Protein AF-0000000074207122 (afdb_homodimer)

Structure (mmCIF, N/CA/C/O backbone):
data_AF-0000000074207122-model_v1
#
loop_
_entity.id
_entity.type
_entity.pdbx_description
1 polymer 'AcrR family transcriptional regulator'
#
loop_
_atom_site.group_PDB
_atom_site.id
_atom_site.type_symbol
_atom_site.label_atom_id
_atom_site.label_alt_id
_atom_site.label_comp_id
_atom_site.label_asym_id
_atom_site.label_entity_id
_atom_site.label_seq_id
_atom_site.pdbx_PDB_ins_code
_atom_site.Cartn_x
_atom_site.Cartn_y
_atom_site.Cartn_z
_atom_site.occupancy
_atom_site.B_iso_or_equiv
_atom_site.auth_seq_id
_atom_site.auth_comp_id
_atom_site.auth_asym_id
_atom_site.auth_atom_id
_atom_site.pdbx_PDB_model_num
ATOM 1 N N . MET A 1 1 ? -42.281 12.906 19.531 1 52 1 MET A N 1
ATOM 2 C CA . MET A 1 1 ? -42 13.695 18.328 1 52 1 MET A CA 1
ATOM 3 C C . MET A 1 1 ? -40.688 14.477 18.484 1 52 1 MET A C 1
ATOM 5 O O . MET A 1 1 ? -40.469 15.141 19.5 1 52 1 MET A O 1
ATOM 9 N N . PRO A 1 2 ? -39.656 14.094 17.672 1 62 2 PRO A N 1
ATOM 10 C CA . PRO A 1 2 ? -38.438 14.859 17.922 1 62 2 PRO A CA 1
ATOM 11 C C . PRO A 1 2 ? -38.656 16.375 17.844 1 62 2 PRO A C 1
ATOM 13 O O . PRO A 1 2 ? -39.5 16.828 17.062 1 62 2 PRO A O 1
ATOM 16 N N . ALA A 1 3 ? -38.562 17.031 18.875 1 70.5 3 ALA A N 1
ATOM 17 C CA . ALA A 1 3 ? -38.781 18.469 18.984 1 70.5 3 ALA A CA 1
ATOM 18 C C . ALA A 1 3 ? -38.188 19.203 17.781 1 70.5 3 ALA A C 1
ATOM 20 O O . ALA A 1 3 ? -37.125 18.797 17.266 1 70.5 3 ALA A O 1
ATOM 21 N N . THR A 1 4 ? -38.969 19.812 17.078 1 78.62 4 THR A N 1
ATOM 22 C CA . THR A 1 4 ? -38.531 20.656 15.969 1 78.62 4 THR A CA 1
ATOM 23 C C . THR A 1 4 ? -37.344 21.5 16.375 1 78.62 4 THR A C 1
ATOM 25 O O . THR A 1 4 ? -37.344 22.172 17.406 1 78.62 4 THR A O 1
ATOM 28 N N . PRO A 1 5 ? -36.219 21.188 15.719 1 81.94 5 PRO A N 1
ATOM 29 C CA . PRO A 1 5 ? -35.031 21.938 16.125 1 81.94 5 PRO A CA 1
ATOM 30 C C . PRO A 1 5 ? -35.25 23.438 16.188 1 81.94 5 PRO A C 1
ATOM 32 O O . PRO A 1 5 ? -36 23.984 15.367 1 81.94 5 PRO A O 1
ATOM 35 N N . THR A 1 6 ? -34.812 24.094 17.188 1 89.56 6 THR A N 1
ATOM 36 C CA . THR A 1 6 ? -34.844 25.547 17.328 1 89.56 6 THR A CA 1
ATOM 37 C C . THR A 1 6 ? -34 26.219 16.266 1 89.56 6 THR A C 1
ATOM 39 O O . THR A 1 6 ? -33.281 25.547 15.531 1 89.56 6 THR A O 1
ATOM 42 N N . ARG A 1 7 ? -34.344 27.531 16.016 1 88 7 ARG A N 1
ATOM 43 C CA . ARG A 1 7 ? -33.562 28.297 15.047 1 88 7 ARG A CA 1
ATOM 44 C C . ARG A 1 7 ? -32.062 28.188 15.336 1 88 7 ARG A C 1
ATOM 46 O O . ARG A 1 7 ? -31.266 28.047 14.414 1 88 7 ARG A O 1
ATOM 53 N N . ARG A 1 8 ? -31.609 28.312 16.641 1 87.12 8 ARG A N 1
ATOM 54 C CA . ARG A 1 8 ? -30.219 28.219 17.047 1 87.12 8 ARG A CA 1
ATOM 55 C C . ARG A 1 8 ? -29.625 26.875 16.672 1 87.12 8 ARG A C 1
ATOM 57 O O . ARG A 1 8 ? -28.484 26.797 16.203 1 87.12 8 ARG A O 1
ATOM 64 N N . GLN A 1 9 ? -30.406 25.828 16.859 1 87.5 9 GLN A N 1
ATOM 65 C CA . GLN A 1 9 ? -29.969 24.484 16.531 1 87.5 9 GLN A CA 1
ATOM 66 C C . GLN A 1 9 ? -29.781 24.312 15.031 1 87.5 9 GLN A C 1
ATOM 68 O O . GLN A 1 9 ? -28.828 23.672 14.586 1 87.5 9 GLN A O 1
ATOM 73 N N . ARG A 1 10 ? -30.641 24.906 14.312 1 88.44 10 ARG A N 1
ATOM 74 C CA . ARG A 1 10 ? -30.578 24.828 12.859 1 88.44 10 ARG A CA 1
ATOM 75 C C . ARG A 1 10 ? -29.359 25.562 12.328 1 88.44 10 ARG A C 1
ATOM 77 O O . ARG A 1 10 ? -28.656 25.062 11.445 1 88.44 10 ARG A O 1
ATOM 84 N N . LEU A 1 11 ? -29.125 26.734 12.852 1 87.94 11 LEU A N 1
ATOM 85 C CA . LEU A 1 11 ? -27.984 27.531 12.422 1 87.94 11 LEU A CA 1
ATOM 86 C C . LEU A 1 11 ? -26.672 26.828 12.781 1 87.94 11 LEU A C 1
ATOM 88 O O . LEU A 1 11 ? -25.719 26.859 12 1 87.94 11 LEU A O 1
ATOM 92 N N . ARG A 1 12 ? -26.641 26.219 13.906 1 88.88 12 ARG A N 1
ATOM 93 C CA . ARG A 1 12 ? -25.469 25.469 14.32 1 88.88 12 ARG A CA 1
ATOM 94 C C . ARG A 1 12 ? -25.203 24.281 13.383 1 88.88 12 ARG A C 1
ATOM 96 O O . ARG A 1 12 ? -24.062 24.047 12.984 1 88.88 12 ARG A O 1
ATOM 103 N N . ALA A 1 13 ? -26.266 23.609 13.141 1 91 13 ALA A N 1
ATOM 104 C CA . ALA A 1 13 ? -26.156 22.453 12.242 1 91 13 ALA A CA 1
ATOM 105 C C . ALA A 1 13 ? -25.672 22.891 10.859 1 91 13 ALA A C 1
ATOM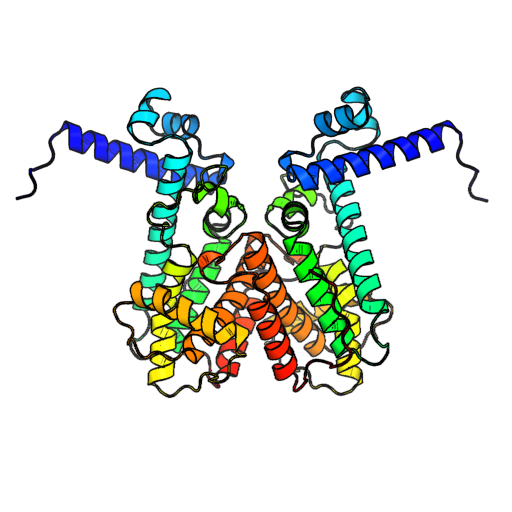 107 O O . ALA A 1 13 ? -24.875 22.188 10.227 1 91 13 ALA A O 1
ATOM 108 N N . GLU A 1 14 ? -26.172 23.938 10.406 1 91.88 14 GLU A N 1
ATOM 109 C CA . GLU A 1 14 ? -25.781 24.453 9.102 1 91.88 14 GLU A CA 1
ATOM 110 C C . GLU A 1 14 ? -24.297 24.828 9.086 1 91.88 14 GLU A C 1
ATOM 112 O O . GLU A 1 14 ? -23.594 24.516 8.125 1 91.88 14 GLU A O 1
ATOM 117 N N . LEU A 1 15 ? -23.875 25.484 10.117 1 91.19 15 LEU A N 1
ATOM 118 C CA . LEU A 1 15 ? -22.469 25.875 10.195 1 91.19 15 LEU A CA 1
ATOM 119 C C . LEU A 1 15 ? -21.562 24.656 10.266 1 91.19 15 LEU A C 1
ATOM 121 O O . LEU A 1 15 ? -20.484 24.641 9.672 1 91.19 15 LEU A O 1
ATOM 125 N N . LEU A 1 16 ? -22.016 23.734 11.039 1 93.5 16 LEU A N 1
ATOM 126 C CA . LEU A 1 16 ? -21.25 22.484 11.148 1 93.5 16 LEU A CA 1
ATOM 127 C C . LEU A 1 16 ? -21.094 21.812 9.789 1 93.5 16 LEU A C 1
ATOM 129 O O . LEU A 1 16 ? -20 21.359 9.438 1 93.5 16 LEU A O 1
ATOM 133 N N . ASP A 1 17 ? -22.156 21.797 9.086 1 94.56 17 ASP A N 1
ATOM 134 C CA . ASP A 1 17 ? -22.125 21.203 7.754 1 94.56 17 ASP A CA 1
ATOM 135 C C . ASP A 1 17 ? -21.188 21.984 6.828 1 94.56 17 ASP A C 1
ATOM 137 O O . ASP A 1 17 ? -20.422 21.375 6.074 1 94.56 17 ASP A O 1
ATOM 141 N N . GLU A 1 18 ? -21.25 23.25 6.926 1 95.38 18 GLU A N 1
ATOM 142 C CA . GLU A 1 18 ? -20.359 24.094 6.121 1 95.38 18 GLU A CA 1
ATOM 143 C C . GLU A 1 18 ? -18.906 23.859 6.484 1 95.38 18 GLU A C 1
ATOM 145 O O . GLU A 1 18 ? -18.047 23.797 5.602 1 95.38 18 GLU A O 1
ATOM 150 N N . ALA A 1 19 ? -18.656 23.781 7.723 1 95.62 19 ALA A N 1
ATOM 151 C CA . ALA A 1 19 ? -17.281 23.578 8.203 1 95.62 19 ALA A CA 1
ATOM 152 C C . ALA A 1 19 ? -16.734 22.234 7.727 1 95.62 19 ALA A C 1
ATOM 154 O O . ALA A 1 19 ? -15.594 22.156 7.281 1 95.62 19 ALA A O 1
ATOM 155 N N . ARG A 1 20 ? -17.562 21.281 7.855 1 95.69 20 ARG A N 1
ATOM 156 C CA . ARG A 1 20 ? -17.156 19.953 7.414 1 95.69 20 ARG A CA 1
ATOM 157 C C . ARG A 1 20 ? -16.875 19.938 5.914 1 95.69 20 ARG A C 1
ATOM 159 O O . ARG A 1 20 ? -15.898 19.344 5.465 1 95.69 20 ARG A O 1
ATOM 166 N N . SER A 1 21 ? -17.734 20.578 5.16 1 96.5 21 SER A N 1
ATOM 167 C CA . SER A 1 21 ? -17.547 20.656 3.717 1 96.5 21 SER A CA 1
ATOM 168 C C . SER A 1 21 ? -16.266 21.406 3.371 1 96.5 21 SER A C 1
ATOM 170 O O . SER A 1 21 ? -15.516 20.984 2.484 1 96.5 21 SER A O 1
ATOM 172 N N . ALA A 1 22 ? -16.016 22.453 4.043 1 96.75 22 ALA A N 1
ATOM 173 C CA . ALA A 1 22 ? -14.797 23.219 3.842 1 96.75 22 ALA A CA 1
ATOM 174 C C . ALA A 1 22 ? -13.562 22.375 4.168 1 96.75 22 ALA A C 1
ATOM 176 O O . ALA A 1 22 ? -12.578 22.391 3.428 1 96.75 22 ALA A O 1
ATOM 177 N N . ALA A 1 23 ? -13.648 21.688 5.258 1 96.44 23 ALA A N 1
ATOM 178 C CA . ALA A 1 23 ? -12.539 20.844 5.672 1 96.44 23 ALA A CA 1
ATOM 179 C C . ALA A 1 23 ? -12.242 19.781 4.617 1 96.44 23 ALA A C 1
ATOM 181 O O . ALA A 1 23 ? -11.078 19.484 4.328 1 96.44 23 ALA A O 1
ATOM 182 N N . ARG A 1 24 ? -13.273 19.219 4.09 1 96.12 24 ARG A N 1
ATOM 183 C CA . ARG A 1 24 ? -13.117 18.203 3.055 1 96.12 24 ARG A CA 1
ATOM 184 C C . ARG A 1 24 ? -12.477 18.797 1.801 1 96.12 24 ARG A C 1
ATOM 186 O O . ARG A 1 24 ? -11.664 18.141 1.146 1 96.12 24 ARG A O 1
ATOM 193 N N . ARG A 1 25 ? -12.844 19.984 1.451 1 96.31 25 ARG A N 1
ATOM 194 C CA . ARG A 1 25 ? -12.234 20.656 0.311 1 96.31 25 ARG A CA 1
ATOM 195 C C . ARG A 1 25 ? -10.75 20.922 0.555 1 96.31 25 ARG A C 1
ATOM 197 O O . ARG A 1 25 ? -9.93 20.719 -0.34 1 96.31 25 ARG A O 1
ATOM 204 N N . LEU A 1 26 ? -10.469 21.391 1.721 1 96.06 26 LEU A N 1
ATOM 205 C CA . LEU A 1 26 ? -9.078 21.641 2.082 1 96.06 26 LEU A CA 1
ATOM 206 C C . LEU A 1 26 ? -8.266 20.344 2.037 1 96.06 26 LEU A C 1
ATOM 208 O O . LEU A 1 26 ? -7.113 20.359 1.592 1 96.06 26 LEU A O 1
ATOM 212 N N . LEU A 1 27 ? -8.875 19.297 2.5 1 94.5 27 LEU A N 1
ATOM 213 C CA . LEU A 1 27 ? -8.211 17.984 2.422 1 94.5 27 LEU A CA 1
ATOM 214 C C . LEU A 1 27 ? -7.91 17.625 0.973 1 94.5 27 LEU A C 1
ATOM 216 O O . LEU A 1 27 ? -6.793 17.203 0.655 1 94.5 27 LEU A O 1
ATOM 220 N N . ALA A 1 28 ? -8.875 17.766 0.139 1 93.81 28 ALA A N 1
ATOM 221 C CA . ALA A 1 28 ? -8.742 17.391 -1.269 1 93.81 28 ALA A CA 1
ATOM 222 C C . ALA A 1 28 ? -7.66 18.234 -1.952 1 93.81 28 ALA A C 1
ATOM 224 O O . ALA A 1 28 ? -6.91 17.719 -2.789 1 93.81 28 ALA A O 1
ATOM 225 N N . GLU A 1 29 ? -7.566 19.469 -1.58 1 92.69 29 GLU A N 1
ATOM 226 C CA . GLU A 1 29 ? -6.68 20.391 -2.266 1 92.69 29 GLU A CA 1
ATOM 227 C C . GLU A 1 29 ? -5.273 20.359 -1.676 1 92.69 29 GLU A C 1
ATOM 229 O O . GLU A 1 29 ? -4.285 20.453 -2.404 1 92.69 29 GLU A O 1
ATOM 234 N N . HIS A 1 30 ? -5.238 20.188 -0.318 1 90.94 30 HIS A N 1
ATOM 235 C CA . HIS A 1 30 ? -3.951 20.438 0.324 1 90.94 30 HIS A CA 1
ATOM 236 C C . HIS A 1 30 ? -3.516 19.234 1.16 1 90.94 30 HIS A C 1
ATOM 238 O O . HIS A 1 30 ? -2.438 19.25 1.759 1 90.94 30 HIS A O 1
ATOM 244 N N . GLY A 1 31 ? -4.285 18.188 1.151 1 89.94 31 GLY A N 1
ATOM 245 C CA . GLY A 1 31 ? -3.969 17.078 2.045 1 89.94 31 GLY A CA 1
ATOM 246 C C . GLY A 1 31 ? -4.297 17.375 3.496 1 89.94 31 GLY A C 1
ATOM 247 O O . GLY A 1 31 ? -4.836 18.438 3.812 1 89.94 31 GLY A O 1
ATOM 248 N N . VAL A 1 32 ? -3.957 16.5 4.391 1 88.94 32 VAL A N 1
ATOM 249 C CA . VAL A 1 32 ? -4.371 16.562 5.789 1 88.94 32 VAL A CA 1
ATOM 250 C C . VAL A 1 32 ? -3.721 17.75 6.473 1 88.94 32 VAL A C 1
ATOM 252 O O . VAL A 1 32 ? -4.309 18.359 7.375 1 88.94 32 VAL A O 1
ATOM 255 N N . ASP A 1 33 ? -2.604 18.109 6.082 1 85.94 33 ASP A N 1
ATOM 256 C CA . ASP A 1 33 ? -1.898 19.234 6.695 1 85.94 33 ASP A CA 1
ATOM 257 C C . ASP A 1 33 ? -2.637 20.547 6.449 1 85.94 33 ASP A C 1
ATOM 259 O O . ASP A 1 33 ? -2.502 21.5 7.223 1 85.94 33 ASP A O 1
ATOM 263 N N . GLY A 1 34 ? -3.381 20.547 5.434 1 92.12 34 GLY A N 1
ATOM 264 C CA . GLY A 1 34 ? -4.145 21.734 5.109 1 92.12 34 GLY A CA 1
ATOM 265 C C . GLY A 1 34 ? -5.41 21.875 5.934 1 92.12 34 GLY A C 1
ATOM 266 O O . GLY A 1 34 ? -6.047 22.938 5.93 1 92.12 34 GLY A O 1
ATOM 267 N N . VAL A 1 35 ? -5.738 20.859 6.602 1 94.19 35 VAL A N 1
ATOM 268 C CA . VAL A 1 35 ? -6.969 20.859 7.387 1 94.19 35 VAL A CA 1
ATOM 269 C C . VAL A 1 35 ? -6.664 21.281 8.82 1 94.19 35 VAL A C 1
ATOM 271 O O . VAL A 1 35 ? -6.316 20.453 9.664 1 94.19 35 VAL A O 1
ATOM 274 N N . THR A 1 36 ? -6.785 22.562 9.133 1 94.12 36 THR A N 1
ATOM 275 C CA . THR A 1 36 ? -6.586 23.125 10.469 1 94.12 36 THR A CA 1
ATOM 276 C C . THR A 1 36 ? -7.824 23.891 10.93 1 94.12 36 THR A C 1
ATOM 278 O O . THR A 1 36 ? -8.672 24.25 10.109 1 94.12 36 THR A O 1
ATOM 281 N N . MET A 1 37 ? -7.832 24.047 12.25 1 95.19 37 MET A N 1
ATOM 282 C CA . MET A 1 37 ? -8.961 24.797 12.797 1 95.19 37 MET A CA 1
ATOM 283 C C . MET A 1 37 ? -9.016 26.203 12.211 1 95.19 37 MET A C 1
ATOM 285 O O . MET A 1 37 ? -10.086 26.672 11.828 1 95.19 37 MET A O 1
ATOM 289 N N . VAL A 1 38 ? -7.871 26.812 12.062 1 95.44 38 VAL A N 1
ATOM 290 C CA . VAL A 1 38 ? -7.77 28.188 11.586 1 95.44 38 VAL A CA 1
ATOM 291 C C . VAL A 1 38 ? -8.156 28.25 10.109 1 95.44 38 VAL A C 1
ATOM 293 O O . VAL A 1 38 ? -8.914 29.141 9.703 1 95.44 38 VAL A O 1
ATOM 296 N N . ALA A 1 39 ? -7.719 27.359 9.289 1 95.81 39 ALA A N 1
ATOM 297 C CA . ALA A 1 39 ? -8.008 27.359 7.855 1 95.81 39 ALA A CA 1
ATOM 298 C C . ALA A 1 39 ? -9.5 27.141 7.598 1 95.81 39 ALA A C 1
ATOM 300 O O . ALA A 1 39 ? -10.078 27.797 6.73 1 95.81 39 ALA A O 1
ATOM 301 N N . VAL A 1 40 ? -10.117 26.203 8.328 1 96.81 40 VAL A N 1
ATOM 302 C CA . VAL A 1 40 ? -11.539 25.922 8.156 1 96.81 40 VAL A CA 1
ATOM 303 C C . VAL A 1 40 ? -12.359 27.141 8.602 1 96.81 40 VAL A C 1
ATOM 305 O O . VAL A 1 40 ? -13.32 27.516 7.93 1 96.81 40 VAL A O 1
ATOM 308 N N . ALA A 1 41 ? -11.961 27.719 9.719 1 96.06 41 ALA A N 1
ATOM 309 C CA . ALA A 1 41 ? -12.641 28.922 10.203 1 96.06 41 ALA A CA 1
ATOM 310 C C . ALA A 1 41 ? -12.625 30.031 9.148 1 96.06 41 ALA A C 1
ATOM 312 O O . ALA A 1 41 ? -13.648 30.656 8.891 1 96.06 41 ALA A O 1
ATOM 313 N N . LYS A 1 42 ? -11.5 30.203 8.594 1 95.62 42 LYS A N 1
ATOM 314 C CA . LYS A 1 42 ? -11.344 31.219 7.547 1 95.62 42 LYS A CA 1
ATOM 315 C C . LYS A 1 42 ? -12.273 30.938 6.371 1 95.62 42 LYS A C 1
ATOM 317 O O . LYS A 1 42 ? -12.898 31.859 5.84 1 95.62 42 LYS A O 1
ATOM 322 N N . GLU A 1 43 ? -12.406 29.734 5.965 1 94.69 43 GLU A N 1
ATOM 323 C CA . GLU A 1 43 ? -13.219 29.344 4.82 1 94.69 43 GLU A CA 1
ATOM 324 C C . GLU A 1 43 ? -14.703 29.578 5.094 1 94.69 43 GLU A C 1
ATOM 326 O O . GLU A 1 43 ? -15.453 29.938 4.184 1 94.69 43 GLU A O 1
ATOM 331 N N . VAL A 1 44 ? -15.117 29.328 6.344 1 94.25 44 VAL A N 1
ATOM 332 C CA . VAL A 1 44 ? -16.547 29.438 6.645 1 94.25 44 VAL A CA 1
ATOM 333 C C . VAL A 1 44 ? -16.859 30.828 7.184 1 94.25 44 VAL A C 1
ATOM 335 O O . VAL A 1 44 ? -18.016 31.156 7.438 1 94.25 44 VAL A O 1
ATOM 338 N N . GLY A 1 45 ? -15.836 31.672 7.402 1 93.06 45 GLY A N 1
ATOM 339 C CA . GLY A 1 45 ? -16.016 33.062 7.723 1 93.06 45 GLY A CA 1
ATOM 340 C C . GLY A 1 45 ? -16.312 33.312 9.188 1 93.06 45 GLY A C 1
ATOM 341 O O . GLY A 1 45 ? -17.156 34.156 9.523 1 93.06 45 GLY A O 1
ATOM 342 N N . ILE A 1 46 ? -15.789 32.562 10.055 1 90.75 46 ILE A N 1
ATOM 343 C CA . ILE A 1 46 ? -15.945 32.844 11.484 1 90.75 46 ILE A CA 1
ATOM 344 C C . ILE A 1 46 ? -14.57 33 12.125 1 90.75 46 ILE A C 1
ATOM 346 O O . ILE A 1 46 ? -13.539 32.719 11.492 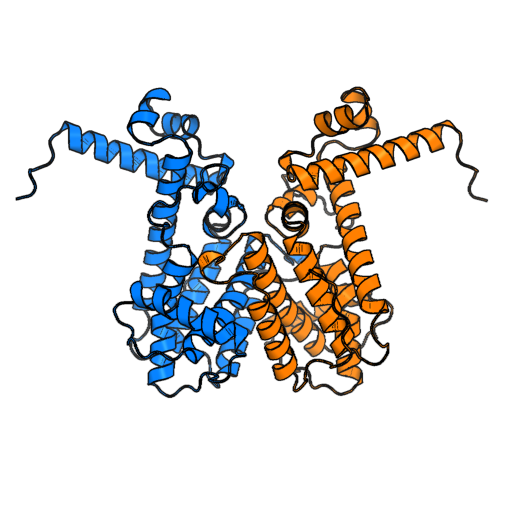1 90.75 46 ILE A O 1
ATOM 350 N N . ALA A 1 47 ? -14.625 33.531 13.375 1 88 47 ALA A N 1
ATOM 351 C CA . ALA A 1 47 ? -13.375 33.688 14.117 1 88 47 ALA A CA 1
ATOM 352 C C . ALA A 1 47 ? -12.82 32.344 14.555 1 88 47 ALA A C 1
ATOM 354 O O . ALA A 1 47 ? -13.586 31.438 14.906 1 88 47 ALA A O 1
ATOM 355 N N . GLY A 1 48 ? -11.469 32.094 14.586 1 83.38 48 GLY A N 1
ATOM 356 C CA . GLY A 1 48 ? -10.766 30.875 14.922 1 83.38 48 GLY A CA 1
ATOM 357 C C . GLY A 1 48 ? -11.273 30.219 16.188 1 83.38 48 GLY A C 1
ATOM 358 O O . GLY A 1 48 ? -11.68 29.047 16.156 1 83.38 48 GLY A O 1
ATOM 359 N N . PRO A 1 49 ? -11.445 30.984 17.266 1 87.06 49 PRO A N 1
ATOM 360 C CA . PRO A 1 49 ? -11.883 30.375 18.531 1 87.06 49 PRO A CA 1
ATOM 361 C C . PRO A 1 49 ? -13.305 29.828 18.453 1 87.06 49 PRO A C 1
ATOM 363 O O . PRO A 1 49 ? -13.641 28.891 19.172 1 87.06 49 PRO A O 1
ATOM 366 N N . GLY A 1 50 ? -14.102 30.375 17.641 1 89.38 50 GLY A N 1
ATOM 367 C CA . GLY A 1 50 ? -15.461 29.891 17.453 1 89.38 50 GLY A CA 1
ATOM 368 C C . GLY A 1 50 ? -15.516 28.469 16.953 1 89.38 50 GLY A C 1
ATOM 369 O O . GLY A 1 50 ? -16.484 27.75 17.203 1 89.38 50 GLY A O 1
ATOM 370 N N . MET A 1 51 ? -14.523 27.938 16.234 1 90.94 51 MET A N 1
ATOM 371 C CA . MET A 1 51 ? -14.484 26.594 15.648 1 90.94 51 MET A CA 1
ATOM 372 C C . MET A 1 51 ? -14.359 25.547 16.734 1 90.94 51 MET A C 1
ATOM 374 O O . MET A 1 51 ? -14.867 24.422 16.578 1 90.94 51 MET A O 1
ATOM 378 N N . TYR A 1 52 ? -13.812 25.938 17.844 1 91.38 52 TYR A N 1
ATOM 379 C CA . TYR A 1 52 ? -13.578 25.016 18.953 1 91.38 52 TYR A CA 1
ATOM 380 C C . TYR A 1 52 ? -14.883 24.656 19.656 1 91.38 52 TYR A C 1
ATOM 382 O O . TYR A 1 52 ? -14.938 23.703 20.422 1 91.38 52 TYR A O 1
ATOM 390 N N . ARG A 1 53 ? -15.875 25.438 19.391 1 89.25 53 ARG A N 1
ATOM 391 C CA . ARG A 1 53 ? -17.203 25.141 19.922 1 89.25 53 ARG A CA 1
ATOM 392 C C . ARG A 1 53 ? -17.828 23.969 19.188 1 89.25 53 ARG A C 1
ATOM 394 O O . ARG A 1 53 ? -18.75 23.328 19.703 1 89.25 53 ARG A O 1
ATOM 401 N N . TYR A 1 54 ? -17.344 23.766 18.031 1 91.25 54 TYR A N 1
ATOM 402 C CA . TYR A 1 54 ? -17.969 22.766 17.172 1 91.25 54 TYR A CA 1
ATOM 403 C C . TYR A 1 54 ? -17.156 21.484 17.141 1 91.25 54 TYR A C 1
ATOM 405 O O . TYR A 1 54 ? -17.703 20.391 16.953 1 91.25 54 TYR A O 1
ATOM 413 N N . PHE A 1 55 ? -15.883 21.609 17.281 1 92.56 55 PHE A N 1
ATOM 414 C CA . PHE A 1 55 ? -14.984 20.453 17.25 1 92.56 55 PHE A CA 1
ATOM 415 C C . PHE A 1 55 ? -14.062 20.453 18.453 1 92.56 55 PHE A C 1
ATOM 417 O O . PHE A 1 55 ? -13.617 21.5 18.922 1 92.56 55 PHE A O 1
ATOM 424 N N . ASP A 1 56 ? -13.797 19.266 18.906 1 90.56 56 ASP A N 1
ATOM 425 C CA . ASP A 1 56 ? -12.844 19.078 20 1 90.56 56 ASP A CA 1
ATOM 426 C C . ASP A 1 56 ? -11.406 19.219 19.5 1 90.56 56 ASP A C 1
ATOM 428 O O . ASP A 1 56 ? -10.641 18.25 19.531 1 90.56 56 ASP A O 1
ATOM 432 N N . GLY A 1 57 ? -11.102 20.391 18.922 1 91.62 57 GLY A N 1
ATOM 433 C CA . GLY A 1 57 ? -9.781 20.641 18.375 1 91.62 57 GLY A CA 1
ATOM 434 C C . GLY A 1 57 ? -9.586 20.031 17 1 91.62 57 GLY A C 1
ATOM 435 O O . GLY A 1 57 ? -10.539 19.578 16.375 1 91.62 57 GLY A O 1
ATOM 436 N N . ARG A 1 58 ? -8.352 20.047 16.531 1 91.75 58 ARG A N 1
ATOM 437 C CA . ARG A 1 58 ? -8.023 19.516 15.211 1 91.75 58 ARG A CA 1
ATOM 438 C C . ARG A 1 58 ? -8.273 18.016 15.148 1 91.75 58 ARG A C 1
ATOM 440 O O . ARG A 1 58 ? -8.805 17.516 14.164 1 91.75 58 ARG A O 1
ATOM 447 N N . PRO A 1 59 ? -8 17.297 16.234 1 86.56 59 PRO A N 1
ATOM 448 C CA . PRO A 1 59 ? -8.312 15.867 16.188 1 86.56 59 PRO A CA 1
ATOM 449 C C . PRO A 1 59 ? -9.797 15.602 15.961 1 86.56 59 PRO A C 1
ATOM 451 O O . PRO A 1 59 ? -10.148 14.734 15.148 1 86.56 59 PRO A O 1
ATOM 454 N N . GLY A 1 60 ? -10.555 16.266 16.672 1 88.62 60 GLY A N 1
ATOM 455 C CA . GLY A 1 60 ? -11.992 16.109 16.469 1 88.62 60 GLY A CA 1
ATOM 456 C C . GLY A 1 60 ? -12.438 16.469 15.062 1 88.62 60 GLY A C 1
ATOM 457 O O . GLY A 1 60 ? -13.305 15.797 14.492 1 88.62 60 GLY A O 1
ATOM 458 N N . LEU A 1 61 ? -11.898 17.562 14.547 1 92.88 61 LEU A N 1
ATOM 459 C CA . LEU A 1 61 ? -12.188 17.984 13.172 1 92.88 61 LEU A CA 1
ATOM 460 C C . LEU A 1 61 ? -11.773 16.891 12.188 1 92.88 61 LEU A C 1
ATOM 462 O O . LEU A 1 61 ? -12.531 16.547 11.281 1 92.88 61 LEU A O 1
ATOM 466 N N . LEU A 1 62 ? -10.633 16.281 12.344 1 91 62 LEU A N 1
ATOM 467 C CA . LEU A 1 62 ? -10.109 15.266 11.43 1 91 62 LEU A CA 1
ATOM 468 C C . LEU A 1 62 ? -10.961 14 11.492 1 91 62 LEU A C 1
ATOM 470 O O . LEU A 1 62 ? -11.164 13.336 10.469 1 91 62 LEU A O 1
ATOM 474 N N . VAL A 1 63 ? -11.422 13.703 12.648 1 86.38 63 VAL A N 1
ATOM 475 C CA . VAL A 1 63 ? -12.305 12.547 12.789 1 86.38 63 VAL A CA 1
ATOM 476 C C . VAL A 1 63 ? -13.57 12.773 11.969 1 86.38 63 VAL A C 1
ATOM 478 O O . VAL A 1 63 ? -14.023 11.875 11.258 1 86.38 63 VAL A O 1
ATOM 481 N N . ALA A 1 64 ? -14.102 13.953 12.102 1 89.75 64 ALA A N 1
ATOM 482 C CA . ALA A 1 64 ? -15.305 14.281 11.352 1 89.75 64 ALA A CA 1
ATOM 483 C C . ALA A 1 64 ? -15.062 14.195 9.852 1 89.75 64 ALA A C 1
ATOM 485 O O . ALA A 1 64 ? -15.891 13.648 9.109 1 89.75 64 ALA A O 1
ATOM 486 N N . VAL A 1 65 ? -13.977 14.734 9.406 1 92.25 65 VAL A N 1
ATOM 487 C CA . VAL A 1 65 ? -13.625 14.703 7.988 1 92.25 65 VAL A CA 1
ATOM 488 C C . VAL A 1 65 ? -13.43 13.258 7.535 1 92.25 65 VAL A C 1
ATOM 490 O O . VAL A 1 65 ? -13.852 12.883 6.438 1 92.25 65 VAL A O 1
ATOM 493 N N . TYR A 1 66 ? -12.797 12.461 8.336 1 88.81 66 TYR A N 1
ATOM 494 C CA . TYR A 1 66 ? -12.586 11.047 8.031 1 88.81 66 TYR A CA 1
ATOM 495 C C . TYR A 1 66 ? -13.922 10.336 7.828 1 88.81 66 TYR A C 1
ATOM 497 O O . TYR A 1 66 ? -14.109 9.641 6.828 1 88.81 66 TYR A O 1
ATOM 505 N N . ASP A 1 67 ? -14.773 10.539 8.758 1 86.88 67 ASP A N 1
ATOM 506 C CA . ASP A 1 67 ? -16.078 9.883 8.703 1 86.88 67 ASP A CA 1
ATOM 507 C C . ASP A 1 67 ? -16.844 10.305 7.453 1 86.88 67 ASP A C 1
ATOM 509 O O . ASP A 1 67 ? -17.406 9.461 6.754 1 86.88 67 ASP A O 1
ATOM 513 N N . ASP A 1 68 ? -16.812 11.57 7.219 1 91.25 68 ASP A N 1
ATOM 514 C CA . ASP A 1 68 ? -17.531 12.078 6.055 1 91.25 68 ASP A CA 1
ATOM 515 C C . ASP A 1 68 ? -16.953 11.508 4.762 1 91.25 68 ASP A C 1
ATOM 517 O O . ASP A 1 68 ? -17.703 11.109 3.865 1 91.25 68 ASP A O 1
ATOM 521 N N . THR A 1 69 ? -15.633 11.508 4.672 1 91.62 69 THR A N 1
ATOM 522 C CA . THR A 1 69 ? -14.961 11.008 3.48 1 91.62 69 THR A CA 1
ATOM 523 C C . THR A 1 69 ? -15.242 9.523 3.287 1 91.62 69 THR A C 1
ATOM 525 O O . THR A 1 69 ? -15.523 9.078 2.174 1 91.62 69 THR A O 1
ATOM 528 N N . MET A 1 70 ? -15.203 8.797 4.336 1 88.81 70 MET A N 1
ATOM 529 C CA . MET A 1 70 ? -15.477 7.363 4.285 1 88.81 70 MET A CA 1
ATOM 530 C C . MET A 1 70 ? -16.922 7.094 3.883 1 88.81 70 MET A C 1
ATOM 532 O O . MET A 1 70 ? -17.188 6.211 3.068 1 88.81 70 MET A O 1
ATOM 536 N N . ASP A 1 71 ? -17.812 7.832 4.488 1 88.88 71 ASP A N 1
ATOM 537 C CA . ASP A 1 71 ? -19.219 7.676 4.164 1 88.88 71 ASP A CA 1
ATOM 538 C C . ASP A 1 71 ? -19.484 7.953 2.686 1 88.88 71 ASP A C 1
ATOM 540 O O . ASP A 1 71 ? -20.234 7.234 2.037 1 88.88 71 ASP A O 1
ATOM 544 N N . GLU A 1 72 ? -18.906 8.969 2.221 1 92.5 72 GLU A N 1
ATOM 545 C CA . GLU A 1 72 ? -19.062 9.32 0.811 1 92.5 72 GLU A CA 1
ATOM 546 C C . GLU A 1 72 ? -18.5 8.219 -0.091 1 92.5 72 GLU A C 1
ATOM 548 O O . GLU A 1 72 ? -19.125 7.852 -1.088 1 92.5 72 GLU A O 1
ATOM 553 N N . LEU A 1 73 ? -17.359 7.715 0.208 1 93 73 LEU A N 1
ATOM 554 C CA . LEU A 1 73 ? -16.766 6.633 -0.567 1 93 73 LEU A CA 1
ATOM 555 C C . LEU A 1 73 ? -17.641 5.391 -0.529 1 93 73 LEU A C 1
ATOM 557 O O . LEU A 1 73 ? -17.906 4.777 -1.566 1 93 73 LEU A O 1
ATOM 561 N N . ALA A 1 74 ? -18.062 5.027 0.662 1 89.94 74 ALA A N 1
ATOM 562 C CA . ALA A 1 74 ? -18.922 3.857 0.811 1 89.94 74 ALA A CA 1
ATOM 563 C C . ALA A 1 74 ? -20.188 4 -0.023 1 89.94 74 ALA A C 1
ATOM 565 O O . ALA A 1 74 ? -20.594 3.062 -0.714 1 89.94 74 ALA A O 1
ATOM 566 N N . ALA A 1 75 ? -20.797 5.176 0.061 1 92.62 75 ALA A N 1
ATOM 567 C CA . ALA A 1 75 ? -22.016 5.434 -0.704 1 92.62 75 ALA A CA 1
ATOM 568 C C . ALA A 1 75 ? -21.75 5.336 -2.203 1 92.62 75 ALA A C 1
ATOM 570 O O . ALA A 1 75 ? -22.578 4.809 -2.953 1 92.62 75 ALA A O 1
ATOM 571 N N . TYR A 1 76 ? -20.641 5.867 -2.611 1 95.25 76 TYR A N 1
ATOM 572 C CA . TYR A 1 76 ? -20.234 5.797 -4.008 1 95.25 76 TYR A CA 1
ATOM 573 C C . TYR A 1 76 ? -20.094 4.352 -4.465 1 95.25 76 TYR A C 1
ATOM 575 O O . TYR A 1 76 ? -20.625 3.963 -5.5 1 95.25 76 TYR A O 1
ATOM 583 N N . LEU A 1 77 ? -19.438 3.533 -3.709 1 95.25 77 LEU A N 1
ATOM 584 C CA . LEU A 1 77 ? -19.234 2.131 -4.051 1 95.25 77 LEU A CA 1
ATOM 585 C C . LEU A 1 77 ? -20.547 1.367 -4.039 1 95.25 77 LEU A C 1
ATOM 587 O O . LEU A 1 77 ? -20.797 0.539 -4.922 1 95.25 77 LEU A O 1
ATOM 591 N N . ASP A 1 78 ? -21.375 1.665 -3.057 1 92.44 78 ASP A N 1
ATOM 592 C CA . ASP A 1 78 ? -22.688 1.021 -2.977 1 92.44 78 ASP A CA 1
ATOM 593 C C . ASP A 1 78 ? -23.516 1.319 -4.219 1 92.44 78 ASP A C 1
ATOM 595 O O . ASP A 1 78 ? -24.203 0.435 -4.738 1 92.44 78 ASP A O 1
ATOM 599 N N . ALA A 1 79 ? -23.469 2.553 -4.609 1 95.75 79 ALA A N 1
ATOM 600 C CA . ALA A 1 79 ? -24.234 2.955 -5.793 1 95.75 79 ALA A CA 1
ATOM 601 C C . ALA A 1 79 ? -23.75 2.205 -7.031 1 95.75 79 ALA A C 1
ATOM 603 O O . ALA A 1 79 ? -24.562 1.802 -7.871 1 95.75 79 ALA A O 1
ATOM 604 N N . VAL A 1 80 ? -22.453 2.033 -7.191 1 96.94 80 VAL A N 1
ATOM 605 C CA . VAL A 1 80 ? -21.859 1.318 -8.32 1 96.94 80 VAL A CA 1
ATOM 606 C C . VAL A 1 80 ? -22.297 -0.146 -8.281 1 96.94 80 VAL A C 1
ATOM 608 O O . VAL A 1 80 ? -22.656 -0.715 -9.312 1 96.94 80 VAL A O 1
ATOM 611 N N . VAL A 1 81 ? -22.266 -0.75 -7.125 1 95 81 VAL A N 1
ATOM 612 C CA . VAL A 1 81 ? -22.656 -2.146 -6.945 1 95 81 VAL A CA 1
ATOM 613 C C . VAL A 1 81 ? -24.141 -2.318 -7.273 1 95 81 VAL A C 1
ATOM 615 O O . VAL A 1 81 ? -24.516 -3.287 -7.93 1 95 81 VAL A O 1
ATOM 618 N N . ALA A 1 82 ? -24.969 -1.346 -6.848 1 94.31 82 ALA A N 1
ATOM 619 C CA . ALA A 1 82 ? -26.422 -1.416 -7.027 1 94.31 82 ALA A CA 1
ATOM 620 C C . ALA A 1 82 ? -26.797 -1.367 -8.508 1 94.31 82 ALA A C 1
ATOM 622 O O . ALA A 1 82 ? -27.891 -1.761 -8.883 1 94.31 82 ALA A O 1
ATOM 623 N N . ARG A 1 83 ? -25.891 -0.865 -9.32 1 95.44 83 ARG A N 1
ATOM 624 C CA . ARG A 1 83 ? -26.141 -0.758 -10.758 1 95.44 83 ARG A CA 1
ATOM 625 C C . ARG A 1 83 ? -25.922 -2.094 -11.453 1 95.44 83 ARG A C 1
ATOM 627 O O . ARG A 1 83 ? -26.297 -2.271 -12.609 1 95.44 83 ARG A O 1
ATOM 634 N N . GLN A 1 84 ? -25.234 -3.016 -10.773 1 96.06 84 GLN A N 1
ATOM 635 C CA . GLN A 1 84 ? -24.938 -4.316 -11.359 1 96.06 84 GLN A CA 1
ATOM 636 C C . GLN A 1 84 ? -26.141 -5.258 -11.227 1 96.06 84 GLN A C 1
ATOM 638 O O . GLN A 1 84 ? -27 -5.062 -10.367 1 96.06 84 GLN A O 1
ATOM 643 N N . PRO A 1 85 ? -26.172 -6.285 -12.109 1 93.12 85 PRO A N 1
ATOM 644 C CA . PRO A 1 85 ? -27.219 -7.285 -11.922 1 93.12 85 PRO A CA 1
ATOM 645 C C . PRO A 1 85 ? -27.156 -7.965 -10.555 1 93.12 85 PRO A C 1
ATOM 647 O O . PRO A 1 85 ? -26.062 -8.297 -10.078 1 93.12 85 PRO A O 1
ATOM 650 N N . ASP A 1 86 ? -28.281 -8.211 -9.883 1 87.19 86 ASP A N 1
ATOM 651 C CA . ASP A 1 86 ? -28.375 -8.766 -8.539 1 87.19 86 ASP A CA 1
ATOM 652 C C . ASP A 1 86 ? -27.781 -10.172 -8.484 1 87.19 86 ASP A C 1
ATOM 654 O O . ASP A 1 86 ? -27.266 -10.594 -7.449 1 87.19 86 ASP A O 1
ATOM 658 N N . ASP A 1 87 ? -27.844 -10.914 -9.531 1 91.31 87 ASP A N 1
ATOM 659 C CA . ASP A 1 87 ? -27.438 -12.312 -9.539 1 91.31 87 ASP A CA 1
ATOM 660 C C . ASP A 1 87 ? -26.047 -12.477 -10.164 1 91.31 87 ASP A C 1
ATOM 662 O O . ASP A 1 87 ? -25.719 -13.539 -10.688 1 91.31 87 ASP A O 1
ATOM 666 N N . ASP A 1 88 ? -25.281 -11.43 -10.156 1 96 88 ASP A N 1
ATOM 667 C CA . ASP A 1 88 ? -23.953 -11.484 -10.734 1 96 88 ASP A CA 1
ATOM 668 C C . ASP A 1 88 ? -22.906 -10.953 -9.758 1 96 88 ASP A C 1
ATOM 670 O O . ASP A 1 88 ? -22.406 -9.836 -9.914 1 96 88 ASP A O 1
ATOM 674 N N . PRO A 1 89 ? -22.578 -11.797 -8.773 1 95.88 89 PRO A N 1
ATOM 675 C CA . PRO A 1 89 ? -21.625 -11.367 -7.758 1 95.88 89 PRO A CA 1
ATOM 676 C C . PRO A 1 89 ? -20.25 -11.039 -8.344 1 95.88 89 PRO A C 1
ATOM 678 O O . PRO A 1 89 ? -19.516 -10.227 -7.777 1 95.88 89 PRO A O 1
ATOM 681 N N . VAL A 1 90 ? -19.922 -11.672 -9.477 1 97.31 90 VAL A N 1
ATOM 682 C CA . VAL A 1 90 ? -18.641 -11.367 -10.133 1 97.31 90 VAL A CA 1
ATOM 683 C C . VAL A 1 90 ? -18.656 -9.93 -10.625 1 97.31 90 VAL A C 1
ATOM 685 O O . VAL A 1 90 ? -17.688 -9.188 -10.406 1 97.31 90 VAL A O 1
ATOM 688 N N . ALA A 1 91 ? -19.734 -9.492 -11.25 1 97.5 91 ALA A N 1
ATOM 689 C CA . ALA A 1 91 ? -19.875 -8.117 -11.734 1 97.5 91 ALA A CA 1
ATOM 690 C C . ALA A 1 91 ? -19.828 -7.121 -10.578 1 97.5 91 ALA A C 1
ATOM 692 O O . ALA A 1 91 ? -19.203 -6.062 -10.68 1 97.5 91 ALA A O 1
ATOM 693 N N . ARG A 1 92 ? -20.469 -7.449 -9.547 1 96.5 92 ARG A N 1
ATOM 694 C CA . ARG A 1 92 ? -20.5 -6.578 -8.375 1 96.5 92 ARG A CA 1
ATOM 695 C C . ARG A 1 92 ? -19.109 -6.383 -7.789 1 96.5 92 ARG A C 1
ATOM 697 O O . ARG A 1 92 ? -18.703 -5.254 -7.492 1 96.5 92 ARG A O 1
ATOM 704 N N . LEU A 1 93 ? -18.391 -7.496 -7.621 1 96.62 93 LEU A N 1
ATOM 705 C CA . LEU A 1 93 ? -17.016 -7.441 -7.113 1 96.62 93 LEU A CA 1
ATOM 706 C C . LEU A 1 93 ? -16.125 -6.617 -8.031 1 96.62 93 LEU A C 1
ATOM 708 O O . LEU A 1 93 ? -15.391 -5.742 -7.57 1 96.62 93 LEU A O 1
ATOM 712 N N . HIS A 1 94 ? -16.219 -6.875 -9.305 1 97.38 94 HIS A N 1
ATOM 713 C CA . HIS A 1 94 ? -15.414 -6.188 -10.305 1 97.38 94 HIS A CA 1
ATOM 714 C C . HIS A 1 94 ? -15.727 -4.695 -10.328 1 97.38 94 HIS A C 1
ATOM 716 O O . HIS A 1 94 ? -14.812 -3.869 -10.305 1 97.38 94 HIS A O 1
ATOM 722 N N . ALA A 1 95 ? -16.969 -4.324 -10.336 1 97.44 95 ALA A N 1
ATOM 723 C CA . ALA A 1 95 ? -17.406 -2.93 -10.422 1 97.44 95 ALA A CA 1
ATOM 724 C C . ALA A 1 95 ? -16.969 -2.143 -9.195 1 97.44 95 ALA A C 1
ATOM 726 O O . ALA A 1 95 ? -16.469 -1.021 -9.312 1 97.44 95 ALA A O 1
ATOM 727 N N . ALA A 1 96 ? -17.172 -2.732 -8.055 1 96.62 96 ALA A N 1
ATOM 728 C CA . ALA A 1 96 ? -16.781 -2.066 -6.812 1 96.62 96 ALA A CA 1
ATOM 729 C C . ALA A 1 96 ? -15.281 -1.812 -6.785 1 96.62 96 ALA A C 1
ATOM 731 O O . ALA A 1 96 ? -14.836 -0.723 -6.414 1 96.62 96 ALA A O 1
ATOM 732 N N . THR A 1 97 ? -14.523 -2.842 -7.16 1 97.06 97 THR A N 1
ATOM 733 C CA . THR A 1 97 ? -13.07 -2.727 -7.152 1 97.06 97 THR A CA 1
ATOM 734 C C . THR A 1 97 ? -12.602 -1.68 -8.164 1 97.06 97 THR A C 1
ATOM 736 O O . THR A 1 97 ? -11.727 -0.87 -7.859 1 97.06 97 THR A O 1
ATOM 739 N N . HIS A 1 98 ? -13.188 -1.677 -9.297 1 97.12 98 HIS A N 1
ATOM 740 C CA . HIS A 1 98 ? -12.852 -0.704 -10.328 1 97.12 98 HIS A CA 1
ATOM 741 C C . HIS A 1 98 ? -13.188 0.714 -9.883 1 97.12 98 HIS A C 1
ATOM 743 O O . HIS A 1 98 ? -12.414 1.645 -10.117 1 97.12 98 HIS A O 1
ATOM 749 N N . ALA A 1 99 ? -14.32 0.875 -9.312 1 96.94 99 ALA A N 1
ATOM 750 C CA . ALA A 1 99 ? -14.719 2.188 -8.812 1 96.94 99 ALA A CA 1
ATOM 751 C C . ALA A 1 99 ? -13.727 2.705 -7.773 1 96.94 99 ALA A C 1
ATOM 753 O O . ALA A 1 99 ? -13.383 3.889 -7.77 1 96.94 99 ALA A O 1
ATOM 754 N N . LEU A 1 100 ? -13.344 1.807 -6.891 1 95.06 100 LEU A N 1
ATOM 755 C CA . LEU A 1 100 ? -12.352 2.176 -5.895 1 95.06 100 LEU A CA 1
ATOM 756 C C . LEU A 1 100 ? -11.047 2.596 -6.562 1 95.06 100 LEU A C 1
ATOM 758 O O . LEU A 1 100 ? -10.422 3.584 -6.156 1 95.06 100 LEU A O 1
ATOM 762 N N . PHE A 1 101 ? -10.648 1.88 -7.582 1 94.69 101 PHE A N 1
ATOM 763 C CA . PHE A 1 101 ? -9.445 2.162 -8.359 1 94.69 101 PHE A CA 1
ATOM 764 C C . PHE A 1 101 ? -9.539 3.531 -9.023 1 94.69 101 PHE A C 1
ATOM 766 O O . PHE A 1 101 ? -8.617 4.344 -8.914 1 94.69 101 PHE A O 1
ATOM 773 N N . VAL A 1 102 ? -10.633 3.828 -9.617 1 94.06 102 VAL A N 1
ATOM 774 C CA . VAL A 1 102 ? -10.859 5.102 -10.289 1 94.06 102 VAL A CA 1
ATOM 775 C C . VAL A 1 102 ? -10.891 6.23 -9.266 1 94.06 102 VAL A C 1
ATOM 777 O O . VAL A 1 102 ? -10.297 7.289 -9.477 1 94.06 102 VAL A O 1
ATOM 780 N N . TRP A 1 103 ? -11.547 5.973 -8.219 1 94.06 103 TRP A N 1
ATOM 781 C CA . TRP A 1 103 ? -11.633 6.965 -7.152 1 94.06 103 TRP A CA 1
ATOM 782 C C . TRP A 1 103 ? -10.242 7.324 -6.633 1 94.06 103 TRP A C 1
ATOM 784 O O . TRP A 1 103 ? -9.922 8.5 -6.457 1 94.06 103 TRP A O 1
ATOM 794 N N . CYS A 1 104 ? -9.422 6.324 -6.352 1 90.94 104 CYS A N 1
ATOM 795 C CA . CYS A 1 104 ? -8.086 6.527 -5.812 1 90.94 104 CYS A CA 1
ATOM 796 C C . CYS A 1 104 ? -7.25 7.41 -6.734 1 90.94 104 CYS A C 1
ATOM 798 O O . CYS A 1 104 ? -6.484 8.25 -6.266 1 90.94 104 CYS A O 1
ATOM 800 N N . ARG A 1 105 ? -7.402 7.277 -8.031 1 88.25 105 ARG A N 1
ATOM 801 C CA . ARG A 1 105 ? -6.656 8.055 -9.016 1 88.25 105 ARG A CA 1
ATOM 802 C C . ARG A 1 105 ? -7.023 9.531 -8.945 1 88.25 105 ARG A C 1
ATOM 804 O O . ARG A 1 105 ? -6.164 10.398 -9.125 1 88.25 105 ARG A O 1
ATOM 811 N N . GLY A 1 106 ? -8.227 9.805 -8.656 1 88.19 106 GLY A N 1
ATOM 812 C CA . GLY A 1 106 ? -8.711 11.18 -8.648 1 88.19 106 GLY A CA 1
ATOM 813 C C . GLY A 1 106 ? -8.703 11.797 -7.262 1 88.19 106 GLY A C 1
ATOM 814 O O . GLY A 1 106 ? -8.922 13.008 -7.117 1 88.19 106 GLY A O 1
ATOM 815 N N . HIS A 1 107 ? -8.492 10.977 -6.227 1 91.5 107 HIS A N 1
ATOM 816 C CA . HIS A 1 107 ? -8.578 11.445 -4.844 1 91.5 107 HIS A CA 1
ATOM 817 C C . HIS A 1 107 ? -7.371 11 -4.035 1 91.5 107 HIS A C 1
ATOM 819 O O . HIS A 1 107 ? -7.516 10.375 -2.982 1 91.5 107 HIS A O 1
ATOM 825 N N . ARG A 1 108 ? -6.238 11.422 -4.426 1 86.81 108 ARG A N 1
ATOM 826 C CA . ARG A 1 108 ? -5 10.93 -3.834 1 86.81 108 ARG A CA 1
ATOM 827 C C . ARG A 1 108 ? -4.863 11.383 -2.385 1 86.81 108 ARG A C 1
ATOM 829 O O . ARG A 1 108 ? -4.457 10.609 -1.521 1 86.81 108 ARG A O 1
ATOM 836 N N . ASN A 1 109 ? -5.266 12.656 -2.088 1 89 109 ASN A N 1
ATOM 837 C CA . ASN A 1 109 ? -5.188 13.172 -0.723 1 89 109 ASN A CA 1
ATOM 838 C C . ASN A 1 109 ? -6.152 12.445 0.206 1 89 109 ASN A C 1
ATOM 840 O O . ASN A 1 109 ? -5.789 12.086 1.328 1 89 109 ASN A O 1
ATOM 844 N N . GLU A 1 110 ? -7.297 12.211 -0.316 1 91.25 110 GLU A N 1
ATOM 845 C CA . GLU A 1 110 ? -8.297 11.492 0.471 1 91.25 110 GLU A CA 1
ATOM 846 C C . GLU A 1 110 ? -7.867 10.047 0.707 1 91.25 110 GLU A C 1
ATOM 848 O O . GLU A 1 110 ? -8.094 9.492 1.788 1 91.25 110 GLU A O 1
ATOM 853 N N . PHE A 1 111 ? -7.285 9.492 -0.288 1 88.25 111 PHE A N 1
ATOM 854 C CA . PHE A 1 111 ? -6.801 8.125 -0.139 1 88.25 111 PHE A CA 1
ATOM 855 C C . PHE A 1 111 ? -5.742 8.039 0.958 1 88.25 111 PHE A C 1
ATOM 857 O O . PHE A 1 111 ? -5.809 7.168 1.825 1 88.25 111 PHE A O 1
ATOM 864 N N . ASP A 1 112 ? -4.828 8.914 0.874 1 84.56 112 ASP A N 1
ATOM 865 C CA . ASP A 1 112 ? -3.762 8.938 1.869 1 84.56 112 ASP A CA 1
ATOM 866 C C . ASP A 1 112 ? -4.328 9.133 3.273 1 84.56 112 ASP A C 1
ATOM 868 O O . ASP A 1 112 ? -3.85 8.523 4.23 1 84.56 112 ASP A O 1
ATOM 872 N N . PHE A 1 113 ? -5.324 9.961 3.305 1 86.88 113 PHE A N 1
ATOM 873 C CA . PHE A 1 113 ? -5.953 10.273 4.582 1 86.88 113 PHE A CA 1
ATOM 874 C C . PHE A 1 113 ? -6.719 9.07 5.121 1 86.88 113 PHE A C 1
ATOM 876 O O . PHE A 1 113 ? -6.703 8.805 6.324 1 86.88 113 PHE A O 1
ATOM 883 N N . LEU A 1 114 ? -7.32 8.297 4.234 1 84.81 114 LEU A N 1
ATOM 884 C CA . LEU A 1 114 ? -8.164 7.184 4.652 1 84.81 114 LEU A CA 1
ATOM 885 C C . LEU A 1 114 ? -7.344 5.914 4.824 1 84.81 114 LEU A C 1
ATOM 887 O O . LEU A 1 114 ? -7.551 5.156 5.777 1 84.81 114 LEU A O 1
ATOM 891 N N . LEU A 1 115 ? -6.344 5.746 3.887 1 77.06 115 LEU A N 1
ATOM 892 C CA . LEU A 1 115 ? -5.754 4.418 3.77 1 77.06 115 LEU A CA 1
ATOM 893 C C . LEU A 1 115 ? -4.234 4.488 3.836 1 77.06 115 LEU A C 1
ATOM 895 O O . LEU A 1 115 ? -3.562 3.455 3.885 1 77.06 115 LEU A O 1
ATOM 899 N N . GLY A 1 116 ? -3.75 5.641 3.895 1 72.19 116 GLY A N 1
ATOM 900 C CA . GLY A 1 116 ? -2.309 5.797 3.781 1 72.19 116 GLY A CA 1
ATOM 901 C C . GLY A 1 116 ? -1.653 6.242 5.074 1 72.19 116 GLY A C 1
ATOM 902 O O . GLY A 1 116 ? -2.084 5.852 6.164 1 72.19 116 GLY A O 1
ATOM 903 N N . ALA A 1 117 ? -0.645 6.949 5.004 1 65.94 117 ALA A N 1
ATOM 904 C CA . ALA A 1 117 ? 0.257 7.336 6.086 1 65.94 117 ALA A CA 1
ATOM 905 C C . ALA A 1 117 ? -0.432 8.289 7.059 1 65.94 117 ALA A C 1
ATOM 907 O O . ALA A 1 117 ? -0.146 8.273 8.258 1 65.94 117 ALA A O 1
ATOM 908 N N . ASP A 1 118 ? -1.406 8.984 6.496 1 64.81 118 ASP A N 1
ATOM 909 C CA . ASP A 1 118 ? -2.004 10.039 7.312 1 64.81 118 ASP A CA 1
ATOM 910 C C . ASP A 1 118 ? -3.223 9.516 8.07 1 64.81 118 ASP A C 1
ATOM 912 O O . ASP A 1 118 ? -3.854 10.266 8.828 1 64.81 118 ASP A O 1
ATOM 916 N N . ALA A 1 119 ? -3.533 8.289 7.77 1 60.06 119 ALA A N 1
ATOM 917 C CA . ALA A 1 119 ? -4.711 7.723 8.422 1 60.06 119 ALA A CA 1
ATOM 918 C C . ALA A 1 119 ? -4.555 7.738 9.945 1 60.06 119 ALA A C 1
ATOM 920 O O . ALA A 1 119 ? -5.543 7.848 10.672 1 60.06 119 ALA A O 1
ATOM 921 N N . GLN A 1 120 ? -3.336 7.684 10.305 1 63.25 120 GLN A N 1
ATOM 922 C CA . GLN A 1 120 ? -3.105 7.672 11.742 1 63.25 120 GLN A CA 1
ATOM 923 C C . GLN A 1 120 ? -3.41 9.031 12.367 1 63.25 120 GLN A C 1
ATOM 925 O O . GLN A 1 120 ? -3.75 9.117 13.547 1 63.25 120 GLN A O 1
ATOM 930 N N . GLN A 1 121 ? -3.293 10.031 11.539 1 60.91 121 GLN A N 1
ATOM 931 C CA . GLN A 1 121 ? -3.582 11.367 12.047 1 60.91 121 GLN A CA 1
ATOM 932 C C . GLN A 1 121 ? -5.07 11.539 12.344 1 60.91 121 GLN A C 1
ATOM 934 O O . GLN A 1 121 ? -5.449 12.297 13.242 1 60.91 121 GLN A O 1
ATOM 939 N N . ALA A 1 122 ? -5.812 10.977 11.461 1 58.88 122 ALA A N 1
ATOM 940 C CA . ALA A 1 122 ? -7.254 11.047 11.695 1 58.88 122 ALA A CA 1
ATOM 941 C C . ALA A 1 122 ? -7.66 10.172 12.875 1 58.88 122 ALA A C 1
ATOM 943 O O . ALA A 1 122 ? -8.602 10.492 13.602 1 58.88 122 ALA A O 1
ATOM 944 N N . ALA A 1 123 ? -7.109 8.875 12.797 1 54 123 ALA A N 1
ATOM 945 C CA . ALA A 1 123 ? -7.492 7.945 13.852 1 54 123 ALA A CA 1
ATOM 946 C C . ALA A 1 123 ? -7.102 8.484 15.227 1 54 123 ALA A C 1
ATOM 948 O O . ALA A 1 123 ? -7.59 8.008 16.25 1 54 123 ALA A O 1
ATOM 949 N N . GLY A 1 124 ? -6.754 9.883 15.32 1 48.25 124 GLY A N 1
ATOM 950 C CA . GLY A 1 124 ? -6.352 10.414 16.625 1 48.25 124 GLY A CA 1
ATOM 951 C C . GLY A 1 124 ? -5.238 9.617 17.266 1 48.25 124 GLY A C 1
ATOM 952 O O . GLY A 1 124 ? -5.02 9.727 18.484 1 48.25 124 GLY A O 1
ATOM 953 N N . THR A 1 125 ? -4.879 8.531 16.703 1 45.28 125 THR A N 1
ATOM 954 C CA . THR A 1 125 ? -3.879 7.824 17.5 1 45.28 125 THR A CA 1
ATOM 955 C C . THR A 1 125 ? -2.598 8.648 17.609 1 45.28 125 THR A C 1
ATOM 957 O O . THR A 1 125 ? -1.528 8.102 17.906 1 45.28 125 THR A O 1
ATOM 960 N N . GLY A 1 126 ? -2.23 9.711 17.156 1 39.41 126 GLY A N 1
ATOM 961 C CA . GLY A 1 126 ? -0.955 10.094 17.734 1 39.41 126 GLY A CA 1
ATOM 962 C C . GLY A 1 126 ? -0.775 9.617 19.156 1 39.41 126 GLY A C 1
ATOM 963 O O . GLY A 1 126 ? -1.53 8.766 19.641 1 39.41 126 GLY A O 1
ATOM 964 N N . GLN A 1 127 ? -0.514 10.578 20.438 1 35.06 127 GLN A N 1
ATOM 965 C CA . GLN A 1 127 ? -0.355 10.344 21.875 1 35.06 127 GLN A CA 1
ATOM 966 C C . GLN A 1 127 ? -1.533 9.555 22.438 1 35.06 127 GLN A C 1
ATOM 968 O O . GLN A 1 127 ? -1.441 8.984 23.531 1 35.06 127 GLN A O 1
ATOM 973 N N . GLY A 1 128 ? -2.836 10.078 22.406 1 32.69 128 GLY A N 1
ATOM 974 C CA . GLY A 1 128 ? -3.906 9.523 23.219 1 32.69 128 GLY A CA 1
ATOM 975 C C . GLY A 1 128 ? -4.266 8.102 22.828 1 32.69 128 GLY A C 1
ATOM 976 O O . GLY A 1 128 ? -4.121 7.707 21.672 1 32.69 128 GLY A O 1
ATOM 977 N N . THR A 1 129 ? -4.117 7.062 23.75 1 33.69 129 THR A N 1
ATOM 978 C CA . THR A 1 129 ? -4.664 5.777 24.172 1 33.69 129 THR A CA 1
ATOM 979 C C . THR A 1 129 ? -6.117 5.637 23.719 1 33.69 129 THR A C 1
ATOM 981 O O . THR A 1 129 ? -6.855 4.809 24.25 1 33.69 129 THR A O 1
ATOM 984 N N . GLY A 1 130 ? -6.824 6.793 23.406 1 33.31 130 GLY A N 1
ATOM 985 C CA . GLY A 1 130 ? -8.258 6.648 23.562 1 33.31 130 GLY A CA 1
ATOM 986 C C . GLY A 1 130 ? -8.812 5.383 22.938 1 33.31 130 GLY A C 1
ATOM 987 O O . GLY A 1 130 ? -8.469 5.051 21.797 1 33.31 130 GLY A O 1
ATOM 988 N N . THR A 1 131 ? -9.055 4.273 23.594 1 34.56 131 THR A N 1
ATOM 989 C CA . THR A 1 131 ? -10.023 3.211 23.844 1 34.56 131 THR A CA 1
ATOM 990 C C . THR A 1 131 ? -11.383 3.57 23.266 1 34.56 131 THR A C 1
ATOM 992 O O . THR A 1 131 ? -12.398 2.943 23.594 1 34.56 131 THR A O 1
ATOM 995 N N . GLY A 1 132 ? -11.727 4.926 23.031 1 38.56 132 GLY A N 1
ATOM 996 C CA . GLY A 1 132 ? -13.148 4.977 22.766 1 38.56 132 GLY A CA 1
ATOM 997 C C . GLY A 1 132 ? -13.586 4.012 21.672 1 38.56 132 GLY A C 1
ATOM 998 O O . GLY A 1 132 ? -12.75 3.441 20.969 1 38.56 132 GLY A O 1
ATOM 999 N N . PRO A 1 133 ? -14.93 3.682 21.641 1 38.94 133 PRO A N 1
ATOM 1000 C CA . PRO A 1 133 ? -15.492 2.758 20.641 1 38.94 133 PRO A CA 1
ATOM 1001 C C . PRO A 1 133 ? -14.875 2.926 19.266 1 38.94 133 PRO A C 1
ATOM 1003 O O . PRO A 1 133 ? -14.828 4.039 18.734 1 38.94 133 PRO A O 1
ATOM 1006 N N . GLY A 1 134 ? -13.766 2.389 18.938 1 42.81 134 GLY A N 1
ATOM 1007 C CA . GLY A 1 134 ? -12.859 2.217 17.812 1 42.81 134 GLY A CA 1
ATOM 1008 C C . GLY A 1 134 ? -13.516 2.467 16.469 1 42.81 134 GLY A C 1
ATOM 1009 O O . GLY A 1 134 ? -14.602 1.951 16.203 1 42.81 134 GLY A O 1
ATOM 1010 N N . ARG A 1 135 ? -13.578 3.754 15.945 1 47.22 135 ARG A N 1
ATOM 1011 C CA . ARG A 1 135 ? -14.094 4.078 14.617 1 47.22 135 ARG A CA 1
ATOM 1012 C C . ARG A 1 135 ? -13.891 2.914 13.648 1 47.22 135 ARG A C 1
ATOM 1014 O O . ARG A 1 135 ? -12.844 2.26 13.664 1 47.22 135 ARG A O 1
ATOM 1021 N N . PRO A 1 136 ? -15.078 2.363 13.305 1 50.31 136 PRO A N 1
ATOM 1022 C CA . PRO A 1 136 ? -14.953 1.253 12.359 1 50.31 136 PRO A CA 1
ATOM 1023 C C . PRO A 1 136 ? -13.914 1.519 11.273 1 50.31 136 PRO A C 1
ATOM 1025 O O . PRO A 1 136 ? -13.953 2.564 10.617 1 50.31 136 PRO A O 1
ATOM 1028 N N . HIS A 1 137 ? -12.641 0.99 11.422 1 60.06 137 HIS A N 1
ATOM 1029 C CA . HIS A 1 137 ? -11.469 1.008 10.547 1 60.06 137 HIS A CA 1
ATOM 1030 C C . HIS A 1 137 ? -11.867 0.761 9.094 1 60.06 137 HIS A C 1
ATOM 1032 O O . HIS A 1 137 ? -12.938 0.207 8.82 1 60.06 137 HIS A O 1
ATOM 1038 N N . PHE A 1 138 ? -11.328 1.602 8.234 1 62.34 138 PHE A N 1
ATOM 1039 C CA . PHE A 1 138 ? -11.406 1.465 6.781 1 62.34 138 PHE A CA 1
ATOM 1040 C C . PHE A 1 138 ? -11.625 0.009 6.387 1 62.34 138 PHE A C 1
ATOM 1042 O O . PHE A 1 138 ? -12.516 -0.297 5.586 1 62.34 138 PHE A O 1
ATOM 1049 N N . VAL A 1 139 ? -11.039 -0.795 7.191 1 63.75 139 VAL A N 1
ATOM 1050 C CA . VAL A 1 139 ? -11.078 -2.209 6.832 1 63.75 139 VAL A CA 1
ATOM 1051 C C . VAL A 1 139 ? -12.469 -2.773 7.094 1 63.75 139 VAL A C 1
ATOM 1053 O O . VAL A 1 139 ? -12.969 -3.602 6.324 1 63.75 139 VAL A O 1
ATOM 1056 N N . HIS A 1 140 ? -13.164 -2.182 8.062 1 69.81 140 HIS A N 1
ATOM 1057 C CA . HIS A 1 140 ? -14.523 -2.613 8.375 1 69.81 140 HIS A CA 1
ATOM 1058 C C . HIS A 1 140 ? -15.508 -2.152 7.305 1 69.81 140 HIS A C 1
ATOM 1060 O O . HIS A 1 140 ? -16.297 -2.951 6.797 1 69.81 140 HIS A O 1
ATOM 1066 N N . ARG A 1 141 ? -15.375 -0.967 6.984 1 75 141 ARG A N 1
ATOM 1067 C CA . ARG A 1 141 ? -16.344 -0.38 6.07 1 75 141 ARG A CA 1
ATOM 1068 C C . ARG A 1 141 ? -16.172 -0.929 4.66 1 75 141 ARG A C 1
ATOM 1070 O O . ARG A 1 141 ? -17.156 -1.22 3.977 1 75 141 ARG A O 1
ATOM 1077 N N . LEU A 1 142 ? -14.961 -1.119 4.246 1 78.06 142 LEU A N 1
ATOM 1078 C CA . LEU A 1 142 ? -14.719 -1.667 2.916 1 78.06 142 LEU A CA 1
ATOM 1079 C C . LEU A 1 142 ? -15.023 -3.162 2.881 1 78.06 142 LEU A C 1
ATOM 1081 O O . LEU A 1 142 ? -15.508 -3.678 1.874 1 78.06 142 LEU A O 1
ATOM 1085 N N . GLY A 1 143 ? -14.75 -3.791 4.023 1 80 143 GLY A N 1
ATOM 1086 C CA . GLY A 1 143 ? -15.148 -5.188 4.125 1 80 143 GLY A CA 1
ATOM 1087 C C . GLY A 1 143 ? -16.625 -5.41 3.889 1 80 143 GLY A C 1
ATOM 1088 O O . GLY A 1 143 ? -17.016 -6.371 3.227 1 80 143 GLY A O 1
ATOM 1089 N N . ALA A 1 144 ? -17.391 -4.5 4.395 1 80.12 144 ALA A N 1
ATOM 1090 C CA . ALA A 1 144 ? -18.844 -4.598 4.277 1 80.12 144 ALA A CA 1
ATOM 1091 C C . ALA A 1 144 ? -19.297 -4.461 2.824 1 80.12 144 ALA A C 1
ATOM 1093 O O . ALA A 1 144 ? -20.312 -5.027 2.424 1 80.12 144 ALA A O 1
ATOM 1094 N N . VAL A 1 145 ? -18.516 -3.732 2.072 1 85.88 145 VAL A N 1
ATOM 1095 C CA . VAL A 1 145 ? -18.844 -3.523 0.666 1 85.88 145 VAL A CA 1
ATOM 1096 C C . VAL A 1 145 ? -18.531 -4.785 -0.132 1 85.88 145 VAL A C 1
ATOM 1098 O O . VAL A 1 145 ? -19.297 -5.168 -1.026 1 85.88 145 VAL A O 1
ATOM 1101 N N . PHE A 1 146 ? -17.5 -5.527 0.219 1 91.5 146 PHE A N 1
ATOM 1102 C CA . PHE A 1 146 ? -17 -6.598 -0.626 1 91.5 146 PHE A CA 1
ATOM 1103 C C . PHE A 1 146 ? -17.484 -7.957 -0.139 1 91.5 146 PHE A C 1
ATOM 1105 O O . PHE A 1 146 ? -17.688 -8.875 -0.939 1 91.5 146 PHE A O 1
ATOM 1112 N N . LEU A 1 147 ? -17.719 -8.094 1.154 1 92 147 LEU A N 1
ATOM 1113 C CA . LEU A 1 147 ? -18.016 -9.391 1.751 1 92 147 LEU A CA 1
ATOM 1114 C C . LEU A 1 147 ? -19.297 -9.977 1.146 1 92 147 LEU A C 1
ATOM 1116 O O . LEU A 1 147 ? -19.359 -11.18 0.875 1 92 147 LEU A O 1
ATOM 1120 N N . PRO A 1 148 ? -20.344 -9.188 0.928 1 92.75 148 PRO A N 1
ATOM 1121 C CA . PRO A 1 148 ? -21.578 -9.758 0.357 1 92.75 148 PRO A CA 1
ATOM 1122 C C . PRO A 1 148 ? -21.328 -10.438 -0.987 1 92.75 148 PRO A C 1
ATOM 1124 O O . PRO A 1 148 ? -21.922 -11.484 -1.265 1 92.75 148 PRO A O 1
ATOM 1127 N N . ALA A 1 149 ? -20.5 -9.852 -1.851 1 94.31 149 ALA A N 1
ATOM 1128 C CA . ALA A 1 149 ? -20.188 -10.461 -3.143 1 94.31 149 ALA A CA 1
ATOM 1129 C C . ALA A 1 149 ? -19.484 -11.797 -2.967 1 94.31 149 ALA A C 1
ATOM 1131 O O . ALA A 1 149 ? -19.812 -12.781 -3.637 1 94.31 149 ALA A O 1
ATOM 1132 N N . PHE A 1 150 ? -18.547 -11.898 -2.037 1 95.5 150 PHE A N 1
ATOM 1133 C CA . PHE A 1 150 ? -17.812 -13.141 -1.771 1 95.5 150 PHE A CA 1
ATOM 1134 C C . PHE A 1 150 ? -18.75 -14.195 -1.186 1 95.5 150 PHE A C 1
ATOM 1136 O O . PHE A 1 150 ? -18.672 -15.367 -1.547 1 95.5 150 PHE A O 1
ATOM 1143 N N . ALA A 1 151 ? -19.594 -13.734 -0.263 1 94.69 151 ALA A N 1
ATOM 1144 C CA . ALA A 1 151 ? -20.562 -14.648 0.335 1 94.69 151 ALA A CA 1
ATOM 1145 C C . ALA A 1 151 ? -21.5 -15.211 -0.723 1 94.69 151 ALA A C 1
ATOM 1147 O O . ALA A 1 151 ? -21.844 -16.391 -0.69 1 94.69 151 ALA A O 1
ATOM 1148 N N . ALA A 1 152 ? -21.922 -14.367 -1.627 1 94.88 152 ALA A N 1
ATOM 1149 C CA . ALA A 1 152 ? -22.797 -14.812 -2.713 1 94.88 152 ALA A CA 1
ATOM 1150 C C . ALA A 1 152 ? -22.078 -15.836 -3.6 1 94.88 152 ALA A C 1
ATOM 1152 O O . ALA A 1 152 ? -22.688 -16.828 -4.027 1 94.88 152 ALA A O 1
ATOM 1153 N N . LEU A 1 153 ? -20.812 -15.641 -3.918 1 96 153 LEU A N 1
ATOM 1154 C CA . LEU A 1 153 ? -20.016 -16.594 -4.699 1 96 153 LEU A CA 1
ATOM 1155 C C . LEU A 1 153 ? -19.922 -17.922 -3.977 1 96 153 LEU A C 1
ATOM 1157 O O . LEU A 1 153 ? -20.062 -18.984 -4.598 1 96 153 LEU A O 1
ATOM 1161 N N . TRP A 1 154 ? -19.656 -17.844 -2.701 1 95.19 154 TRP A N 1
ATOM 1162 C CA . TRP A 1 154 ? -19.578 -19.047 -1.89 1 95.19 154 TRP A CA 1
ATOM 1163 C C . TRP A 1 154 ? -20.906 -19.812 -1.923 1 95.19 154 TRP A C 1
ATOM 1165 O O . TRP A 1 154 ? -20.922 -21.031 -2.129 1 95.19 154 TRP A O 1
ATOM 1175 N N . ARG A 1 155 ? -22.031 -19.141 -1.757 1 93.81 155 ARG A N 1
ATOM 1176 C CA . ARG A 1 155 ? -23.344 -19.75 -1.771 1 93.81 155 ARG A CA 1
ATOM 1177 C C . ARG A 1 155 ? -23.656 -20.375 -3.131 1 93.81 155 ARG A C 1
ATOM 1179 O O . ARG A 1 155 ? -24.375 -21.359 -3.221 1 93.81 155 ARG A O 1
ATOM 1186 N N . ALA A 1 156 ? -23.062 -19.766 -4.129 1 94.38 156 ALA A N 1
ATOM 1187 C CA . ALA A 1 156 ? -23.266 -20.266 -5.488 1 94.38 156 ALA A CA 1
ATOM 1188 C C . ALA A 1 156 ? -22.391 -21.469 -5.773 1 94.38 156 ALA A C 1
ATOM 1190 O O . ALA A 1 156 ? -22.406 -22.031 -6.875 1 94.38 156 ALA A O 1
ATOM 1191 N N . GLY A 1 157 ? -21.5 -21.859 -4.832 1 94.12 157 GLY A N 1
ATOM 1192 C CA . GLY A 1 157 ? -20.75 -23.109 -4.949 1 94.12 157 GLY A CA 1
ATOM 1193 C C . GLY A 1 157 ? -19.312 -22.906 -5.367 1 94.12 157 GLY A C 1
ATOM 1194 O O . GLY A 1 157 ? -18.594 -23.859 -5.66 1 94.12 157 GLY A O 1
ATOM 1195 N N . VAL A 1 158 ? -18.875 -21.609 -5.477 1 94.5 158 VAL A N 1
ATOM 1196 C CA . VAL A 1 158 ? -17.484 -21.344 -5.801 1 94.5 158 VAL A CA 1
ATOM 1197 C C . VAL A 1 158 ? -16.578 -21.922 -4.703 1 94.5 158 VAL A C 1
ATOM 1199 O O . VAL A 1 158 ? -16.828 -21.703 -3.516 1 94.5 158 VAL A O 1
ATOM 1202 N N . PRO A 1 159 ? -15.594 -22.594 -5.047 1 90.75 159 PRO A N 1
ATOM 1203 C CA . PRO A 1 159 ? -14.727 -23.219 -4.047 1 90.75 159 PRO A CA 1
ATOM 1204 C C . PRO A 1 159 ? -13.727 -22.25 -3.43 1 90.75 159 PRO A C 1
ATOM 1206 O O . PRO A 1 159 ? -12.914 -21.656 -4.148 1 90.75 159 PRO A O 1
ATOM 1209 N N . PHE A 1 160 ? -13.844 -21.938 -2.152 1 90.75 160 PHE A N 1
ATOM 1210 C CA . PHE A 1 160 ? -12.859 -21.156 -1.401 1 90.75 160 PHE A CA 1
ATOM 1211 C C . PHE A 1 160 ? -11.953 -22.094 -0.587 1 90.75 160 PHE A C 1
ATOM 1213 O O . PHE A 1 160 ? -12.398 -23.141 -0.119 1 90.75 160 PHE A O 1
ATOM 1220 N N . PRO A 1 161 ? -10.68 -21.656 -0.558 1 77.75 161 PRO A N 1
ATOM 1221 C CA . PRO A 1 161 ? -9.758 -22.531 0.174 1 77.75 161 PRO A CA 1
ATOM 1222 C C . PRO A 1 161 ? -10.172 -22.734 1.632 1 77.75 161 PRO A C 1
ATOM 1224 O O . PRO A 1 161 ? -10.531 -21.766 2.311 1 77.75 161 PRO A O 1
ATOM 1227 N N . ALA A 1 162 ? -10.234 -23.938 2.07 1 74.69 162 ALA A N 1
ATOM 1228 C CA . ALA A 1 162 ? -10.625 -24.281 3.438 1 74.69 162 ALA A CA 1
ATOM 1229 C C . ALA A 1 162 ? -9.398 -24.375 4.348 1 74.69 162 ALA A C 1
ATOM 1231 O O . ALA A 1 162 ? -9.5 -24.156 5.555 1 74.69 162 ALA A O 1
ATOM 1232 N N . ASP A 1 163 ? -8.266 -24.672 3.785 1 77.25 163 ASP A N 1
ATOM 1233 C CA . ASP A 1 163 ? -7.086 -24.922 4.613 1 77.25 163 ASP A CA 1
ATOM 1234 C C . ASP A 1 163 ? -6.246 -23.656 4.77 1 77.25 163 ASP A C 1
ATOM 1236 O O . ASP A 1 163 ? -5.723 -23.125 3.789 1 77.25 163 ASP A O 1
ATOM 1240 N N . VAL A 1 164 ? -6.453 -23.125 5.891 1 83.94 164 VAL A N 1
ATOM 1241 C CA . VAL A 1 164 ? -5.602 -22 6.262 1 83.94 164 VAL A CA 1
ATOM 1242 C C . VAL A 1 164 ? -4.691 -22.406 7.422 1 83.94 164 VAL A C 1
ATOM 1244 O O . VAL A 1 164 ? -5.043 -23.266 8.219 1 83.94 164 VAL A O 1
ATOM 1247 N N . GLY A 1 165 ? -3.41 -22.047 7.359 1 78.12 165 GLY A N 1
ATOM 1248 C CA . GLY A 1 165 ? -2.512 -22.359 8.461 1 78.12 165 GLY A CA 1
ATOM 1249 C C . GLY A 1 165 ? -3.088 -22 9.82 1 78.12 165 GLY A C 1
ATOM 1250 O O . GLY A 1 165 ? -3.869 -21.047 9.945 1 78.12 165 GLY A O 1
ATOM 1251 N N . PRO A 1 166 ? -2.896 -22.844 10.828 1 73.69 166 PRO A N 1
ATOM 1252 C CA . PRO A 1 166 ? -3.516 -22.672 12.141 1 73.69 166 PRO A CA 1
ATOM 1253 C C . PRO A 1 166 ? -3.322 -21.25 12.688 1 73.69 166 PRO A C 1
ATOM 1255 O O . PRO A 1 166 ? -4.25 -20.688 13.273 1 73.69 166 PRO A O 1
ATOM 1258 N N . GLY A 1 167 ? -2.1 -20.703 12.586 1 77.31 167 GLY A N 1
ATOM 1259 C CA . GLY A 1 167 ? -1.897 -19.359 13.094 1 77.31 167 GLY A CA 1
ATOM 1260 C C . GLY A 1 167 ? -2.793 -18.328 12.422 1 77.31 167 GLY A C 1
ATOM 1261 O O . GLY A 1 167 ? -3.375 -17.484 13.102 1 77.31 167 GLY A O 1
ATOM 1262 N N . LEU A 1 168 ? -3.145 -18.516 11.227 1 88.5 168 LEU A N 1
ATOM 1263 C CA . LEU A 1 168 ? -3.945 -17.562 10.484 1 88.5 168 LEU A CA 1
ATOM 1264 C C . LEU A 1 168 ? -5.434 -17.812 10.688 1 88.5 168 LEU A C 1
ATOM 1266 O O . LEU A 1 168 ? -6.238 -16.875 10.656 1 88.5 168 LEU A O 1
ATOM 1270 N N . ALA A 1 169 ? -5.785 -19.078 11.023 1 89.06 169 ALA A N 1
ATOM 1271 C CA . ALA A 1 169 ? -7.191 -19.453 11.164 1 89.06 169 ALA A CA 1
ATOM 1272 C C . ALA A 1 169 ? -7.855 -18.672 12.297 1 89.06 169 ALA A C 1
ATOM 1274 O O . ALA A 1 169 ? -8.969 -18.172 12.148 1 89.06 169 ALA A O 1
ATOM 1275 N N . ALA A 1 170 ? -7.168 -18.562 13.383 1 86.62 170 ALA A N 1
ATOM 1276 C CA . ALA A 1 170 ? -7.719 -17.859 14.539 1 86.62 170 ALA A CA 1
ATOM 1277 C C . ALA A 1 170 ? -7.906 -16.375 14.234 1 86.62 170 ALA A C 1
ATOM 1279 O O . ALA A 1 170 ? -8.922 -15.789 14.609 1 86.62 170 ALA A O 1
ATOM 1280 N N . GLU A 1 171 ? -6.953 -15.805 13.594 1 86 171 GLU A N 1
ATOM 1281 C CA . GLU A 1 171 ? -7.031 -14.391 13.242 1 86 171 GLU A CA 1
ATOM 1282 C C . GLU A 1 171 ? -8.156 -14.133 12.242 1 86 171 GLU A C 1
ATOM 1284 O O . GLU A 1 171 ? -8.883 -13.148 12.367 1 86 171 GLU A O 1
ATOM 1289 N N . LEU A 1 172 ? -8.32 -15.031 11.312 1 89.69 172 LEU A N 1
ATOM 1290 C CA . LEU A 1 172 ? -9.375 -14.898 10.312 1 89.69 172 LEU A CA 1
ATOM 1291 C C . LEU A 1 172 ? -10.75 -15.055 10.945 1 89.69 172 LEU A C 1
ATOM 1293 O O . LEU A 1 172 ? -11.703 -14.375 10.555 1 89.69 172 LEU A O 1
ATOM 1297 N N . ASP A 1 173 ? -10.836 -15.961 11.914 1 88.44 173 ASP A N 1
ATOM 1298 C CA . ASP A 1 173 ? -12.102 -16.156 12.609 1 88.44 173 ASP A CA 1
ATOM 1299 C C . ASP A 1 173 ? -12.492 -14.891 13.383 1 88.44 173 ASP A C 1
ATOM 1301 O O . ASP A 1 173 ? -13.664 -14.508 13.398 1 88.44 173 ASP A O 1
ATOM 1305 N N . ALA A 1 174 ? -11.508 -14.32 14.039 1 84.19 174 ALA A N 1
ATOM 1306 C CA . ALA A 1 174 ? -11.766 -13.07 14.742 1 84.19 174 ALA A CA 1
ATOM 1307 C C . ALA A 1 174 ? -12.211 -11.977 13.773 1 84.19 174 ALA A C 1
ATOM 1309 O O . ALA A 1 174 ? -13.141 -11.219 14.07 1 84.19 174 ALA A O 1
ATOM 1310 N N . TYR A 1 175 ? -11.594 -11.922 12.664 1 84.62 175 TYR A N 1
ATOM 1311 C CA . TYR A 1 175 ? -11.938 -10.922 11.664 1 84.62 175 TYR A CA 1
ATOM 1312 C C . TYR A 1 175 ? -13.312 -11.188 11.07 1 84.62 175 TYR A C 1
ATOM 1314 O O . TYR A 1 175 ? -14.047 -10.258 10.742 1 84.62 175 TYR A O 1
ATOM 1322 N N . ARG A 1 176 ? -13.625 -12.414 10.875 1 88.44 176 ARG A N 1
ATOM 1323 C CA . ARG A 1 176 ? -14.945 -12.805 10.383 1 88.44 176 ARG A CA 1
ATOM 1324 C C . ARG A 1 176 ? -16.047 -12.195 11.242 1 88.44 176 ARG A C 1
ATOM 1326 O O . ARG A 1 176 ? -17.047 -11.688 10.719 1 88.44 176 ARG A O 1
ATOM 1333 N N . VAL A 1 177 ? -15.891 -12.227 12.508 1 84.69 177 VAL A N 1
ATOM 1334 C CA . VAL A 1 177 ? -16.875 -11.688 13.445 1 84.69 177 VAL A CA 1
ATOM 1335 C C . VAL A 1 177 ? -17.047 -10.188 13.195 1 84.69 177 VAL A C 1
ATOM 1337 O O . VAL A 1 177 ? -18.172 -9.688 13.164 1 84.69 177 VAL A O 1
ATOM 1340 N N . VAL A 1 178 ? -15.969 -9.562 12.984 1 79.62 178 VAL A N 1
ATOM 1341 C CA . VAL A 1 178 ? -15.992 -8.125 12.758 1 79.62 178 VAL A CA 1
ATOM 1342 C C . VAL A 1 178 ? -16.688 -7.812 11.438 1 79.62 178 VAL A C 1
ATOM 1344 O O . VAL A 1 178 ? -17.562 -6.938 11.383 1 79.62 178 VAL A O 1
ATOM 1347 N N . LEU A 1 179 ? -16.359 -8.516 10.375 1 83.38 179 LEU A N 1
ATOM 1348 C CA . LEU A 1 179 ? -16.922 -8.281 9.055 1 83.38 179 LEU A CA 1
ATOM 1349 C C . LEU A 1 179 ? -18.422 -8.523 9.047 1 83.38 179 LEU A C 1
ATOM 1351 O O . LEU A 1 179 ? -19.172 -7.773 8.422 1 83.38 179 LEU A O 1
ATOM 1355 N N . LEU A 1 180 ? -18.859 -9.547 9.75 1 86.56 180 LEU A N 1
ATOM 1356 C CA . LEU A 1 180 ? -20.266 -9.93 9.742 1 86.56 180 LEU A CA 1
ATOM 1357 C C . LEU A 1 180 ? -21.109 -8.914 10.5 1 86.56 180 LEU A C 1
ATOM 1359 O O . LEU A 1 180 ? -22.281 -8.711 10.172 1 86.56 180 LEU A O 1
ATOM 1363 N N . ARG A 1 181 ? -20.547 -8.266 11.414 1 81.25 181 ARG A N 1
ATOM 1364 C CA . ARG A 1 181 ? -21.25 -7.227 12.164 1 81.25 181 ARG A CA 1
ATOM 1365 C C . ARG A 1 181 ? -21.641 -6.07 11.25 1 81.25 181 ARG A C 1
ATOM 1367 O O . ARG A 1 181 ? -22.719 -5.477 11.414 1 81.25 181 ARG A O 1
ATOM 1374 N N . ASP A 1 182 ? -20.828 -5.848 10.219 1 76.81 182 ASP A N 1
ATOM 1375 C CA . ASP A 1 182 ? -21.031 -4.684 9.367 1 76.81 182 ASP A CA 1
ATOM 1376 C C . ASP A 1 182 ? -21.703 -5.074 8.055 1 76.81 182 ASP A C 1
ATOM 1378 O O . ASP A 1 182 ? -21.844 -4.25 7.148 1 76.81 182 ASP A O 1
ATOM 1382 N N . ALA A 1 183 ? -22.062 -6.34 7.941 1 81.81 183 ALA A N 1
ATOM 1383 C CA . ALA A 1 183 ? -22.719 -6.832 6.73 1 81.81 183 ALA A CA 1
ATOM 1384 C C . ALA A 1 183 ? -24 -7.59 7.07 1 81.81 183 ALA A C 1
ATOM 1386 O O . ALA A 1 183 ? -24.078 -8.805 6.863 1 81.81 183 ALA A O 1
ATOM 1387 N N . PRO A 1 184 ? -25.047 -6.996 7.535 1 74.19 184 PRO A N 1
ATOM 1388 C CA . PRO A 1 184 ? -26.234 -7.668 8.055 1 74.19 184 PRO A CA 1
ATOM 1389 C C . PRO A 1 184 ? -26.906 -8.578 7.023 1 74.19 184 PRO A C 1
ATOM 1391 O O . PRO A 1 184 ? -27.562 -9.555 7.395 1 74.19 184 PRO A O 1
ATOM 1394 N N . GLY A 1 185 ? -26.625 -8.57 5.816 1 81.12 185 GLY A N 1
ATOM 1395 C CA . GLY A 1 185 ? -27.219 -9.398 4.785 1 81.12 185 GLY A CA 1
ATOM 1396 C C . GLY A 1 185 ? -26.422 -10.648 4.477 1 81.12 185 GLY A C 1
ATOM 1397 O O . GLY A 1 185 ? -26.906 -11.555 3.789 1 81.12 185 GLY A O 1
ATOM 1398 N N . VAL A 1 186 ? -25.328 -10.773 5.133 1 86.62 186 VAL A N 1
ATOM 1399 C CA . VAL A 1 186 ? -24.469 -11.938 4.91 1 86.62 186 VAL A CA 1
ATOM 1400 C C . VAL A 1 186 ? -24.703 -12.969 6.016 1 86.62 186 VAL A C 1
ATOM 1402 O O . VAL A 1 186 ? -24.797 -12.609 7.195 1 86.62 186 VAL A O 1
ATOM 1405 N N . ALA A 1 187 ? -24.875 -14.164 5.598 1 82.69 187 ALA A N 1
ATOM 1406 C CA . ALA A 1 187 ? -25.141 -15.258 6.531 1 82.69 187 ALA A CA 1
ATOM 1407 C C . ALA A 1 187 ? -23.984 -15.414 7.523 1 82.69 187 ALA A C 1
ATOM 1409 O O . ALA A 1 187 ? -22.812 -15.234 7.164 1 82.69 187 ALA A O 1
ATOM 1410 N N . ASP A 1 188 ? -24.266 -15.844 8.695 1 84.31 188 ASP A N 1
ATOM 1411 C CA . ASP A 1 188 ? -23.297 -15.945 9.789 1 84.31 188 ASP A CA 1
ATOM 1412 C C . ASP A 1 188 ? -22.422 -17.188 9.617 1 84.31 188 ASP A C 1
ATOM 1414 O O . ASP A 1 188 ? -21.406 -17.328 10.305 1 84.31 188 ASP A O 1
ATOM 1418 N N . ASP A 1 189 ? -22.781 -18.016 8.68 1 88.81 189 ASP A N 1
ATOM 1419 C CA . ASP A 1 189 ? -22.031 -19.266 8.555 1 88.81 189 ASP A CA 1
ATOM 1420 C C . ASP A 1 189 ? -20.984 -19.172 7.445 1 88.81 189 ASP A C 1
ATOM 1422 O O . ASP A 1 189 ? -20.484 -20.203 6.984 1 88.81 189 ASP A O 1
ATOM 1426 N N . VAL A 1 190 ? -20.766 -17.969 7 1 91.5 190 VAL A N 1
ATOM 1427 C CA . VAL A 1 190 ? -19.719 -17.797 5.996 1 91.5 190 VAL A CA 1
ATOM 1428 C C . VAL A 1 190 ? -18.406 -18.391 6.512 1 91.5 190 VAL A C 1
ATOM 1430 O O . VAL A 1 190 ? -17.969 -18.078 7.617 1 91.5 190 VAL A O 1
ATOM 1433 N N . PRO A 1 191 ? -17.828 -19.312 5.848 1 92.44 191 PRO A N 1
ATOM 1434 C CA . PRO A 1 191 ? -16.641 -20 6.34 1 92.44 191 PRO A CA 1
ATOM 1435 C C . PRO A 1 191 ? -15.406 -19.109 6.363 1 92.44 191 PRO A C 1
ATOM 1437 O O . PRO A 1 191 ? -15.359 -18.094 5.664 1 92.44 191 PRO A O 1
ATOM 1440 N N . VAL A 1 192 ? -14.438 -19.5 7.113 1 90.94 192 VAL A N 1
ATOM 1441 C CA . VAL A 1 192 ? -13.172 -18.781 7.273 1 90.94 192 VAL A CA 1
ATOM 1442 C C . VAL A 1 192 ? -12.453 -18.703 5.93 1 90.94 192 VAL A C 1
ATOM 1444 O O . VAL A 1 192 ? -11.734 -17.75 5.66 1 90.94 192 VAL A O 1
ATOM 1447 N N . GLY A 1 193 ? -12.719 -19.703 5.094 1 92.94 193 GLY A N 1
ATOM 1448 C CA . GLY A 1 193 ? -12.117 -19.703 3.77 1 92.94 193 GLY A CA 1
ATOM 1449 C C . GLY A 1 193 ? -12.539 -18.5 2.928 1 92.94 193 GLY A C 1
ATOM 1450 O O . GLY A 1 193 ? -11.742 -17.984 2.135 1 92.94 193 GLY A O 1
ATOM 1451 N N . VAL A 1 194 ? -13.789 -18.078 3.084 1 93.62 194 VAL A N 1
ATOM 1452 C CA . VAL A 1 194 ? -14.281 -16.906 2.369 1 93.62 194 VAL A CA 1
ATOM 1453 C C . VAL A 1 194 ? -13.586 -15.648 2.895 1 93.62 194 VAL A C 1
ATOM 1455 O O . VAL A 1 194 ? -13.141 -14.805 2.113 1 93.62 194 VAL A O 1
ATOM 1458 N N . VAL A 1 195 ? -13.4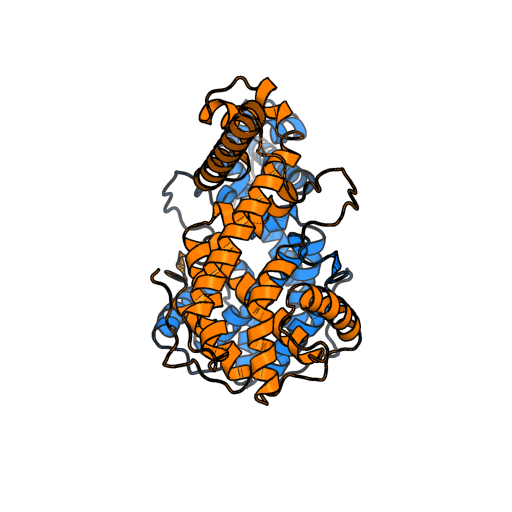06 -15.539 4.199 1 90.88 195 VAL A N 1
ATOM 1459 C CA . VAL A 1 195 ? -12.727 -14.406 4.828 1 90.88 195 VAL A CA 1
ATOM 1460 C C . VAL A 1 195 ? -11.266 -14.367 4.375 1 90.88 195 VAL A C 1
ATOM 1462 O O . VAL A 1 195 ? -10.727 -13.297 4.098 1 90.88 195 VAL A O 1
ATOM 1465 N N . HIS A 1 196 ? -10.68 -15.555 4.297 1 92.62 196 HIS A N 1
ATOM 1466 C CA . HIS A 1 196 ? -9.312 -15.664 3.795 1 92.62 196 HIS A CA 1
ATOM 1467 C C . HIS A 1 196 ? -9.188 -15.086 2.391 1 92.62 196 HIS A C 1
ATOM 1469 O O . HIS A 1 196 ? -8.258 -14.328 2.105 1 92.62 196 HIS A O 1
ATOM 1475 N N . ALA A 1 197 ? -10.148 -15.406 1.58 1 93.25 197 ALA A N 1
ATOM 1476 C CA . ALA A 1 197 ? -10.156 -14.906 0.208 1 93.25 197 ALA A CA 1
ATOM 1477 C C . ALA A 1 197 ? -10.344 -13.391 0.178 1 93.25 197 ALA A C 1
ATOM 1479 O O . ALA A 1 197 ? -9.727 -12.695 -0.637 1 93.25 197 ALA A O 1
ATOM 1480 N N . VAL A 1 198 ? -11.188 -12.875 1.035 1 91.69 198 VAL A N 1
ATOM 1481 C CA . VAL A 1 198 ? -11.422 -11.438 1.119 1 91.69 198 VAL A CA 1
ATOM 1482 C C . VAL A 1 198 ? -10.133 -10.719 1.499 1 91.69 198 VAL A C 1
ATOM 1484 O O . VAL A 1 198 ? -9.75 -9.734 0.866 1 91.69 198 VAL A O 1
ATOM 1487 N N . VAL A 1 199 ? -9.438 -11.234 2.461 1 89.19 199 VAL A N 1
ATOM 1488 C CA . VAL A 1 199 ? -8.203 -10.625 2.943 1 89.19 199 VAL A CA 1
ATOM 1489 C C . VAL A 1 199 ? -7.137 -10.68 1.851 1 89.19 199 VAL A C 1
ATOM 1491 O O . VAL A 1 199 ? -6.43 -9.695 1.613 1 89.19 199 VAL A O 1
ATOM 1494 N N . GLY A 1 200 ? -7 -11.867 1.226 1 90.19 200 GLY A N 1
ATOM 1495 C CA . GLY A 1 200 ? -6.066 -11.992 0.12 1 90.19 200 GLY A CA 1
ATOM 1496 C C . GLY A 1 200 ? -6.363 -11.047 -1.028 1 90.19 200 GLY A C 1
ATOM 1497 O O . GLY A 1 200 ? -5.445 -10.477 -1.62 1 90.19 200 GLY A O 1
ATOM 1498 N N . PHE A 1 201 ? -7.648 -10.953 -1.332 1 92.81 201 PHE A N 1
ATOM 1499 C CA . PHE A 1 201 ? -8.078 -10.031 -2.379 1 92.81 201 PHE A CA 1
ATOM 1500 C C . PHE A 1 201 ? -7.738 -8.594 -2.008 1 92.81 201 PHE A C 1
ATOM 1502 O O . PHE A 1 201 ? -7.176 -7.855 -2.82 1 92.81 201 PHE A O 1
ATOM 1509 N N . TRP A 1 202 ? -8.023 -8.188 -0.837 1 90.44 202 TRP A N 1
ATOM 1510 C CA . TRP A 1 202 ? -7.758 -6.836 -0.367 1 90.44 202 TRP A CA 1
ATOM 1511 C C . TRP A 1 202 ? -6.266 -6.527 -0.413 1 90.44 202 TRP A C 1
ATOM 1513 O O . TRP A 1 202 ? -5.863 -5.414 -0.76 1 90.44 202 TRP A O 1
ATOM 1523 N N . ARG A 1 203 ? -5.48 -7.418 0.016 1 90.12 203 ARG A N 1
ATOM 1524 C CA . ARG A 1 203 ? -4.035 -7.227 -0.026 1 90.12 203 ARG A CA 1
ATOM 1525 C C . ARG A 1 203 ? -3.574 -6.844 -1.429 1 90.12 203 ARG A C 1
ATOM 1527 O O . ARG A 1 203 ? -2.738 -5.953 -1.592 1 90.12 203 ARG A O 1
ATOM 1534 N N . GLN A 1 204 ? -4.125 -7.488 -2.42 1 92.44 204 GLN A N 1
ATOM 1535 C CA . GLN A 1 204 ? -3.76 -7.203 -3.803 1 92.44 204 GLN A CA 1
ATOM 1536 C C . GLN A 1 204 ? -4.281 -5.836 -4.238 1 92.44 204 GLN A C 1
ATOM 1538 O O . GLN A 1 204 ? -3.551 -5.051 -4.848 1 92.44 204 GLN A O 1
ATOM 1543 N N . VAL A 1 205 ? -5.527 -5.594 -3.922 1 93.06 205 VAL A N 1
ATOM 1544 C CA . VAL A 1 205 ? -6.156 -4.332 -4.301 1 93.06 205 VAL A CA 1
ATOM 1545 C C . VAL A 1 205 ? -5.43 -3.168 -3.629 1 93.06 205 VAL A C 1
ATOM 1547 O O . VAL A 1 205 ? -5.098 -2.178 -4.281 1 93.06 205 VAL A O 1
ATOM 1550 N N . TYR A 1 206 ? -5.227 -3.359 -2.391 1 89.5 206 TYR A N 1
ATOM 1551 C CA . TYR A 1 206 ? -4.551 -2.311 -1.635 1 89.5 206 TYR A CA 1
ATOM 1552 C C . TYR A 1 206 ? -3.16 -2.039 -2.201 1 89.5 206 TYR A C 1
ATOM 1554 O O . TYR A 1 206 ? -2.748 -0.884 -2.328 1 89.5 206 TYR A O 1
ATOM 1562 N N . GLY A 1 207 ? -2.426 -3.092 -2.484 1 88.94 207 GLY A N 1
ATOM 1563 C CA . GLY A 1 207 ? -1.129 -2.92 -3.121 1 88.94 207 GLY A CA 1
ATOM 1564 C C . GLY A 1 207 ? -1.198 -2.113 -4.406 1 88.94 207 GLY A C 1
ATOM 1565 O O . GLY A 1 207 ? -0.398 -1.2 -4.617 1 88.94 207 GLY A O 1
ATOM 1566 N N . LEU A 1 208 ? -2.131 -2.436 -5.219 1 91 208 LEU A N 1
ATOM 1567 C CA . LEU A 1 208 ? -2.297 -1.726 -6.484 1 91 208 LEU A CA 1
ATOM 1568 C C . LEU A 1 208 ? -2.689 -0.272 -6.242 1 91 208 LEU A C 1
ATOM 1570 O O . LEU A 1 208 ? -2.178 0.632 -6.906 1 91 208 LEU A O 1
ATOM 1574 N N . LEU A 1 209 ? -3.619 -0.058 -5.293 1 89.62 209 LEU A N 1
ATOM 1575 C CA . LEU A 1 209 ? -4.055 1.3 -4.984 1 89.62 209 LEU A CA 1
ATOM 1576 C C . LEU A 1 209 ? -2.887 2.15 -4.504 1 89.62 209 LEU A C 1
ATOM 1578 O O . LEU A 1 209 ? -2.766 3.318 -4.879 1 89.62 209 LEU A O 1
ATOM 1582 N N . CYS A 1 210 ? -2.076 1.562 -3.67 1 86.25 210 CYS A N 1
ATOM 1583 C CA . CYS A 1 210 ? -0.903 2.285 -3.188 1 86.25 210 CYS A CA 1
ATOM 1584 C C . CYS A 1 210 ? 0.072 2.562 -4.324 1 86.25 210 CYS A C 1
ATOM 1586 O O . CYS A 1 210 ? 0.68 3.633 -4.383 1 86.25 210 CYS A O 1
ATOM 1588 N N . MET A 1 211 ? 0.234 1.611 -5.219 1 83.81 211 MET A N 1
ATOM 1589 C CA . MET A 1 211 ? 1.086 1.832 -6.383 1 83.81 211 MET A CA 1
ATOM 1590 C C . MET A 1 211 ? 0.565 2.99 -7.227 1 83.81 211 MET A C 1
ATOM 1592 O O . MET A 1 211 ? 1.349 3.787 -7.746 1 83.81 211 MET A O 1
ATOM 1596 N N . VAL A 1 212 ? -0.746 3.121 -7.379 1 81.44 212 VAL A N 1
ATOM 1597 C CA . VAL A 1 212 ? -1.398 4.176 -8.148 1 81.44 212 VAL A CA 1
ATOM 1598 C C . VAL A 1 212 ? -1.254 5.512 -7.422 1 81.44 212 VAL A C 1
ATOM 1600 O O . VAL A 1 212 ? -0.874 6.516 -8.023 1 81.44 212 VAL A O 1
ATOM 1603 N N . ALA A 1 213 ? -1.548 5.523 -6.152 1 77.62 213 ALA A N 1
ATOM 1604 C CA . ALA A 1 213 ? -1.585 6.754 -5.363 1 77.62 213 ALA A CA 1
ATOM 1605 C C . ALA A 1 213 ? -0.192 7.359 -5.23 1 77.62 213 ALA A C 1
ATOM 1607 O O . ALA A 1 213 ? -0.039 8.586 -5.23 1 77.62 213 ALA A O 1
ATOM 1608 N N . TYR A 1 214 ? 0.749 6.602 -5.113 1 72.25 214 TYR A N 1
ATOM 1609 C CA . TYR A 1 214 ? 2.082 7.121 -4.828 1 72.25 214 TYR A CA 1
ATOM 1610 C C . TYR A 1 214 ? 2.955 7.094 -6.078 1 72.25 214 TYR A C 1
ATOM 1612 O O . TYR A 1 214 ? 4.168 7.293 -6 1 72.25 214 TYR A O 1
ATOM 1620 N N . ASP A 1 215 ? 2.154 7.102 -7.258 1 59.81 215 ASP A N 1
ATOM 1621 C CA . ASP A 1 215 ? 2.717 7.219 -8.602 1 59.81 215 ASP A CA 1
ATOM 1622 C C . ASP A 1 215 ? 3.932 6.309 -8.766 1 59.81 215 ASP A C 1
ATOM 1624 O O . ASP A 1 215 ? 4.953 6.727 -9.312 1 59.81 215 ASP A O 1
ATOM 1628 N N . ARG A 1 216 ? 3.762 5.203 -8.094 1 56.75 216 ARG A N 1
ATOM 1629 C CA . ARG A 1 216 ? 4.848 4.234 -8.211 1 56.75 216 ARG A CA 1
ATOM 1630 C C . ARG A 1 216 ? 4.754 3.465 -9.523 1 56.75 216 ARG A C 1
ATOM 1632 O O . ARG A 1 216 ? 3.666 3.059 -9.938 1 56.75 216 ARG A O 1
ATOM 1639 N N . LEU A 1 217 ? 5.754 3.527 -10.445 1 54.19 217 LEU A N 1
ATOM 1640 C CA . LEU A 1 217 ? 5.977 2.805 -11.695 1 54.19 217 LEU A CA 1
ATOM 1641 C C . LEU A 1 217 ? 5.449 3.598 -12.883 1 54.19 217 LEU A C 1
ATOM 1643 O O . LEU A 1 217 ? 5.188 3.031 -13.945 1 54.19 217 LEU A O 1
ATOM 1647 N N . ASP A 1 218 ? 5.02 4.949 -12.609 1 52.28 218 ASP A N 1
ATOM 1648 C CA . ASP A 1 218 ? 4.434 5.758 -13.672 1 52.28 218 ASP A CA 1
ATOM 1649 C C . ASP A 1 218 ? 5.293 5.719 -14.93 1 52.28 218 ASP A C 1
ATOM 1651 O O . ASP A 1 218 ? 4.766 5.746 -16.047 1 52.28 218 ASP A O 1
ATOM 1655 N N . GLN A 1 219 ? 6.512 5.582 -14.641 1 52.75 219 GLN A N 1
ATOM 1656 C CA . GLN A 1 219 ? 7.316 5.539 -15.859 1 52.75 219 GLN A CA 1
ATOM 1657 C C . GLN A 1 219 ? 7.191 4.188 -16.547 1 52.75 219 GLN A C 1
ATOM 1659 O O . GLN A 1 219 ? 7.348 4.098 -17.766 1 52.75 219 GLN A O 1
ATOM 1664 N N . ALA A 1 220 ? 6.902 3.236 -15.703 1 53.97 220 ALA A N 1
ATOM 1665 C CA . ALA A 1 220 ? 6.867 1.923 -16.344 1 53.97 220 ALA A CA 1
ATOM 1666 C C . ALA A 1 220 ? 5.434 1.492 -16.625 1 53.97 220 ALA A C 1
ATOM 1668 O O . ALA A 1 220 ? 5.18 0.776 -17.609 1 53.97 220 ALA A O 1
ATOM 1669 N N . PHE A 1 221 ? 4.555 1.995 -15.773 1 61.66 221 PHE A N 1
ATOM 1670 C CA . PHE A 1 221 ? 3.195 1.503 -15.977 1 61.66 221 PHE A CA 1
ATOM 1671 C C . PHE A 1 221 ? 2.221 2.66 -16.156 1 61.66 221 PHE A C 1
ATOM 1673 O O . PHE A 1 221 ? 2.199 3.592 -15.344 1 61.66 221 PHE A O 1
ATOM 1680 N N . GLY A 1 222 ? 1.928 3.162 -17.328 1 63.78 222 GLY A N 1
ATOM 1681 C CA . GLY A 1 222 ? 0.971 4.18 -17.734 1 63.78 222 GLY A CA 1
ATOM 1682 C C . GLY A 1 222 ? -0.106 4.434 -16.703 1 63.78 222 GLY A C 1
ATOM 1683 O O . GLY A 1 222 ? 0.198 4.738 -15.547 1 63.78 222 GLY A O 1
ATOM 1684 N N . THR A 1 223 ? -1.347 4.305 -16.969 1 67.19 223 THR A N 1
ATOM 1685 C CA . THR A 1 223 ? -2.543 4.586 -16.188 1 67.19 223 THR A CA 1
ATOM 1686 C C . THR A 1 223 ? -2.865 3.416 -15.258 1 67.19 223 THR A C 1
ATOM 1688 O O . THR A 1 223 ? -3.811 3.486 -14.469 1 67.19 223 THR A O 1
ATOM 1691 N N . PHE A 1 224 ? -2.18 2.332 -15.211 1 83.25 224 PHE A N 1
ATOM 1692 C CA . PHE A 1 224 ? -2.291 1.146 -14.367 1 83.25 224 PHE A CA 1
ATOM 1693 C C . PHE A 1 224 ? -3.549 0.356 -14.711 1 83.25 224 PHE A C 1
ATOM 1695 O O . PHE A 1 224 ? -3.92 -0.572 -13.984 1 83.25 224 PHE A O 1
ATOM 1702 N N . ASP A 1 225 ? -4.277 0.801 -15.797 1 88.81 225 ASP A N 1
ATOM 1703 C CA . ASP A 1 225 ? -5.504 0.109 -16.172 1 88.81 225 ASP A CA 1
ATOM 1704 C C . ASP A 1 225 ? -5.227 -1.354 -16.516 1 88.81 225 ASP A C 1
ATOM 1706 O O . ASP A 1 225 ? -5.969 -2.244 -16.094 1 88.81 225 ASP A O 1
ATOM 1710 N N . ALA A 1 226 ? -4.184 -1.51 -17.281 1 89.25 226 ALA A N 1
ATOM 1711 C CA . ALA A 1 226 ? -3.836 -2.871 -17.672 1 89.25 226 ALA A CA 1
ATOM 1712 C C . ALA A 1 226 ? -3.469 -3.721 -16.469 1 89.25 226 ALA A C 1
ATOM 1714 O O . ALA A 1 226 ? -3.781 -4.914 -16.406 1 89.25 226 ALA A O 1
ATOM 1715 N N . LEU A 1 227 ? -2.773 -3.16 -15.516 1 90.38 227 LEU A N 1
ATOM 1716 C CA . LEU A 1 227 ? -2.412 -3.865 -14.289 1 90.38 227 LEU A CA 1
ATOM 1717 C C . LEU A 1 227 ? -3.654 -4.211 -13.477 1 90.38 227 LEU A C 1
ATOM 1719 O O . LEU A 1 227 ? -3.732 -5.285 -12.883 1 90.38 227 LEU A O 1
ATOM 1723 N N . PHE A 1 228 ? -4.578 -3.271 -13.469 1 93.19 228 PHE A N 1
ATOM 1724 C CA . PHE A 1 228 ? -5.832 -3.531 -12.773 1 93.19 228 PHE A CA 1
ATOM 1725 C C . PHE A 1 228 ? -6.562 -4.715 -13.398 1 93.19 228 PHE A C 1
ATOM 1727 O O . PHE A 1 228 ? -6.984 -5.633 -12.695 1 93.19 228 PHE A O 1
ATOM 1734 N N . ASP A 1 229 ? -6.699 -4.652 -14.695 1 92.62 229 ASP A N 1
ATOM 1735 C CA . ASP A 1 229 ? -7.387 -5.719 -15.406 1 92.62 229 ASP A CA 1
ATOM 1736 C C . ASP A 1 229 ? -6.719 -7.07 -15.156 1 92.62 229 ASP A C 1
ATOM 1738 O O . ASP A 1 229 ? -7.402 -8.078 -14.945 1 92.62 229 ASP A O 1
ATOM 1742 N N . ASP A 1 230 ? -5.484 -6.992 -15.18 1 92.38 230 ASP A N 1
ATOM 1743 C CA . ASP A 1 230 ? -4.711 -8.211 -14.953 1 92.38 230 ASP A CA 1
ATOM 1744 C C . ASP A 1 230 ? -4.93 -8.742 -13.539 1 92.38 230 ASP A C 1
ATOM 1746 O O . ASP A 1 230 ? -5.094 -9.953 -13.344 1 92.38 230 ASP A O 1
ATOM 1750 N N . MET A 1 231 ? -4.883 -7.895 -12.578 1 93.94 231 MET A N 1
ATOM 1751 C CA . MET A 1 231 ? -5.113 -8.281 -11.188 1 93.94 231 MET A CA 1
ATOM 1752 C C . MET A 1 231 ? -6.488 -8.922 -11.023 1 93.94 231 MET A C 1
ATOM 1754 O O . MET A 1 231 ? -6.617 -9.977 -10.398 1 93.94 231 MET A O 1
ATOM 1758 N N . MET A 1 232 ? -7.508 -8.289 -11.617 1 94.81 232 MET A N 1
ATOM 1759 C CA . MET A 1 232 ? -8.875 -8.797 -11.5 1 94.81 232 MET A CA 1
ATOM 1760 C C . MET A 1 232 ? -9.016 -10.148 -12.188 1 94.81 232 MET A C 1
ATOM 1762 O O . MET A 1 232 ? -9.594 -11.078 -11.625 1 94.81 232 MET A O 1
ATOM 1766 N N . ARG A 1 233 ? -8.477 -10.25 -13.359 1 93 233 ARG A N 1
ATOM 1767 C CA . ARG A 1 233 ? -8.531 -11.516 -14.102 1 93 233 ARG A CA 1
ATOM 1768 C C . ARG A 1 233 ? -7.824 -12.625 -13.336 1 93 233 ARG A C 1
ATOM 1770 O O . ARG A 1 233 ? -8.336 -13.742 -13.242 1 93 233 ARG A O 1
ATOM 1777 N N . GLY A 1 234 ? -6.652 -12.273 -12.805 1 91.56 234 GLY A N 1
ATOM 1778 C CA . GLY A 1 234 ? -5.898 -13.25 -12.039 1 91.56 234 GLY A CA 1
ATOM 1779 C C . GLY A 1 234 ? -6.637 -13.734 -10.805 1 91.56 234 GLY A C 1
ATOM 1780 O O . GLY A 1 234 ? -6.66 -14.938 -10.523 1 91.56 234 GLY A O 1
ATOM 1781 N N . PHE A 1 235 ? -7.227 -12.859 -10.117 1 93.75 235 PHE A N 1
ATOM 1782 C CA . PHE A 1 235 ? -7.969 -13.234 -8.914 1 93.75 235 PHE A CA 1
ATOM 1783 C C . PHE A 1 235 ? -9.156 -14.117 -9.273 1 93.75 235 PHE A C 1
ATOM 1785 O O . PHE A 1 235 ? -9.359 -15.172 -8.664 1 93.75 235 PHE A O 1
ATOM 1792 N N . LEU A 1 236 ? -9.961 -13.703 -10.25 1 94.69 236 LEU A N 1
ATOM 1793 C CA . LEU A 1 236 ? -11.133 -14.469 -10.664 1 94.69 236 LEU A CA 1
ATOM 1794 C C . LEU A 1 236 ? -10.727 -15.852 -11.164 1 94.69 236 LEU A C 1
ATOM 1796 O O . LEU A 1 236 ? -11.375 -16.844 -10.836 1 94.69 236 LEU A O 1
ATOM 1800 N N . ALA A 1 237 ? -9.609 -15.914 -11.891 1 91.5 237 ALA A N 1
ATOM 1801 C CA . ALA A 1 237 ? -9.109 -17.188 -12.391 1 91.5 237 ALA A CA 1
ATOM 1802 C C . ALA A 1 237 ? -8.758 -18.125 -11.242 1 91.5 237 ALA A C 1
ATOM 1804 O O . ALA A 1 237 ? -8.953 -19.344 -11.336 1 91.5 237 ALA A O 1
ATOM 1805 N N . SER A 1 238 ? -8.219 -17.578 -10.133 1 90.31 238 SER A N 1
ATOM 1806 C CA . SER A 1 238 ? -7.848 -18.375 -8.977 1 90.31 238 SER A CA 1
ATOM 1807 C C . SER A 1 238 ? -9.078 -19.031 -8.352 1 90.31 238 SER A C 1
ATOM 1809 O O . SER A 1 238 ? -8.953 -20.031 -7.625 1 90.31 238 SER A O 1
ATOM 1811 N N . LEU A 1 239 ? -10.25 -18.5 -8.586 1 92.88 239 LEU A N 1
ATOM 1812 C CA . LEU A 1 239 ? -11.508 -19.062 -8.109 1 92.88 239 LEU A CA 1
ATOM 1813 C C . LEU A 1 239 ? -12.234 -19.797 -9.234 1 92.88 239 LEU A C 1
ATOM 1815 O O . LEU A 1 239 ? -13.414 -20.141 -9.094 1 92.88 239 LEU A O 1
ATOM 1819 N N . ARG A 1 240 ? -11.516 -19.938 -10.414 1 93.56 240 ARG A N 1
ATOM 1820 C CA . ARG A 1 240 ? -12.055 -20.594 -11.602 1 93.56 240 ARG A CA 1
ATOM 1821 C C . ARG A 1 240 ? -13.25 -19.828 -12.156 1 93.56 240 ARG A C 1
ATOM 1823 O O . ARG A 1 240 ? -14.25 -20.422 -12.562 1 93.56 240 ARG A O 1
ATOM 1830 N N . LEU A 1 241 ? -13.164 -18.516 -11.977 1 95.25 241 LEU A N 1
ATOM 1831 C CA . LEU A 1 241 ? -14.18 -17.625 -12.508 1 95.25 241 LEU A CA 1
ATOM 1832 C C . LEU A 1 241 ? -13.617 -16.781 -13.648 1 95.25 241 LEU A C 1
ATOM 1834 O O . LEU A 1 241 ? -12.406 -16.766 -13.867 1 95.25 241 LEU A O 1
ATOM 1838 N N . GLU A 1 242 ? -14.484 -16.141 -14.406 1 94.44 242 GLU A N 1
ATOM 1839 C CA . GLU A 1 242 ? -14.148 -15.195 -15.469 1 94.44 242 GLU A CA 1
ATOM 1840 C C . GLU A 1 242 ? -14.844 -13.852 -15.242 1 94.44 242 GLU A C 1
ATOM 1842 O O . GLU A 1 242 ? -15.875 -13.789 -14.57 1 94.44 242 GLU A O 1
ATOM 1847 N N . PRO A 1 243 ? -14.234 -12.844 -15.773 1 93.94 243 PRO A N 1
ATOM 1848 C CA . PRO A 1 243 ? -14.938 -11.562 -15.688 1 93.94 243 PRO A CA 1
ATOM 1849 C C . PRO A 1 243 ? -16.328 -11.617 -16.297 1 93.94 243 PRO A C 1
ATOM 1851 O O . PRO A 1 243 ? -16.547 -12.297 -17.312 1 93.94 243 PRO A O 1
ATOM 1854 N N . SER A 1 244 ? -17.188 -10.914 -15.672 1 95.62 244 SER A N 1
ATOM 1855 C CA . SER A 1 244 ? -18.562 -10.883 -16.172 1 95.62 244 SER A CA 1
ATOM 1856 C C . SER A 1 244 ? -18.672 -10 -17.406 1 95.62 244 SER A C 1
ATOM 1858 O O . SER A 1 244 ? -18.266 -8.836 -17.391 1 95.62 244 SER A O 1
ATOM 1860 N N . PRO A 1 245 ? -19.25 -10.477 -18.438 1 92.06 245 PRO A N 1
ATOM 1861 C CA . PRO A 1 245 ? -19.453 -9.641 -19.625 1 92.06 245 PRO A CA 1
ATOM 1862 C C . PRO A 1 245 ? -20.438 -8.492 -19.375 1 92.06 245 PRO A C 1
ATOM 1864 O O . PRO A 1 245 ? -20.438 -7.516 -20.125 1 92.06 245 PRO A O 1
ATOM 1867 N N . GLY A 1 246 ? -21.281 -8.602 -18.359 1 90.94 246 GLY A N 1
ATOM 1868 C CA . GLY A 1 246 ? -22.312 -7.613 -18.094 1 90.94 246 GLY A CA 1
ATOM 1869 C C . GLY A 1 246 ? -21.875 -6.559 -17.094 1 90.94 246 GLY A C 1
ATOM 1870 O O . GLY A 1 246 ? -22.688 -5.742 -16.656 1 90.94 246 GLY A O 1
ATOM 1871 N N . VAL A 1 247 ? -20.609 -6.586 -16.688 1 95 247 VAL A N 1
ATOM 1872 C CA . VAL A 1 247 ? -20.172 -5.633 -15.672 1 95 247 VAL A CA 1
ATOM 1873 C C . VAL A 1 247 ? -20.25 -4.215 -16.234 1 95 247 VAL A C 1
ATOM 1875 O O . VAL A 1 247 ? -19.891 -3.98 -17.391 1 95 247 VAL A O 1
ATOM 1878 N N . ARG A 1 248 ? -20.797 -3.275 -15.555 1 95.12 248 ARG A N 1
ATOM 1879 C CA . ARG A 1 248 ? -20.844 -1.854 -15.891 1 95.12 248 ARG A CA 1
ATOM 1880 C C . ARG A 1 248 ? -19.844 -1.062 -15.055 1 95.12 248 ARG A C 1
ATOM 1882 O O . ARG A 1 248 ? -20.109 -0.76 -13.883 1 95.12 248 ARG A O 1
ATOM 1889 N N . LEU A 1 249 ? -18.75 -0.771 -15.656 1 95.12 249 LEU A N 1
ATOM 1890 C CA . LEU A 1 249 ? -17.688 -0.072 -14.938 1 95.12 249 LEU A CA 1
ATOM 1891 C C . LEU A 1 249 ? -17.875 1.438 -15.016 1 95.12 249 LEU A C 1
ATOM 1893 O O . LEU A 1 249 ? -18.547 1.936 -15.93 1 95.12 249 LEU A O 1
ATOM 1897 N N . VAL A 1 250 ? -17.344 2.117 -14.07 1 93.75 250 VAL A N 1
ATOM 1898 C CA . VAL A 1 250 ? -17.422 3.574 -14.055 1 93.75 250 VAL A CA 1
ATOM 1899 C C . VAL A 1 250 ? -16.422 4.156 -15.055 1 93.75 250 VAL A C 1
ATOM 1901 O O . VAL A 1 250 ? -15.422 3.521 -15.375 1 93.75 250 VAL A O 1
ATOM 1904 N N . GLU A 1 251 ? -16.688 5.254 -15.578 1 85.44 251 GLU A N 1
ATOM 1905 C CA . GLU A 1 251 ? -15.75 5.957 -16.453 1 85.44 251 GLU A CA 1
ATOM 1906 C C . GLU A 1 251 ? -14.602 6.562 -15.656 1 85.44 251 GLU A C 1
ATOM 1908 O O . GLU A 1 251 ? -14.805 7.094 -14.562 1 85.44 251 GLU A O 1
ATOM 1913 N N . PRO A 1 252 ? -13.383 6.375 -16.219 1 74.94 252 PRO A N 1
ATOM 1914 C CA . PRO A 1 252 ? -12.242 6.945 -15.5 1 74.94 252 PRO A CA 1
ATOM 1915 C C . PRO A 1 252 ? -12.297 8.469 -15.414 1 74.94 252 PRO A C 1
ATOM 1917 O O . PRO A 1 252 ? -12.883 9.117 -16.297 1 74.94 252 PRO A O 1
ATOM 1920 N N . MET B 1 1 ? 46.938 8.133 -10.945 1 51.44 1 MET B N 1
ATOM 1921 C CA . MET B 1 1 ? 46.75 7.891 -9.516 1 51.44 1 MET B CA 1
ATOM 1922 C C . MET B 1 1 ? 45.812 8.922 -8.898 1 51.44 1 MET B C 1
ATOM 1924 O O . MET B 1 1 ? 45.969 10.125 -9.117 1 51.44 1 MET B O 1
ATOM 1928 N N . PRO B 1 2 ? 44.625 8.469 -8.453 1 61.47 2 PRO B N 1
ATOM 1929 C CA . PRO B 1 2 ? 43.75 9.523 -7.93 1 61.47 2 PRO B CA 1
ATOM 1930 C C . PRO B 1 2 ? 44.438 10.367 -6.852 1 61.47 2 PRO B C 1
ATOM 1932 O O . PRO B 1 2 ? 45.281 9.852 -6.09 1 61.47 2 PRO B O 1
ATOM 1935 N N . ALA B 1 3 ? 44.656 11.539 -7.16 1 66.69 3 ALA B N 1
ATOM 1936 C CA . ALA B 1 3 ? 45.344 12.477 -6.281 1 66.69 3 ALA B CA 1
ATOM 1937 C C . ALA B 1 3 ? 44.906 12.312 -4.836 1 66.69 3 ALA B C 1
ATOM 1939 O O . ALA B 1 3 ? 43.719 12.047 -4.578 1 66.69 3 ALA B O 1
ATOM 1940 N N . THR B 1 4 ? 45.719 11.938 -4.051 1 78.62 4 THR B N 1
ATOM 1941 C CA . THR B 1 4 ? 45.469 11.859 -2.617 1 78.62 4 THR B CA 1
ATOM 1942 C C . THR B 1 4 ? 44.656 13.07 -2.15 1 78.62 4 THR B C 1
ATOM 1944 O O . THR B 1 4 ? 45.031 14.211 -2.424 1 78.62 4 THR B O 1
ATOM 1947 N N . PRO B 1 5 ? 43.438 12.766 -1.681 1 82.12 5 PRO B N 1
ATOM 1948 C CA . PRO B 1 5 ? 42.625 13.922 -1.29 1 82.12 5 PRO B CA 1
ATOM 1949 C C . PRO B 1 5 ? 43.344 14.852 -0.326 1 82.12 5 PRO B C 1
ATOM 1951 O O . PRO B 1 5 ? 44.125 14.391 0.527 1 82.12 5 PRO B O 1
ATOM 1954 N N . THR B 1 6 ? 43.281 16.109 -0.531 1 89.44 6 THR B N 1
ATOM 1955 C CA . THR B 1 6 ? 43.812 17.125 0.359 1 89.44 6 THR B CA 1
ATOM 1956 C C . THR B 1 6 ? 43.094 17.094 1.707 1 89.44 6 THR B C 1
ATOM 1958 O O . THR B 1 6 ? 42.094 16.406 1.864 1 89.44 6 THR B O 1
ATOM 1961 N N . ARG B 1 7 ? 43.812 17.656 2.77 1 88.06 7 ARG B N 1
ATOM 1962 C CA . ARG B 1 7 ? 43.219 17.75 4.094 1 88.06 7 ARG B CA 1
ATOM 1963 C C . ARG B 1 7 ? 41.812 18.359 4.02 1 88.06 7 ARG B C 1
ATOM 1965 O O . ARG B 1 7 ? 40.875 17.891 4.684 1 88.06 7 ARG B O 1
ATOM 1972 N N . ARG B 1 8 ? 41.594 19.484 3.232 1 87.19 8 ARG B N 1
ATOM 1973 C CA . ARG B 1 8 ? 40.312 20.156 3.074 1 87.19 8 ARG B CA 1
ATOM 1974 C C . ARG B 1 8 ? 39.25 19.219 2.484 1 87.19 8 ARG B C 1
ATOM 1976 O O . ARG B 1 8 ? 38.094 19.219 2.922 1 87.19 8 ARG B O 1
ATOM 1983 N N . GLN B 1 9 ? 39.688 18.438 1.522 1 87.5 9 GLN B N 1
ATOM 1984 C CA . GLN B 1 9 ? 38.781 17.484 0.886 1 87.5 9 GLN B CA 1
ATOM 1985 C C . GLN B 1 9 ? 38.375 16.391 1.864 1 87.5 9 GLN B C 1
ATOM 1987 O O . GLN B 1 9 ? 37.188 15.969 1.865 1 87.5 9 GLN B O 1
ATOM 1992 N N . ARG B 1 10 ? 39.281 15.992 2.656 1 88.44 10 ARG B N 1
ATOM 1993 C CA . ARG B 1 10 ? 38.969 14.961 3.639 1 88.44 10 ARG B CA 1
ATOM 1994 C C . ARG B 1 10 ? 38 15.461 4.695 1 88.44 10 ARG B C 1
ATOM 1996 O O . ARG B 1 10 ? 37.062 14.758 5.07 1 88.44 10 ARG B O 1
ATOM 2003 N N . LEU B 1 11 ? 38.25 16.656 5.16 1 87.94 11 LEU B N 1
ATOM 2004 C CA . LEU B 1 11 ? 37.375 17.25 6.168 1 87.94 11 LEU B CA 1
ATOM 2005 C C . LEU B 1 11 ? 35.969 17.453 5.613 1 87.94 11 LEU B C 1
ATOM 2007 O O . LEU B 1 11 ? 34.969 17.25 6.316 1 87.94 11 LEU B O 1
ATOM 2011 N N . ARG B 1 12 ? 35.906 17.844 4.391 1 88.75 12 ARG B N 1
ATOM 2012 C CA . ARG B 1 12 ? 34.594 18.031 3.74 1 88.75 12 ARG B CA 1
ATOM 2013 C C . ARG B 1 12 ? 33.844 16.719 3.635 1 88.75 12 ARG B C 1
ATOM 2015 O O . ARG B 1 12 ? 32.656 16.656 3.906 1 88.75 12 ARG B O 1
ATOM 2022 N N . ALA B 1 13 ? 34.594 15.75 3.193 1 91 13 ALA B N 1
ATOM 2023 C CA . ALA B 1 13 ? 34 14.43 3.051 1 91 13 ALA B CA 1
ATOM 2024 C C . ALA B 1 13 ? 33.5 13.906 4.395 1 91 13 ALA B C 1
ATOM 2026 O O . ALA B 1 13 ? 32.438 13.281 4.473 1 91 13 ALA B O 1
ATOM 2027 N N . GLU B 1 14 ? 34.25 14.125 5.367 1 91.94 14 GLU B N 1
ATOM 2028 C CA . GLU B 1 14 ? 33.875 13.688 6.707 1 91.94 14 GLU B CA 1
ATOM 2029 C C . GLU B 1 14 ? 32.594 14.398 7.18 1 91.94 14 GLU B C 1
ATOM 2031 O O . GLU B 1 14 ? 31.703 13.766 7.738 1 91.94 14 GLU B O 1
ATOM 2036 N N . LEU B 1 15 ? 32.562 15.68 6.969 1 91.06 15 LEU B N 1
ATOM 2037 C CA . LEU B 1 15 ? 31.375 16.438 7.375 1 91.06 15 LEU B CA 1
ATOM 2038 C C . LEU B 1 15 ? 30.141 16 6.598 1 91.06 15 LEU B C 1
ATOM 2040 O O . LEU B 1 15 ? 29.047 15.93 7.156 1 91.06 15 LEU B O 1
ATOM 2044 N N . LEU B 1 16 ? 30.375 15.773 5.355 1 93.38 16 LEU B N 1
ATOM 2045 C CA . LEU B 1 16 ? 29.281 15.297 4.52 1 93.38 16 LEU B CA 1
ATOM 2046 C C . LEU B 1 16 ? 28.719 13.977 5.047 1 93.38 16 LEU B C 1
ATOM 2048 O O . LEU B 1 16 ? 27.5 13.789 5.125 1 93.38 16 LEU B O 1
ATOM 2052 N N . ASP B 1 17 ? 29.609 13.133 5.383 1 94.56 17 ASP B N 1
ATOM 2053 C CA . ASP B 1 17 ? 29.203 11.836 5.926 1 94.56 17 ASP B CA 1
ATOM 2054 C C . ASP B 1 17 ? 28.453 12.008 7.246 1 94.56 17 ASP B C 1
ATOM 2056 O O . ASP B 1 17 ? 27.438 11.344 7.473 1 94.56 17 ASP B O 1
ATOM 2060 N N . GLU B 1 18 ? 28.938 12.875 8.039 1 95.31 18 GLU B N 1
ATOM 2061 C CA . GLU B 1 18 ? 28.281 13.148 9.312 1 95.31 18 GLU B CA 1
ATOM 2062 C C . GLU B 1 18 ? 26.875 13.727 9.102 1 95.31 18 GLU B C 1
ATOM 2064 O O . GLU B 1 18 ? 25.938 13.352 9.789 1 95.31 18 GLU B O 1
ATOM 2069 N N . ALA B 1 19 ? 26.797 14.617 8.203 1 95.56 19 ALA B N 1
ATOM 2070 C CA . ALA B 1 19 ? 25.516 15.258 7.906 1 95.56 19 ALA B CA 1
ATOM 2071 C C . ALA B 1 19 ? 24.5 14.242 7.391 1 95.56 19 ALA B C 1
ATOM 2073 O O . ALA B 1 19 ? 23.328 14.25 7.805 1 95.56 19 ALA B O 1
ATOM 2074 N N . ARG B 1 20 ? 24.984 13.445 6.531 1 95.75 20 ARG B N 1
ATOM 2075 C CA . ARG B 1 20 ? 24.109 12.406 5.984 1 95.75 20 ARG B CA 1
ATOM 2076 C C . ARG B 1 20 ? 23.641 11.453 7.078 1 95.75 20 ARG B C 1
ATOM 2078 O O . ARG B 1 20 ? 22.469 11.078 7.117 1 95.75 20 ARG B O 1
ATOM 2085 N N . SER B 1 21 ? 24.547 11.078 7.93 1 96.38 21 SER B N 1
ATOM 2086 C CA . SER B 1 21 ? 24.203 10.195 9.047 1 96.38 21 SER B CA 1
ATOM 2087 C C . SER B 1 21 ? 23.188 10.859 9.977 1 96.38 21 SER B C 1
ATOM 2089 O O . SER B 1 21 ? 22.234 10.219 10.422 1 96.38 21 SER B O 1
ATOM 2091 N N . ALA B 1 22 ? 23.391 12.078 10.25 1 96.69 22 ALA B N 1
ATOM 2092 C CA . ALA B 1 22 ? 22.469 12.836 11.086 1 96.69 22 ALA B CA 1
ATOM 2093 C C . ALA B 1 22 ? 21.094 12.914 10.438 1 96.69 22 ALA B C 1
ATOM 2095 O O . ALA B 1 22 ? 20.062 12.734 11.109 1 96.69 22 ALA B O 1
ATOM 2096 N N . ALA B 1 23 ? 21.094 13.188 9.188 1 96.5 23 ALA B N 1
ATOM 2097 C CA . ALA B 1 23 ? 19.828 13.281 8.453 1 96.5 23 ALA B CA 1
ATOM 2098 C C . ALA B 1 23 ? 19.062 11.961 8.508 1 96.5 23 ALA B C 1
ATOM 2100 O O . ALA B 1 23 ? 17.844 11.953 8.664 1 96.5 23 ALA B O 1
ATOM 2101 N N . ARG B 1 24 ? 19.781 10.906 8.359 1 96.12 24 ARG B N 1
ATOM 2102 C CA . ARG B 1 24 ? 19.156 9.586 8.414 1 96.12 24 ARG B CA 1
ATOM 2103 C C . ARG B 1 24 ? 18.594 9.312 9.797 1 96.12 24 ARG B C 1
ATOM 2105 O O . ARG B 1 24 ? 17.516 8.711 9.93 1 96.12 24 ARG B O 1
ATOM 2112 N N . ARG B 1 25 ? 19.266 9.727 10.812 1 96.31 25 ARG B N 1
ATOM 2113 C CA . ARG B 1 25 ? 18.75 9.57 12.172 1 96.31 25 ARG B CA 1
ATOM 2114 C C . ARG B 1 25 ? 17.484 10.391 12.375 1 96.31 25 ARG B C 1
ATOM 2116 O O . ARG B 1 25 ? 16.531 9.914 12.984 1 96.31 25 ARG B O 1
ATOM 2123 N N . LEU B 1 26 ? 17.531 11.586 11.914 1 96.06 26 LEU B N 1
ATOM 2124 C CA . LEU B 1 26 ? 16.359 12.445 12.023 1 96.06 26 LEU B CA 1
ATOM 2125 C C . LEU B 1 26 ? 15.18 11.852 11.281 1 96.06 26 LEU B C 1
ATOM 2127 O O . LEU B 1 26 ? 14.039 11.914 11.75 1 96.06 26 LEU B O 1
ATOM 2131 N N . LEU B 1 27 ? 15.469 11.281 10.125 1 94.44 27 LEU B N 1
ATOM 2132 C CA . LEU B 1 27 ? 14.422 10.602 9.375 1 94.44 27 LEU B CA 1
ATOM 2133 C C . LEU B 1 27 ? 13.82 9.461 10.195 1 94.44 27 LEU B C 1
ATOM 2135 O O . LEU B 1 27 ? 12.594 9.336 10.289 1 94.44 27 LEU B O 1
ATOM 2139 N N . ALA B 1 28 ? 14.656 8.664 10.75 1 93.81 28 ALA B N 1
ATOM 2140 C CA . ALA B 1 28 ? 14.219 7.504 11.516 1 93.81 28 ALA B CA 1
ATOM 2141 C C . ALA B 1 28 ? 13.391 7.922 12.727 1 93.81 28 ALA B C 1
ATOM 2143 O O . ALA B 1 28 ? 12.406 7.258 13.07 1 93.81 28 ALA B O 1
ATOM 2144 N N . GLU B 1 29 ? 13.75 9.008 13.32 1 92.62 29 GLU B N 1
ATOM 2145 C CA . GLU B 1 29 ? 13.133 9.422 14.57 1 92.62 29 GLU B CA 1
ATOM 2146 C C . GLU B 1 29 ? 11.883 10.266 14.32 1 92.62 29 GLU B C 1
ATOM 2148 O O . GLU B 1 29 ? 10.891 10.148 15.039 1 92.62 29 GLU B O 1
ATOM 2153 N N . HIS B 1 30 ? 11.984 11.102 13.258 1 90.88 30 HIS B N 1
ATOM 2154 C CA . HIS B 1 30 ? 10.945 12.117 13.141 1 90.88 30 HIS B CA 1
ATOM 2155 C C . HIS B 1 30 ? 10.258 12.062 11.781 1 90.88 30 HIS B C 1
ATOM 2157 O O . HIS B 1 30 ? 9.328 12.828 11.516 1 90.88 30 HIS B O 1
ATOM 2163 N N . GLY B 1 31 ? 10.641 11.133 10.945 1 89.75 31 GLY B N 1
ATOM 2164 C CA . GLY B 1 31 ? 10.109 11.141 9.594 1 89.75 31 GLY B CA 1
ATOM 2165 C C . GLY B 1 31 ? 10.711 12.227 8.727 1 89.75 31 GLY B C 1
ATOM 2166 O O . GLY B 1 31 ? 11.602 12.961 9.164 1 89.75 31 GLY B O 1
ATOM 2167 N N . VAL B 1 32 ? 10.219 12.383 7.523 1 88.88 32 VAL B N 1
ATOM 2168 C CA . VAL B 1 32 ? 10.82 13.258 6.516 1 88.88 32 VAL B CA 1
ATOM 2169 C C . VAL B 1 32 ? 10.688 14.711 6.949 1 88.88 32 VAL B C 1
ATOM 2171 O O . VAL B 1 32 ? 11.562 15.531 6.645 1 88.88 32 VAL B O 1
ATOM 2174 N N . ASP B 1 33 ? 9.711 15.039 7.621 1 85.88 33 ASP B N 1
ATOM 2175 C CA . ASP B 1 33 ? 9.5 16.422 8.062 1 85.88 33 ASP B CA 1
ATOM 2176 C C . ASP B 1 33 ? 10.586 16.859 9.047 1 85.88 33 ASP B C 1
ATOM 2178 O O . ASP B 1 33 ? 10.875 18.047 9.172 1 85.88 33 ASP B O 1
ATOM 2182 N N . GLY B 1 34 ? 11.148 15.906 9.664 1 92.12 34 GLY B N 1
ATOM 2183 C CA . GLY B 1 34 ? 12.203 16.203 10.617 1 92.12 34 GLY B CA 1
ATOM 2184 C C . GLY B 1 34 ? 13.547 16.453 9.953 1 92.12 34 GLY B C 1
ATOM 2185 O O . GLY B 1 34 ? 14.484 16.922 10.594 1 92.12 34 GLY B O 1
ATOM 2186 N N . VAL B 1 35 ? 13.617 16.141 8.727 1 94.12 35 VAL B N 1
ATOM 2187 C CA . VAL B 1 35 ? 14.875 16.281 8 1 94.12 35 VAL B CA 1
ATOM 2188 C C . VAL B 1 35 ? 14.93 17.656 7.316 1 94.12 35 VAL B C 1
ATOM 2190 O O . VAL B 1 35 ? 14.445 17.812 6.195 1 94.12 35 VAL B O 1
ATOM 2193 N N . THR B 1 36 ? 15.492 18.656 7.961 1 94.06 36 THR B N 1
ATOM 2194 C CA . THR B 1 36 ? 15.664 20 7.418 1 94.06 36 THR B CA 1
ATOM 2195 C C . THR B 1 36 ? 17.141 20.406 7.457 1 94.06 36 THR B C 1
ATOM 2197 O O . THR B 1 36 ? 17.938 19.812 8.18 1 94.06 36 THR B O 1
ATOM 2200 N N . MET B 1 37 ? 17.375 21.422 6.629 1 95.12 37 MET B N 1
ATOM 2201 C CA . MET B 1 37 ? 18.75 21.922 6.602 1 95.12 37 MET B CA 1
ATOM 2202 C C . MET B 1 37 ? 19.172 22.406 7.98 1 95.12 37 MET B C 1
ATOM 2204 O O . MET B 1 37 ? 20.281 22.109 8.438 1 95.12 37 MET B O 1
ATOM 2208 N N . VAL B 1 38 ? 18.297 23.062 8.68 1 95.38 38 VAL B N 1
ATOM 2209 C CA . VAL B 1 38 ? 18.578 23.656 9.977 1 95.38 38 VAL B CA 1
ATOM 2210 C C . VAL B 1 38 ? 18.766 22.562 11.023 1 95.38 38 VAL B C 1
ATOM 2212 O O . VAL B 1 38 ? 19.703 22.594 11.82 1 95.38 38 VAL B O 1
ATOM 2215 N N . ALA B 1 39 ? 17.938 21.562 11.039 1 95.81 39 ALA B N 1
ATOM 2216 C CA . ALA B 1 39 ? 18.016 20.469 12.016 1 95.81 39 ALA B CA 1
ATOM 2217 C C . ALA B 1 39 ? 19.297 19.672 11.852 1 95.81 39 ALA B C 1
ATOM 2219 O O . ALA B 1 39 ? 19.938 19.312 12.844 1 95.81 39 ALA B O 1
ATOM 2220 N N . VAL B 1 40 ? 19.672 19.375 10.609 1 96.81 40 VAL B N 1
ATOM 2221 C CA . VAL B 1 40 ? 20.891 18.609 10.344 1 96.81 40 VAL B CA 1
ATOM 2222 C C . VAL B 1 40 ? 22.109 19.438 10.75 1 96.81 40 VAL B C 1
ATOM 2224 O O . VAL B 1 40 ? 23.047 18.906 11.359 1 96.81 40 VAL B O 1
ATOM 2227 N N . ALA B 1 41 ? 22.094 20.719 10.406 1 96 41 ALA B N 1
ATOM 2228 C CA . ALA B 1 41 ? 23.172 21.594 10.797 1 96 41 ALA B CA 1
ATOM 2229 C C . ALA B 1 41 ? 23.375 21.594 12.312 1 96 41 ALA B C 1
ATOM 2231 O O . ALA B 1 41 ? 24.5 21.484 12.797 1 96 41 ALA B O 1
ATOM 2232 N N . LYS B 1 42 ? 22.297 21.703 12.992 1 95.62 42 LYS B N 1
ATOM 2233 C CA . LYS B 1 42 ? 22.328 21.672 14.453 1 95.62 42 LYS B CA 1
ATOM 2234 C C . LYS B 1 42 ? 22.953 20.391 14.977 1 95.62 42 LYS B C 1
ATOM 2236 O O . LYS B 1 42 ? 23.766 20.406 15.898 1 95.62 42 LYS B O 1
ATOM 2241 N N . GLU B 1 43 ? 22.625 19.297 14.406 1 94.69 43 GLU B N 1
ATOM 2242 C CA . GLU B 1 43 ? 23.109 17.984 14.844 1 94.69 43 GLU B CA 1
ATOM 2243 C C . GLU B 1 43 ? 24.609 17.844 14.617 1 94.69 43 GLU B C 1
ATOM 2245 O O . GLU B 1 43 ? 25.297 17.203 15.406 1 94.69 43 GLU B O 1
ATOM 2250 N N . VAL B 1 44 ? 25.094 18.391 13.5 1 94.25 44 VAL B N 1
ATOM 2251 C CA . VAL B 1 44 ? 26.5 18.203 13.164 1 94.25 44 VAL B CA 1
ATOM 2252 C C . VAL B 1 44 ? 27.312 19.375 13.703 1 94.25 44 VAL B C 1
ATOM 2254 O O . VAL B 1 44 ? 28.547 19.391 13.602 1 94.25 44 VAL B O 1
ATOM 2257 N N . GLY B 1 45 ? 26.672 20.406 14.266 1 92.88 45 GLY B N 1
ATOM 2258 C CA . GLY B 1 45 ? 27.344 21.484 14.984 1 92.88 45 GLY B CA 1
ATOM 2259 C C . GLY B 1 45 ? 27.906 22.547 14.07 1 92.88 45 GLY B C 1
ATOM 2260 O O . GLY B 1 45 ? 29.016 23.047 14.297 1 92.88 45 GLY B O 1
ATOM 2261 N N . ILE B 1 46 ? 27.281 22.812 13 1 90.69 46 ILE B N 1
ATOM 2262 C CA . ILE B 1 46 ? 27.703 23.922 12.148 1 90.69 46 ILE B CA 1
ATOM 2263 C C . ILE B 1 46 ? 26.562 24.922 11.992 1 90.69 46 ILE B C 1
ATOM 2265 O O . ILE B 1 46 ? 25.422 24.641 12.383 1 90.69 46 ILE B O 1
ATOM 2269 N N . ALA B 1 47 ? 26.969 26.109 11.469 1 87.94 47 ALA B N 1
ATOM 2270 C CA . ALA B 1 47 ? 25.953 27.141 11.219 1 87.94 47 ALA B CA 1
ATOM 2271 C C . ALA B 1 47 ? 25.062 26.75 10.039 1 87.94 47 ALA B C 1
ATOM 2273 O O . ALA B 1 47 ? 25.531 26.172 9.062 1 87.94 47 ALA B O 1
ATOM 2274 N N . GLY B 1 48 ? 23.719 27.062 10.062 1 83.31 48 GLY B N 1
ATOM 2275 C CA . GLY B 1 48 ? 22.703 26.734 9.078 1 83.31 48 GLY B CA 1
ATOM 2276 C C . GLY B 1 48 ? 23.141 27.016 7.648 1 83.31 48 GLY B C 1
ATOM 2277 O O . GLY B 1 48 ? 23.141 26.109 6.805 1 83.31 48 GLY B O 1
ATOM 2278 N N . PRO B 1 49 ? 23.703 28.188 7.379 1 87 49 PRO B N 1
ATOM 2279 C CA . PRO B 1 49 ? 24.094 28.547 6.008 1 87 49 PRO B CA 1
ATOM 2280 C C . PRO B 1 49 ? 25.234 27.672 5.48 1 87 49 PRO B C 1
ATOM 2282 O O . PRO B 1 49 ? 25.344 27.453 4.273 1 87 49 PRO B O 1
ATOM 2285 N N . GLY B 1 50 ? 26.031 27.203 6.336 1 89.38 50 GLY B N 1
ATOM 2286 C CA . GLY B 1 50 ? 27.125 26.312 5.949 1 89.38 50 GLY B CA 1
ATOM 2287 C C . GLY B 1 50 ? 26.641 25.031 5.312 1 89.38 50 GLY B C 1
ATOM 2288 O O . GLY B 1 50 ? 27.359 24.422 4.5 1 89.38 50 GLY B O 1
ATOM 2289 N N . MET B 1 51 ? 25.438 24.516 5.594 1 90.81 51 MET B N 1
ATOM 2290 C CA . MET B 1 51 ? 24.891 23.266 5.086 1 90.81 51 MET B CA 1
ATOM 2291 C C . MET B 1 51 ? 24.578 23.375 3.596 1 90.81 51 MET B C 1
ATOM 2293 O O . MET B 1 51 ? 24.672 22.375 2.867 1 90.81 51 MET B O 1
ATOM 2297 N N . TYR B 1 52 ? 24.359 24.578 3.152 1 91.12 52 TYR B N 1
ATOM 2298 C CA . TYR B 1 52 ? 23.984 24.812 1.762 1 91.12 52 TYR B CA 1
ATOM 2299 C C . TYR B 1 52 ? 25.188 24.656 0.839 1 91.12 52 TYR B C 1
ATOM 2301 O O . TYR B 1 52 ? 25.031 24.531 -0.379 1 91.12 52 TYR B O 1
ATOM 2309 N N . ARG B 1 53 ? 26.344 24.641 1.438 1 89.06 53 ARG B N 1
ATOM 2310 C CA . ARG B 1 53 ? 27.562 24.391 0.672 1 89.06 53 ARG B CA 1
ATOM 2311 C C . ARG B 1 53 ? 27.672 22.906 0.298 1 89.06 53 ARG B C 1
ATOM 2313 O O . ARG B 1 53 ? 28.375 22.547 -0.639 1 89.06 53 ARG B O 1
ATOM 2320 N N . TYR B 1 54 ? 26.969 22.141 1.051 1 91.12 54 TYR B N 1
ATOM 2321 C CA . TYR B 1 54 ? 27.109 20.703 0.889 1 91.12 54 TYR B CA 1
ATOM 2322 C C . TYR B 1 54 ? 25.922 20.125 0.121 1 91.12 54 TYR B C 1
ATOM 2324 O O . TYR B 1 54 ? 26.062 19.109 -0.566 1 91.12 54 TYR B O 1
ATOM 2332 N N . PHE B 1 55 ? 24.797 20.734 0.287 1 92.5 55 PHE B N 1
ATOM 2333 C CA . PHE B 1 55 ? 23.578 20.25 -0.359 1 92.5 55 PHE B CA 1
ATOM 2334 C C . PHE B 1 55 ? 22.875 21.375 -1.099 1 92.5 55 PHE B C 1
ATOM 2336 O O . PHE B 1 55 ? 22.859 22.516 -0.63 1 92.5 55 PHE B O 1
ATOM 2343 N N . ASP B 1 56 ? 22.312 21.016 -2.209 1 90.44 56 ASP B N 1
ATOM 2344 C CA . ASP B 1 56 ? 21.5 21.953 -2.977 1 90.44 56 ASP B CA 1
ATOM 2345 C C . ASP B 1 56 ? 20.141 22.156 -2.334 1 90.44 56 ASP B C 1
ATOM 2347 O O . ASP B 1 56 ? 19.109 21.812 -2.918 1 90.44 56 ASP B O 1
ATOM 2351 N N . GLY B 1 57 ? 20.156 22.609 -1.087 1 91.56 57 GLY B N 1
ATOM 2352 C CA . GLY B 1 57 ? 18.922 22.828 -0.341 1 91.56 57 GLY B CA 1
ATOM 2353 C C . GLY B 1 57 ? 18.359 21.547 0.242 1 91.56 57 GLY B C 1
ATOM 2354 O O . GLY B 1 57 ? 19.016 20.5 0.231 1 91.56 57 GLY B O 1
ATOM 2355 N N . ARG B 1 58 ? 17.141 21.641 0.754 1 91.62 58 ARG B N 1
ATOM 2356 C CA . ARG B 1 58 ? 16.484 20.5 1.367 1 91.62 58 ARG B CA 1
ATOM 2357 C C . ARG B 1 58 ? 16.219 19.406 0.336 1 91.62 58 ARG B C 1
ATOM 2359 O O . ARG B 1 58 ? 16.422 18.219 0.616 1 91.62 58 ARG B O 1
ATOM 2366 N N . PRO B 1 59 ? 15.883 19.766 -0.893 1 86.5 59 PRO B N 1
ATOM 2367 C CA . PRO B 1 59 ? 15.695 18.703 -1.884 1 86.5 59 PRO B CA 1
ATOM 2368 C C . PRO B 1 59 ? 16.969 17.891 -2.111 1 86.5 59 PRO B C 1
ATOM 2370 O O . PRO B 1 59 ? 16.906 16.656 -2.186 1 86.5 59 PRO B O 1
ATOM 2373 N N . GLY B 1 60 ? 18 18.578 -2.258 1 88.56 60 GLY B N 1
ATOM 2374 C CA . GLY B 1 60 ? 19.266 17.859 -2.418 1 88.56 60 GLY B CA 1
ATOM 2375 C C . GLY B 1 60 ? 19.609 16.984 -1.233 1 88.56 60 GLY B C 1
ATOM 2376 O O . GLY B 1 60 ? 20.125 15.875 -1.407 1 88.56 60 GLY B O 1
ATOM 2377 N N . LEU B 1 61 ? 19.391 17.5 -0.023 1 92.75 61 LEU B N 1
ATOM 2378 C CA . LEU B 1 61 ? 19.609 16.734 1.194 1 92.75 61 LEU B CA 1
ATOM 2379 C C . LEU B 1 61 ? 18.734 15.484 1.204 1 92.75 61 LEU B C 1
ATOM 2381 O O . LEU B 1 61 ? 19.203 14.383 1.505 1 92.75 61 LEU B O 1
ATOM 2385 N N . LEU B 1 62 ? 17.484 15.578 0.82 1 90.88 62 LEU B N 1
ATOM 2386 C CA . LEU B 1 62 ? 16.547 14.461 0.832 1 90.88 62 LEU B CA 1
ATOM 2387 C C . LEU B 1 62 ? 16.938 13.406 -0.196 1 90.88 62 LEU B C 1
ATOM 2389 O O . LEU B 1 62 ? 16.766 12.211 0.045 1 90.88 62 LEU B O 1
ATOM 2393 N N . VAL B 1 63 ? 17.422 13.859 -1.288 1 86.38 63 VAL B N 1
ATOM 2394 C CA . VAL B 1 63 ? 17.891 12.922 -2.301 1 86.38 63 VAL B CA 1
ATOM 2395 C C . VAL B 1 63 ? 19.031 12.086 -1.736 1 86.38 63 VAL B C 1
ATOM 2397 O O . VAL B 1 63 ? 19.062 10.867 -1.917 1 86.38 63 VAL B O 1
ATOM 2400 N N . ALA B 1 64 ? 19.938 12.766 -1.09 1 89.69 64 ALA B N 1
ATOM 2401 C CA . ALA B 1 64 ? 21.062 12.062 -0.497 1 89.69 64 ALA B CA 1
ATOM 2402 C C . ALA B 1 64 ? 20.609 11.047 0.544 1 89.69 64 ALA B C 1
ATOM 2404 O O . ALA B 1 64 ? 21.094 9.922 0.581 1 89.69 64 ALA B O 1
ATOM 2405 N N . VAL B 1 65 ? 19.703 11.453 1.383 1 92.19 65 VAL B N 1
ATOM 2406 C CA . VAL B 1 65 ? 19.172 10.57 2.416 1 92.19 65 VAL B CA 1
ATOM 2407 C C . VAL B 1 65 ? 18.453 9.383 1.766 1 92.19 65 VAL B C 1
ATOM 2409 O O . VAL B 1 65 ? 18.578 8.25 2.23 1 92.19 65 VAL B O 1
ATOM 2412 N N . TYR B 1 66 ? 17.703 9.633 0.733 1 88.69 66 TYR B N 1
ATOM 2413 C CA . TYR B 1 66 ? 17 8.578 -0 1 88.69 66 TYR B CA 1
ATOM 2414 C C . TYR B 1 66 ? 17.984 7.539 -0.527 1 88.69 66 TYR B C 1
ATOM 2416 O O . TYR B 1 66 ? 17.812 6.336 -0.318 1 88.69 66 TYR B O 1
ATOM 2424 N N . ASP B 1 67 ? 18.984 8.031 -1.172 1 86.81 67 ASP B N 1
ATOM 2425 C CA . ASP B 1 67 ? 19.984 7.141 -1.758 1 86.81 67 ASP B CA 1
ATOM 2426 C C . ASP B 1 67 ? 20.672 6.301 -0.683 1 86.81 67 ASP B C 1
ATOM 2428 O O . ASP B 1 67 ? 20.828 5.09 -0.845 1 86.81 67 ASP B O 1
ATOM 2432 N N . ASP B 1 68 ? 21.031 6.969 0.364 1 91.19 68 ASP B N 1
ATOM 2433 C CA . ASP B 1 68 ? 21.703 6.262 1.45 1 91.19 68 ASP B CA 1
ATOM 2434 C C . ASP B 1 68 ? 20.797 5.188 2.049 1 91.19 68 ASP B C 1
ATOM 2436 O O . ASP B 1 68 ? 21.234 4.066 2.309 1 91.19 68 ASP B O 1
ATOM 2440 N N . THR B 1 69 ? 19.562 5.555 2.293 1 91.5 69 THR B N 1
ATOM 2441 C CA . THR B 1 69 ? 18.594 4.629 2.883 1 91.5 69 THR B CA 1
ATOM 2442 C C . THR B 1 69 ? 18.344 3.445 1.952 1 91.5 69 THR B C 1
ATOM 2444 O O . THR B 1 69 ? 18.312 2.297 2.396 1 91.5 69 THR B O 1
ATOM 2447 N N . MET B 1 70 ? 18.219 3.713 0.713 1 88.69 70 MET B N 1
ATOM 2448 C CA . MET B 1 70 ? 18 2.664 -0.279 1 88.69 70 MET B CA 1
ATOM 2449 C C . MET B 1 70 ? 19.219 1.74 -0.376 1 88.69 70 MET B C 1
ATOM 2451 O O . MET B 1 70 ? 19.062 0.519 -0.445 1 88.69 70 MET B O 1
ATOM 2455 N N . ASP B 1 71 ? 20.359 2.354 -0.421 1 88.81 71 ASP B N 1
ATOM 2456 C CA . ASP B 1 71 ? 21.578 1.563 -0.493 1 88.81 71 ASP B CA 1
ATOM 2457 C C . ASP B 1 71 ? 21.719 0.637 0.714 1 88.81 71 ASP B C 1
ATOM 2459 O O . ASP B 1 71 ? 22.094 -0.525 0.573 1 88.81 71 ASP B O 1
ATOM 2463 N N . GLU B 1 72 ? 21.453 1.164 1.827 1 92.38 72 GLU B N 1
ATOM 2464 C CA . GLU B 1 72 ? 21.516 0.364 3.047 1 92.38 72 GLU B CA 1
ATOM 2465 C C . GLU B 1 72 ? 20.5 -0.783 3.006 1 92.38 72 GLU B C 1
ATOM 2467 O O . GLU B 1 72 ? 20.828 -1.914 3.373 1 92.38 72 GLU B O 1
ATOM 2472 N N . LEU B 1 73 ? 19.312 -0.537 2.605 1 92.94 73 LEU B N 1
ATOM 2473 C CA . LEU B 1 73 ? 18.297 -1.575 2.49 1 92.94 73 LEU B CA 1
ATOM 2474 C C . LEU B 1 73 ? 18.719 -2.639 1.483 1 92.94 73 LEU B C 1
ATOM 2476 O O . LEU B 1 73 ? 18.609 -3.836 1.762 1 92.94 73 LEU B O 1
ATOM 2480 N N . ALA B 1 74 ? 19.156 -2.188 0.331 1 90.06 74 ALA B N 1
ATOM 2481 C CA . ALA B 1 74 ? 19.609 -3.121 -0.701 1 90.06 74 ALA B CA 1
ATOM 2482 C C . ALA B 1 74 ? 20.719 -4.02 -0.183 1 90.06 74 ALA B C 1
ATOM 2484 O O . ALA B 1 74 ? 20.703 -5.234 -0.394 1 90.06 74 ALA B O 1
ATOM 2485 N N . ALA B 1 75 ? 21.688 -3.396 0.482 1 92.69 75 ALA B N 1
ATOM 2486 C CA . ALA B 1 75 ? 22.812 -4.156 1.036 1 92.69 75 ALA B CA 1
ATOM 2487 C C . ALA B 1 75 ? 22.328 -5.168 2.072 1 92.69 75 ALA B C 1
ATOM 2489 O O . ALA B 1 75 ? 22.828 -6.297 2.129 1 92.69 75 ALA B O 1
ATOM 2490 N N . TYR B 1 76 ? 21.406 -4.746 2.885 1 95.31 76 TYR B N 1
ATOM 2491 C CA . TYR B 1 76 ? 20.797 -5.617 3.887 1 95.31 76 TYR B CA 1
ATOM 2492 C C . TYR B 1 76 ? 20.141 -6.82 3.23 1 95.31 76 TYR B C 1
ATOM 2494 O O . TYR B 1 76 ? 20.375 -7.965 3.627 1 95.31 76 TYR B O 1
ATOM 2502 N N . LEU B 1 77 ? 19.359 -6.621 2.223 1 95.31 77 LEU B N 1
ATOM 2503 C CA . LEU B 1 77 ? 18.656 -7.695 1.526 1 95.31 77 LEU B CA 1
ATOM 2504 C C . LEU B 1 77 ? 19.656 -8.617 0.812 1 95.31 77 LEU B C 1
ATOM 2506 O O . LEU B 1 77 ? 19.5 -9.836 0.832 1 95.31 77 LEU B O 1
ATOM 2510 N N . ASP B 1 78 ? 20.656 -8.008 0.195 1 92.62 78 ASP B N 1
ATOM 2511 C CA . ASP B 1 78 ? 21.688 -8.797 -0.487 1 92.62 78 ASP B CA 1
ATOM 2512 C C . ASP B 1 78 ? 22.406 -9.734 0.487 1 92.62 78 ASP B C 1
ATOM 2514 O O . ASP B 1 78 ? 22.688 -10.883 0.154 1 92.62 78 ASP B O 1
ATOM 2518 N N . ALA B 1 79 ? 22.688 -9.188 1.626 1 95.81 79 ALA B N 1
ATOM 2519 C CA . ALA B 1 79 ? 23.375 -9.992 2.641 1 95.81 79 ALA B CA 1
ATOM 2520 C C . ALA B 1 79 ? 22.516 -11.18 3.066 1 95.81 79 ALA B C 1
ATOM 2522 O O . ALA B 1 79 ? 23.031 -12.281 3.275 1 95.81 79 ALA B O 1
ATOM 2523 N N . VAL B 1 80 ? 21.219 -10.977 3.24 1 96.94 80 VAL B N 1
ATOM 2524 C CA . VAL B 1 80 ? 20.281 -12.023 3.631 1 96.94 80 VAL B CA 1
ATOM 2525 C C . VAL B 1 80 ? 20.219 -13.086 2.537 1 96.94 80 VAL B C 1
ATOM 2527 O O . VAL B 1 80 ? 20.234 -14.289 2.826 1 96.94 80 VAL B O 1
ATOM 2530 N N . VAL B 1 81 ? 20.156 -12.68 1.298 1 95.06 81 VAL B N 1
ATOM 2531 C CA . VAL B 1 81 ? 20.078 -13.578 0.155 1 95.06 81 VAL B CA 1
ATOM 2532 C C . VAL B 1 81 ? 21.375 -14.398 0.067 1 95.06 81 VAL B C 1
ATOM 2534 O O . VAL B 1 81 ? 21.328 -15.602 -0.187 1 95.06 81 VAL B O 1
ATOM 2537 N N . ALA B 1 82 ? 22.531 -13.75 0.317 1 94.44 82 ALA B N 1
ATOM 2538 C CA . ALA B 1 82 ? 23.844 -14.383 0.198 1 94.44 82 ALA B CA 1
ATOM 2539 C C . ALA B 1 82 ? 24 -15.492 1.233 1 94.44 82 ALA B C 1
ATOM 2541 O O . ALA B 1 82 ? 24.859 -16.375 1.083 1 94.44 82 ALA B O 1
ATOM 2542 N N . ARG B 1 83 ? 23.219 -15.438 2.281 1 95.56 83 ARG B N 1
ATOM 2543 C CA . ARG B 1 83 ? 23.297 -16.438 3.344 1 95.56 83 ARG B CA 1
ATOM 2544 C C . ARG B 1 83 ? 22.547 -17.703 2.953 1 95.56 83 ARG B C 1
ATOM 2546 O O . ARG B 1 83 ? 22.703 -18.734 3.605 1 95.56 83 ARG B O 1
ATOM 2553 N N . GLN B 1 84 ? 21.703 -17.625 1.933 1 96.06 84 GLN B N 1
ATOM 2554 C CA . GLN B 1 84 ? 20.922 -18.781 1.498 1 96.06 84 GLN B CA 1
ATOM 2555 C C . GLN B 1 84 ? 21.75 -19.688 0.595 1 96.06 84 GLN B C 1
ATOM 2557 O O . GLN B 1 84 ? 22.734 -19.25 0.002 1 96.06 84 GLN B O 1
ATOM 2562 N N . PRO B 1 85 ? 21.312 -20.953 0.502 1 93.12 85 PRO B N 1
ATOM 2563 C CA . PRO B 1 85 ? 22 -21.828 -0.464 1 93.12 85 PRO B CA 1
ATOM 2564 C C . PRO B 1 85 ? 21.906 -21.297 -1.895 1 93.12 85 PRO B C 1
ATOM 2566 O O . PRO B 1 85 ? 20.844 -20.828 -2.316 1 93.12 85 PRO B O 1
ATOM 2569 N N . ASP B 1 86 ? 22.984 -21.359 -2.689 1 87.31 86 ASP B N 1
ATOM 2570 C CA . ASP B 1 86 ? 23.078 -20.812 -4.039 1 87.31 86 ASP B CA 1
ATOM 2571 C C . ASP B 1 86 ? 22.078 -21.5 -4.973 1 87.31 86 ASP B C 1
ATOM 2573 O O . ASP B 1 86 ? 21.594 -20.875 -5.926 1 87.31 86 ASP B O 1
ATOM 2577 N N . ASP B 1 87 ? 21.75 -22.703 -4.77 1 91.38 87 ASP B N 1
ATOM 2578 C CA . ASP B 1 87 ? 20.906 -23.484 -5.676 1 91.38 87 ASP B CA 1
ATOM 2579 C C . ASP B 1 87 ? 19.469 -23.562 -5.152 1 91.38 87 ASP B C 1
ATOM 2581 O O . ASP B 1 87 ? 18.75 -24.5 -5.48 1 91.38 87 ASP B O 1
ATOM 2585 N N . ASP B 1 88 ? 19.094 -22.641 -4.332 1 96 88 ASP B N 1
ATOM 2586 C CA . ASP B 1 88 ? 17.75 -22.641 -3.766 1 96 88 ASP B CA 1
ATOM 2587 C C . ASP B 1 88 ? 17.078 -21.281 -3.957 1 96 88 ASP B C 1
ATOM 2589 O O . ASP B 1 88 ? 16.953 -20.5 -3.006 1 96 88 ASP B O 1
ATOM 2593 N N . PRO B 1 89 ? 16.641 -21.047 -5.195 1 95.94 89 PRO B N 1
ATOM 2594 C CA . PRO B 1 89 ? 16.016 -19.75 -5.492 1 95.94 89 PRO B CA 1
ATOM 2595 C C . PRO B 1 89 ? 14.766 -19.5 -4.656 1 95.94 89 PRO B C 1
ATOM 2597 O O . PRO B 1 89 ? 14.422 -18.344 -4.395 1 95.94 89 PRO B O 1
ATOM 2600 N N . VAL B 1 90 ? 14.094 -20.594 -4.23 1 97.31 90 VAL B N 1
ATOM 2601 C CA . VAL B 1 90 ? 12.914 -20.438 -3.383 1 97.31 90 VAL B CA 1
ATOM 2602 C C . VAL B 1 90 ? 13.32 -19.844 -2.035 1 97.31 90 VAL B C 1
ATOM 2604 O O . VAL B 1 90 ? 12.695 -18.891 -1.549 1 97.31 90 VAL B O 1
ATOM 2607 N N . ALA B 1 91 ? 14.406 -20.344 -1.442 1 97.5 91 ALA B N 1
ATOM 2608 C CA . ALA B 1 91 ? 14.906 -19.828 -0.172 1 97.5 91 ALA B CA 1
ATOM 2609 C C . ALA B 1 91 ? 15.344 -18.375 -0.303 1 97.5 91 ALA B C 1
ATOM 2611 O O . ALA B 1 91 ? 15.094 -17.562 0.589 1 97.5 91 ALA B O 1
ATOM 261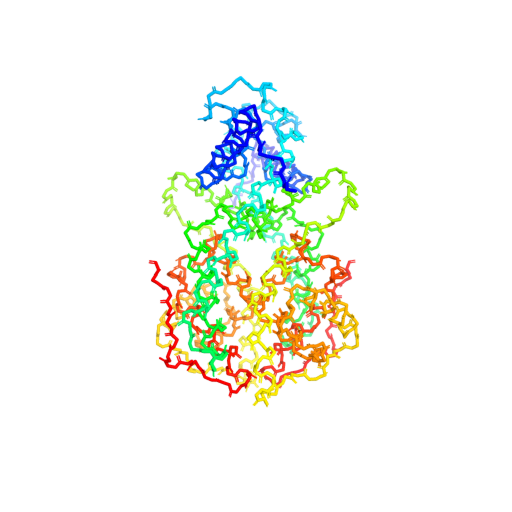2 N N . ARG B 1 92 ? 15.984 -18.078 -1.347 1 96.5 92 ARG B N 1
ATOM 2613 C CA . ARG B 1 92 ? 16.469 -16.719 -1.585 1 96.5 92 ARG B CA 1
ATOM 2614 C C . ARG B 1 92 ? 15.297 -15.742 -1.676 1 96.5 92 ARG B C 1
ATOM 2616 O O . ARG B 1 92 ? 15.328 -14.68 -1.052 1 96.5 92 ARG B O 1
ATOM 2623 N N . LEU B 1 93 ? 14.281 -16.109 -2.459 1 96.62 93 LEU B N 1
ATOM 2624 C CA . LEU B 1 93 ? 13.086 -15.273 -2.598 1 96.62 93 LEU B CA 1
ATOM 2625 C C . LEU B 1 93 ? 12.398 -15.086 -1.252 1 96.62 93 LEU B C 1
ATOM 2627 O O . LEU B 1 93 ? 12.055 -13.961 -0.876 1 96.62 93 LEU B O 1
ATOM 2631 N N . HIS B 1 94 ? 12.219 -16.156 -0.55 1 97.44 94 HIS B N 1
ATOM 2632 C CA . HIS B 1 94 ? 11.555 -16.141 0.747 1 97.44 94 HIS B CA 1
ATOM 2633 C C . HIS B 1 94 ? 12.32 -15.297 1.755 1 97.44 94 HIS B C 1
ATOM 2635 O O . HIS B 1 94 ? 11.734 -14.453 2.43 1 97.44 94 HIS B O 1
ATOM 2641 N N . ALA B 1 95 ? 13.617 -15.469 1.852 1 97.5 95 ALA B N 1
ATOM 2642 C CA . ALA B 1 95 ? 14.461 -14.766 2.812 1 97.5 95 ALA B CA 1
ATOM 2643 C C . ALA B 1 95 ? 14.477 -13.266 2.539 1 97.5 95 ALA B C 1
ATOM 2645 O O . ALA B 1 95 ? 14.359 -12.461 3.463 1 97.5 95 ALA B O 1
ATOM 2646 N N . ALA B 1 96 ? 14.641 -12.93 1.291 1 96.62 96 ALA B N 1
ATOM 2647 C CA . ALA B 1 96 ? 14.648 -11.516 0.923 1 96.62 96 ALA B CA 1
ATOM 2648 C C . ALA B 1 96 ? 13.328 -10.844 1.283 1 96.62 96 ALA B C 1
ATOM 2650 O O . ALA B 1 96 ? 13.312 -9.734 1.831 1 96.62 96 ALA B O 1
ATOM 2651 N N . THR B 1 97 ? 12.234 -11.523 0.944 1 97.12 97 THR B N 1
ATOM 2652 C CA . THR B 1 97 ? 10.914 -10.977 1.215 1 97.12 97 THR B CA 1
ATOM 2653 C C . THR B 1 97 ? 10.68 -10.844 2.717 1 97.12 97 THR B C 1
ATOM 2655 O O . THR B 1 97 ? 10.156 -9.828 3.182 1 97.12 97 THR B O 1
ATOM 2658 N N . HIS B 1 98 ? 11.07 -11.812 3.449 1 97.19 98 HIS B N 1
ATOM 2659 C CA . HIS B 1 98 ? 10.922 -11.789 4.898 1 97.19 98 HIS B CA 1
ATOM 2660 C C . HIS B 1 98 ? 11.758 -10.672 5.516 1 97.19 98 HIS B C 1
ATOM 2662 O O . HIS B 1 98 ? 11.305 -9.977 6.426 1 97.19 98 HIS B O 1
ATOM 2668 N N . ALA B 1 99 ? 12.945 -10.531 5.07 1 97 99 ALA B N 1
ATOM 2669 C CA . ALA B 1 99 ? 13.812 -9.469 5.566 1 97 99 ALA B CA 1
ATOM 2670 C C . ALA B 1 99 ? 13.195 -8.094 5.32 1 97 99 ALA B C 1
ATOM 2672 O O . ALA B 1 99 ? 13.258 -7.215 6.18 1 97 99 ALA B O 1
ATOM 2673 N N . LEU B 1 100 ? 12.68 -7.945 4.121 1 95.06 100 LEU B N 1
ATOM 2674 C CA . LEU B 1 100 ? 12 -6.695 3.801 1 95.06 100 LEU B CA 1
ATOM 2675 C C . LEU B 1 100 ? 10.828 -6.457 4.742 1 95.06 100 LEU B C 1
ATOM 2677 O O . LEU B 1 100 ? 10.625 -5.34 5.219 1 95.06 100 LEU B O 1
ATOM 2681 N N . PHE B 1 101 ? 10.086 -7.504 5.023 1 94.75 101 PHE B N 1
ATOM 2682 C CA . PHE B 1 101 ? 8.945 -7.465 5.934 1 94.75 101 PHE B CA 1
ATOM 2683 C C . PHE B 1 101 ? 9.391 -7.07 7.336 1 94.75 101 PHE B C 1
ATOM 2685 O O . PHE B 1 101 ? 8.812 -6.168 7.945 1 94.75 101 PHE B O 1
ATOM 2692 N N . VAL B 1 102 ? 10.43 -7.637 7.816 1 94.12 102 VAL B N 1
ATOM 2693 C CA . VAL B 1 102 ? 10.961 -7.352 9.148 1 94.12 102 VAL B CA 1
ATOM 2694 C C . VAL B 1 102 ? 11.5 -5.922 9.188 1 94.12 102 VAL B C 1
ATOM 2696 O O . VAL B 1 102 ? 11.25 -5.191 10.156 1 94.12 102 VAL B O 1
ATOM 2699 N N . TRP B 1 103 ? 12.164 -5.582 8.188 1 94.06 103 TRP B N 1
ATOM 2700 C CA . TRP B 1 103 ? 12.711 -4.23 8.102 1 94.06 103 TRP B CA 1
ATOM 2701 C C . TRP B 1 103 ? 11.602 -3.191 8.164 1 94.06 103 TRP B C 1
ATOM 2703 O O . TRP B 1 103 ? 11.703 -2.205 8.898 1 94.06 103 TRP B O 1
ATOM 2713 N N . CYS B 1 104 ? 10.547 -3.381 7.379 1 90.88 104 CYS B N 1
ATOM 2714 C CA . CYS B 1 104 ? 9.43 -2.447 7.316 1 90.88 104 CYS B CA 1
ATOM 2715 C C . CYS B 1 104 ? 8.812 -2.242 8.695 1 90.88 104 CYS B C 1
ATOM 2717 O O . CYS B 1 104 ? 8.43 -1.124 9.055 1 90.88 104 CYS B O 1
ATOM 2719 N N . ARG B 1 105 ? 8.734 -3.266 9.516 1 88.06 105 ARG B N 1
ATOM 2720 C CA . ARG B 1 105 ? 8.156 -3.203 10.852 1 88.06 105 ARG B CA 1
ATOM 2721 C C . ARG B 1 105 ? 8.992 -2.316 11.766 1 88.06 105 ARG B C 1
ATOM 2723 O O . ARG B 1 105 ? 8.445 -1.601 12.609 1 88.06 105 ARG B O 1
ATOM 2730 N N . GLY B 1 106 ? 10.258 -2.344 11.594 1 88 106 GLY B N 1
ATOM 2731 C CA . GLY B 1 106 ? 11.156 -1.606 12.469 1 88 106 GLY B CA 1
ATOM 2732 C C . GLY B 1 106 ? 11.539 -0.246 11.922 1 88 106 GLY B C 1
ATOM 2733 O O . GLY B 1 106 ? 12.156 0.562 12.625 1 88 106 GLY B O 1
ATOM 2734 N N . HIS B 1 107 ? 11.219 0.018 10.641 1 91.38 107 HIS B N 1
ATOM 2735 C CA . HIS B 1 107 ? 11.641 1.241 9.969 1 91.38 107 HIS B CA 1
ATOM 2736 C C . HIS B 1 107 ? 10.477 1.909 9.25 1 91.38 107 HIS B C 1
ATOM 2738 O O . HIS B 1 107 ? 10.547 2.176 8.047 1 91.38 107 HIS B O 1
ATOM 2744 N N . ARG B 1 108 ? 9.5 2.287 9.977 1 86.75 108 ARG B N 1
ATOM 2745 C CA . ARG B 1 108 ? 8.266 2.783 9.383 1 86.75 108 ARG B CA 1
ATOM 2746 C C . ARG B 1 108 ? 8.484 4.117 8.68 1 86.75 108 ARG B C 1
ATOM 2748 O O . ARG B 1 108 ? 7.969 4.344 7.586 1 86.75 108 ARG B O 1
ATOM 2755 N N . ASN B 1 109 ? 9.312 5.016 9.297 1 88.94 109 ASN B N 1
ATOM 2756 C CA . ASN B 1 109 ? 9.586 6.312 8.695 1 88.94 109 ASN B CA 1
ATOM 2757 C C . ASN B 1 109 ? 10.383 6.168 7.398 1 88.94 109 ASN B C 1
ATOM 2759 O O . ASN B 1 109 ? 10.086 6.828 6.402 1 88.94 109 ASN B O 1
ATOM 2763 N N . GLU B 1 110 ? 11.312 5.285 7.449 1 91.12 110 GLU B N 1
ATOM 2764 C CA . GLU B 1 110 ? 12.117 5.035 6.258 1 91.12 110 GLU B CA 1
ATOM 2765 C C . GLU B 1 110 ? 11.281 4.402 5.148 1 91.12 110 GLU B C 1
ATOM 2767 O O . GLU B 1 110 ? 11.461 4.723 3.973 1 91.12 110 GLU B O 1
ATOM 2772 N N . PHE B 1 111 ? 10.398 3.547 5.555 1 88.19 111 PHE B N 1
ATOM 2773 C CA . PHE B 1 111 ? 9.523 2.926 4.57 1 88.19 111 PHE B CA 1
ATOM 2774 C C . PHE B 1 111 ? 8.656 3.971 3.879 1 88.19 111 PHE B C 1
ATOM 2776 O O . PHE B 1 111 ? 8.555 3.986 2.65 1 88.19 111 PHE B O 1
ATOM 2783 N N . ASP B 1 112 ? 8.086 4.773 4.668 1 84.56 112 ASP B N 1
ATOM 2784 C CA . ASP B 1 112 ? 7.23 5.82 4.121 1 84.56 112 ASP B CA 1
ATOM 2785 C C . ASP B 1 112 ? 8.016 6.734 3.184 1 84.56 112 ASP B C 1
ATOM 2787 O O . ASP B 1 112 ? 7.496 7.164 2.148 1 84.56 112 ASP B O 1
ATOM 2791 N N . PHE B 1 113 ? 9.219 6.965 3.582 1 86.88 113 PHE B N 1
ATOM 2792 C CA . PHE B 1 113 ? 10.086 7.844 2.803 1 86.88 113 PHE B CA 1
ATOM 2793 C C . PHE B 1 113 ? 10.477 7.184 1.486 1 86.88 113 PHE B C 1
ATOM 2795 O O . PHE B 1 113 ? 10.539 7.848 0.448 1 86.88 113 PHE B O 1
ATOM 2802 N N . LEU B 1 114 ? 10.672 5.871 1.501 1 84.75 114 LEU B N 1
ATOM 2803 C CA . LEU B 1 114 ? 11.156 5.164 0.321 1 84.75 114 LEU B CA 1
ATOM 2804 C C . LEU B 1 114 ? 9.992 4.727 -0.565 1 84.75 114 LEU B C 1
ATOM 2806 O O . LEU B 1 114 ? 10.07 4.828 -1.792 1 84.75 114 LEU B O 1
ATOM 2810 N N . LEU B 1 115 ? 8.875 4.293 0.127 1 77.19 115 LEU B N 1
ATOM 2811 C CA . LEU B 1 115 ? 7.879 3.545 -0.626 1 77.19 115 LEU B CA 1
ATOM 2812 C C . LEU B 1 115 ? 6.484 4.129 -0.412 1 77.19 115 LEU B C 1
ATOM 2814 O O . LEU B 1 115 ? 5.527 3.727 -1.075 1 77.19 115 LEU B O 1
ATOM 2818 N N . GLY B 1 116 ? 6.414 5.074 0.41 1 72.38 116 GLY B N 1
ATOM 2819 C CA . GLY B 1 116 ? 5.102 5.562 0.801 1 72.38 116 GLY B CA 1
ATOM 2820 C C . GLY B 1 116 ? 4.809 6.961 0.283 1 72.38 116 GLY B C 1
ATOM 2821 O O . GLY B 1 116 ? 5.227 7.32 -0.819 1 72.38 116 GLY B O 1
ATOM 2822 N N . ALA B 1 117 ? 4.102 7.695 0.97 1 65.75 117 ALA B N 1
ATOM 2823 C CA . ALA B 1 117 ? 3.521 8.984 0.601 1 65.75 117 ALA B CA 1
ATOM 2824 C C . ALA B 1 117 ? 4.605 10.055 0.462 1 65.75 117 ALA B C 1
ATOM 2826 O O . ALA B 1 117 ? 4.48 10.969 -0.356 1 65.75 117 ALA B O 1
ATOM 2827 N N . ASP B 1 118 ? 5.676 9.797 1.188 1 64.62 118 ASP B N 1
ATOM 2828 C CA . ASP B 1 118 ? 6.688 10.852 1.242 1 64.62 118 ASP B CA 1
ATOM 2829 C C . ASP B 1 118 ? 7.75 10.648 0.168 1 64.62 118 ASP B C 1
ATOM 2831 O O . ASP B 1 118 ? 8.688 11.438 0.053 1 64.62 118 ASP B O 1
ATOM 2835 N N . ALA B 1 119 ? 7.59 9.539 -0.494 1 60.47 119 ALA B N 1
ATOM 2836 C CA . ALA B 1 119 ? 8.586 9.242 -1.517 1 60.47 119 ALA B CA 1
ATOM 2837 C C . ALA B 1 119 ? 8.656 10.352 -2.562 1 60.47 119 ALA B C 1
ATOM 2839 O O . ALA B 1 119 ? 9.719 10.602 -3.143 1 60.47 119 ALA B O 1
ATOM 2840 N N . GLN B 1 120 ? 7.555 10.969 -2.697 1 63.28 120 GLN B N 1
ATOM 2841 C CA . GLN B 1 120 ? 7.535 12.031 -3.699 1 63.28 120 GLN B CA 1
ATOM 2842 C C . GLN B 1 120 ? 8.352 13.234 -3.24 1 63.28 120 GLN B C 1
ATOM 2844 O O . GLN B 1 120 ? 8.867 13.992 -4.062 1 63.28 120 GLN B O 1
ATOM 2849 N N . GLN B 1 121 ? 8.445 13.359 -1.945 1 60.75 121 GLN B N 1
ATOM 2850 C CA . GLN B 1 121 ? 9.227 14.469 -1.419 1 60.75 121 GLN B CA 1
ATOM 2851 C C . GLN B 1 121 ? 10.719 14.281 -1.708 1 60.75 121 GLN B C 1
ATOM 2853 O O . GLN B 1 121 ? 11.453 15.258 -1.877 1 60.75 121 GLN B O 1
ATOM 2858 N N . ALA B 1 122 ? 11.102 13.086 -1.562 1 58.5 122 ALA B N 1
ATOM 2859 C CA . ALA B 1 122 ? 12.508 12.805 -1.856 1 58.5 122 ALA B CA 1
ATOM 2860 C C . ALA B 1 122 ? 12.789 12.922 -3.352 1 58.5 122 ALA B C 1
ATOM 2862 O O . ALA B 1 122 ? 13.891 13.312 -3.754 1 58.5 122 ALA B O 1
ATOM 2863 N N . ALA B 1 123 ? 11.828 12.219 -4.133 1 53.84 123 ALA B N 1
ATOM 2864 C CA . ALA B 1 123 ? 12.055 12.25 -5.574 1 53.84 123 ALA B CA 1
ATOM 2865 C C . ALA B 1 123 ? 12.07 13.68 -6.102 1 53.84 123 ALA B C 1
ATOM 2867 O O . ALA B 1 123 ? 12.508 13.93 -7.227 1 53.84 123 ALA B O 1
ATOM 2868 N N . GLY B 1 124 ? 12.227 14.75 -5.137 1 48.25 124 GLY B N 1
ATOM 2869 C CA . GLY B 1 124 ? 12.227 16.109 -5.629 1 48.25 124 GLY B CA 1
ATOM 2870 C C . GLY B 1 124 ? 11.031 16.438 -6.504 1 48.25 124 GLY B C 1
ATOM 2871 O O . GLY B 1 124 ? 11.062 17.391 -7.293 1 48.25 124 GLY B O 1
ATOM 2872 N N . THR B 1 125 ? 10.195 15.523 -6.742 1 45.12 125 THR B N 1
ATOM 2873 C CA . THR B 1 125 ? 9.148 15.969 -7.656 1 45.12 125 THR B CA 1
ATOM 2874 C C . THR B 1 125 ? 8.328 17.094 -7.027 1 45.12 125 THR B C 1
ATOM 2876 O O . THR B 1 125 ? 7.16 17.281 -7.383 1 45.12 125 THR B O 1
ATOM 2879 N N . GLY B 1 126 ? 8.391 17.719 -5.969 1 39.53 126 GLY B N 1
ATOM 2880 C CA . GLY B 1 126 ? 7.457 18.844 -5.984 1 39.53 126 GLY B CA 1
ATOM 2881 C C . GLY B 1 126 ? 7.191 19.375 -7.379 1 39.53 126 GLY B C 1
ATOM 2882 O O . GLY B 1 126 ? 7.582 18.75 -8.375 1 39.53 126 GLY B O 1
ATOM 2883 N N . GLN B 1 127 ? 7.336 20.938 -7.82 1 34.97 127 GLN B N 1
ATOM 2884 C CA . GLN B 1 127 ? 7.234 21.688 -9.07 1 34.97 127 GLN B CA 1
ATOM 2885 C C . GLN B 1 127 ? 8.094 21.062 -10.164 1 34.97 127 GLN B C 1
ATOM 2887 O O . GLN B 1 127 ? 7.914 21.344 -11.344 1 34.97 127 GLN B O 1
ATOM 2892 N N . GLY B 1 128 ? 9.5 20.922 -10.023 1 32.72 128 GLY B N 1
ATOM 2893 C CA . GLY B 1 128 ? 10.391 20.672 -11.148 1 32.72 128 GLY B CA 1
ATOM 2894 C C . GLY B 1 128 ? 10.188 19.297 -11.773 1 32.72 128 GLY B C 1
ATOM 2895 O O . GLY B 1 128 ? 9.758 18.359 -11.102 1 32.72 128 GLY B O 1
ATOM 2896 N N . THR B 1 129 ? 9.781 19.188 -13.094 1 34.06 129 THR B N 1
ATOM 2897 C CA . THR B 1 129 ? 9.906 18.344 -14.273 1 34.06 129 THR B CA 1
ATOM 2898 C C . THR B 1 129 ? 11.188 17.516 -14.203 1 34.06 129 THR B C 1
ATOM 2900 O O . THR B 1 129 ? 11.68 17.047 -15.227 1 34.06 129 THR B O 1
ATOM 2903 N N . GLY B 1 130 ? 12.156 17.828 -13.266 1 33.28 130 GLY B N 1
ATOM 2904 C CA . GLY B 1 130 ? 13.492 17.406 -13.633 1 33.28 130 GLY B CA 1
ATOM 2905 C C . GLY B 1 130 ? 13.555 15.984 -14.156 1 33.28 130 GLY B C 1
ATOM 2906 O O . GLY B 1 130 ? 13.008 15.062 -13.547 1 33.28 130 GLY B O 1
ATOM 2907 N N . THR B 1 131 ? 13.516 15.648 -15.43 1 34.72 131 THR B N 1
ATOM 2908 C CA . THR B 1 131 ? 14.156 14.859 -16.469 1 34.72 131 THR B CA 1
ATOM 2909 C C . THR B 1 131 ? 15.508 14.328 -16 1 34.72 131 THR B C 1
ATOM 2911 O O . THR B 1 131 ? 16.312 13.844 -16.797 1 34.72 131 THR B O 1
ATOM 2914 N N . GLY B 1 132 ? 16.234 15.016 -14.984 1 38 132 GLY B N 1
ATOM 2915 C CA . GLY B 1 132 ? 17.578 14.453 -14.93 1 38 132 GLY B CA 1
ATOM 2916 C C . GLY B 1 132 ? 17.578 12.938 -14.812 1 38 132 GLY B C 1
ATOM 2917 O O . GLY B 1 132 ? 16.531 12.328 -14.578 1 38 132 GLY B O 1
ATOM 2918 N N . PRO B 1 133 ? 18.766 12.289 -15.148 1 38.88 133 PRO B N 1
ATOM 2919 C CA . PRO B 1 133 ? 18.906 10.828 -15.086 1 38.88 133 PRO B CA 1
ATOM 2920 C C . PRO B 1 133 ? 18.203 10.219 -13.883 1 38.88 133 PRO B C 1
ATOM 2922 O O . PRO B 1 133 ? 18.484 10.594 -12.742 1 38.88 133 PRO B O 1
ATOM 2925 N N . GLY B 1 134 ? 16.953 10.109 -13.82 1 42.25 134 GLY B N 1
ATOM 2926 C CA . GLY B 1 134 ? 15.883 9.586 -12.984 1 42.25 134 GLY B CA 1
ATOM 2927 C C . GLY B 1 134 ? 16.359 8.562 -11.977 1 42.25 134 GLY B C 1
ATOM 2928 O O . GLY B 1 134 ? 17.156 7.68 -12.305 1 42.25 134 GLY B O 1
ATOM 2929 N N . ARG B 1 135 ? 16.75 8.969 -10.695 1 46.97 135 ARG B N 1
ATOM 2930 C CA . ARG B 1 135 ? 17.156 8.078 -9.609 1 46.97 135 ARG B CA 1
ATOM 2931 C C . ARG B 1 135 ? 16.469 6.723 -9.727 1 46.97 135 ARG B C 1
ATOM 2933 O O . ARG B 1 135 ? 15.281 6.645 -10.062 1 46.97 135 ARG B O 1
ATOM 2940 N N . PRO B 1 136 ? 17.328 5.785 -10.047 1 50.22 136 PRO B N 1
ATOM 2941 C CA . PRO B 1 136 ? 16.75 4.445 -10.125 1 50.22 136 PRO B CA 1
ATOM 2942 C C . PRO B 1 136 ? 15.695 4.195 -9.047 1 50.22 136 PRO B C 1
ATOM 2944 O O . PRO B 1 136 ? 15.961 4.402 -7.859 1 50.22 136 PRO B O 1
ATOM 2947 N N . HIS B 1 137 ? 14.367 4.43 -9.359 1 59.28 137 HIS B N 1
ATOM 2948 C CA . HIS B 1 137 ? 13.141 4.215 -8.602 1 59.28 137 HIS B CA 1
ATOM 2949 C C . HIS B 1 137 ? 13.211 2.918 -7.801 1 59.28 137 HIS B C 1
ATOM 2951 O O . HIS B 1 137 ? 14 2.027 -8.117 1 59.28 137 HIS B O 1
ATOM 2957 N N . PHE B 1 138 ? 12.828 3.045 -6.555 1 62.16 138 PHE B N 1
ATOM 2958 C CA . PHE B 1 138 ? 12.633 1.93 -5.633 1 62.16 138 PHE B CA 1
ATOM 2959 C C . PHE B 1 138 ? 12.32 0.647 -6.398 1 62.16 138 PHE B C 1
ATOM 2961 O O . PHE B 1 138 ? 12.938 -0.393 -6.148 1 62.16 138 PHE B O 1
ATOM 2968 N N . VAL B 1 139 ? 11.672 0.879 -7.477 1 63.5 139 VAL B N 1
ATOM 2969 C CA . VAL B 1 139 ? 11.203 -0.292 -8.211 1 63.5 139 VAL B CA 1
ATOM 2970 C C . VAL B 1 139 ? 12.383 -0.938 -8.945 1 63.5 139 VAL B C 1
ATOM 2972 O O . VAL B 1 139 ? 12.461 -2.164 -9.039 1 63.5 139 VAL B O 1
ATOM 2975 N N . HIS B 1 140 ? 13.359 -0.125 -9.289 1 69.62 140 HIS B N 1
ATOM 2976 C CA . HIS B 1 140 ? 14.547 -0.634 -9.961 1 69.62 140 HIS B CA 1
ATOM 2977 C C . HIS B 1 140 ? 15.445 -1.404 -9 1 69.62 140 HIS B C 1
ATOM 2979 O O . HIS B 1 140 ? 15.844 -2.537 -9.281 1 69.62 140 HIS B O 1
ATOM 2985 N N . ARG B 1 141 ? 15.648 -0.818 -7.93 1 74.69 141 ARG B N 1
ATOM 2986 C CA . ARG B 1 141 ? 16.609 -1.391 -6.992 1 74.69 141 ARG B CA 1
ATOM 2987 C C . ARG B 1 141 ? 16.062 -2.658 -6.352 1 74.69 141 ARG B C 1
ATOM 2989 O O . ARG B 1 141 ? 16.781 -3.645 -6.191 1 74.69 141 ARG B O 1
ATOM 2996 N N . LEU B 1 142 ? 14.797 -2.658 -6.039 1 77.75 142 LEU B N 1
ATOM 2997 C CA . LEU B 1 142 ? 14.195 -3.846 -5.438 1 77.75 142 LEU B CA 1
ATOM 2998 C C . LEU B 1 142 ? 13.984 -4.934 -6.488 1 77.75 142 LEU B C 1
ATOM 3000 O O . LEU B 1 142 ? 14.125 -6.125 -6.191 1 77.75 142 LEU B O 1
ATOM 3004 N N . GLY B 1 143 ? 13.695 -4.469 -7.695 1 79.94 143 GLY B N 1
ATOM 3005 C CA . GLY B 1 143 ? 13.617 -5.43 -8.781 1 79.94 143 GLY B CA 1
ATOM 3006 C C . GLY B 1 143 ? 14.891 -6.227 -8.969 1 79.94 143 GLY B C 1
ATOM 3007 O O . GLY B 1 143 ? 14.852 -7.434 -9.219 1 79.94 143 GLY B O 1
ATOM 3008 N N . ALA B 1 144 ? 15.984 -5.547 -8.805 1 80.19 144 ALA B N 1
ATOM 3009 C CA . ALA B 1 144 ? 17.297 -6.176 -8.984 1 80.19 144 ALA B CA 1
ATOM 3010 C C . ALA B 1 144 ? 17.547 -7.238 -7.918 1 80.19 144 ALA B C 1
ATOM 3012 O O . ALA B 1 144 ? 18.25 -8.219 -8.164 1 80.19 144 ALA B O 1
ATOM 3013 N N . VAL B 1 145 ? 16.953 -7.039 -6.777 1 85.94 145 VAL B N 1
ATOM 3014 C CA . VAL B 1 145 ? 17.125 -7.984 -5.676 1 85.94 145 VAL B CA 1
ATOM 3015 C C . VAL B 1 145 ? 16.312 -9.242 -5.941 1 85.94 145 VAL B C 1
ATOM 3017 O O . VAL B 1 145 ? 16.766 -10.359 -5.672 1 85.94 145 VAL B O 1
ATOM 3020 N N . PHE B 1 146 ? 15.164 -9.141 -6.566 1 91.56 146 PHE B N 1
ATOM 3021 C CA . PHE B 1 146 ? 14.211 -10.25 -6.637 1 91.56 146 PHE B CA 1
ATOM 3022 C C . PHE B 1 146 ? 14.297 -10.953 -7.988 1 91.56 146 PHE B C 1
ATOM 3024 O O . PHE B 1 146 ? 14.078 -12.164 -8.078 1 91.56 146 PHE B O 1
ATOM 3031 N N . LEU B 1 147 ? 14.641 -10.219 -9.039 1 92.06 147 LEU B N 1
ATOM 3032 C CA . LEU B 1 147 ? 14.594 -10.75 -10.398 1 92.06 147 LEU B CA 1
ATOM 3033 C C . LEU B 1 147 ? 15.508 -11.961 -10.539 1 92.06 147 LEU B C 1
ATOM 3035 O O . LEU B 1 147 ? 15.141 -12.945 -11.188 1 92.06 147 LEU B O 1
ATOM 3039 N N . PRO B 1 148 ? 16.719 -11.945 -9.984 1 92.81 148 PRO B N 1
ATOM 3040 C CA . PRO B 1 148 ? 17.594 -13.109 -10.141 1 92.81 148 PRO B CA 1
ATOM 3041 C C . PRO B 1 148 ? 16.969 -14.398 -9.617 1 92.81 148 PRO B C 1
ATOM 3043 O O . PRO B 1 148 ? 17.141 -15.461 -10.219 1 92.81 148 PRO B O 1
ATOM 3046 N N . ALA B 1 149 ? 16.266 -14.328 -8.484 1 94.38 149 ALA B N 1
ATOM 3047 C CA . ALA B 1 149 ? 15.602 -15.516 -7.945 1 94.38 149 ALA B CA 1
ATOM 3048 C C . ALA B 1 149 ? 14.523 -16.031 -8.891 1 94.38 149 ALA B C 1
ATOM 3050 O O . ALA B 1 149 ? 14.422 -17.234 -9.141 1 94.38 149 ALA B O 1
ATOM 3051 N N . PHE B 1 150 ? 13.742 -15.156 -9.492 1 95.44 150 PHE B N 1
ATOM 3052 C CA . PHE B 1 150 ? 12.703 -15.531 -10.438 1 95.44 150 PHE B CA 1
ATOM 3053 C C . PHE B 1 150 ? 13.305 -16.109 -11.711 1 95.44 150 PHE B C 1
ATOM 3055 O O . PHE B 1 150 ? 12.797 -17.094 -12.25 1 95.44 150 PHE B O 1
ATOM 3062 N N . ALA B 1 151 ? 14.367 -15.461 -12.172 1 94.75 151 ALA B N 1
ATOM 3063 C CA . ALA B 1 151 ? 15.062 -15.953 -13.352 1 94.75 151 ALA B CA 1
ATOM 3064 C C . ALA B 1 151 ? 15.617 -17.359 -13.117 1 94.75 151 ALA B C 1
ATOM 3066 O O . ALA B 1 151 ? 15.555 -18.219 -14.008 1 94.75 151 ALA B O 1
ATOM 3067 N N . ALA B 1 152 ? 16.156 -17.578 -11.953 1 94.94 152 ALA B N 1
ATOM 3068 C CA . ALA B 1 152 ? 16.672 -18.906 -11.602 1 94.94 152 ALA B CA 1
ATOM 3069 C C . ALA B 1 152 ? 15.555 -19.938 -11.578 1 94.94 152 ALA B C 1
ATOM 3071 O O . ALA B 1 152 ? 15.742 -21.078 -12.039 1 94.94 152 ALA B O 1
ATOM 3072 N N . LEU B 1 153 ? 14.383 -19.609 -11.047 1 96 153 LEU B N 1
ATOM 3073 C CA . LEU B 1 153 ? 13.234 -20.516 -11.039 1 96 153 LEU B CA 1
ATOM 3074 C C . LEU B 1 153 ? 12.805 -20.844 -12.461 1 96 153 LEU B C 1
ATOM 3076 O O . LEU B 1 153 ? 12.5 -22 -12.766 1 96 153 LEU B O 1
ATOM 3080 N N . TRP B 1 154 ? 12.766 -19.828 -13.273 1 95.19 154 TRP B N 1
ATOM 3081 C CA . TRP B 1 154 ? 12.406 -20.031 -14.672 1 95.19 154 TRP B CA 1
ATOM 3082 C C . TRP B 1 154 ? 13.391 -20.969 -15.352 1 95.19 154 TRP B C 1
ATOM 3084 O O . TRP B 1 154 ? 12.984 -21.906 -16.047 1 95.19 154 TRP B O 1
ATOM 3094 N N . ARG B 1 155 ? 14.68 -20.781 -15.156 1 93.88 155 ARG B N 1
ATOM 3095 C CA . ARG B 1 155 ? 15.711 -21.625 -15.75 1 93.88 155 ARG B CA 1
ATOM 3096 C C . ARG B 1 155 ? 15.609 -23.062 -15.25 1 93.88 155 ARG B C 1
ATOM 3098 O O . ARG B 1 155 ? 15.938 -24 -15.977 1 93.88 155 ARG B O 1
ATOM 3105 N N . ALA B 1 156 ? 15.125 -23.156 -14.055 1 94.38 156 ALA B N 1
ATOM 3106 C CA . ALA B 1 156 ? 14.969 -24.484 -13.453 1 94.38 156 ALA B CA 1
ATOM 3107 C C . ALA B 1 156 ? 13.711 -25.172 -13.969 1 94.38 156 ALA B C 1
ATOM 3109 O O . ALA B 1 156 ? 13.398 -26.297 -13.562 1 94.38 156 ALA B O 1
ATOM 3110 N N . GLY B 1 157 ? 12.883 -24.484 -14.789 1 94 157 GLY B N 1
ATOM 3111 C CA . GLY B 1 157 ? 11.766 -25.125 -15.461 1 94 157 GLY B CA 1
ATOM 3112 C C . GLY B 1 157 ? 10.43 -24.812 -14.828 1 94 157 GLY B C 1
ATOM 3113 O O . GLY B 1 157 ? 9.406 -25.406 -15.188 1 94 157 GLY B O 1
ATOM 3114 N N . VAL B 1 158 ? 10.422 -23.922 -13.797 1 94.44 158 VAL B N 1
ATOM 3115 C CA . VAL B 1 158 ? 9.156 -23.516 -13.195 1 94.44 158 VAL B CA 1
ATOM 3116 C C . VAL B 1 158 ? 8.281 -22.828 -14.25 1 94.44 158 VAL B C 1
ATOM 3118 O O . VAL B 1 158 ? 8.742 -21.953 -14.977 1 94.44 158 VAL B O 1
ATOM 3121 N N . PRO B 1 159 ? 7.098 -23.188 -14.328 1 90.56 159 PRO B N 1
ATOM 3122 C CA . PRO B 1 159 ? 6.223 -22.641 -15.367 1 90.56 159 PRO B CA 1
ATOM 3123 C C . PRO B 1 159 ? 5.684 -21.25 -15 1 9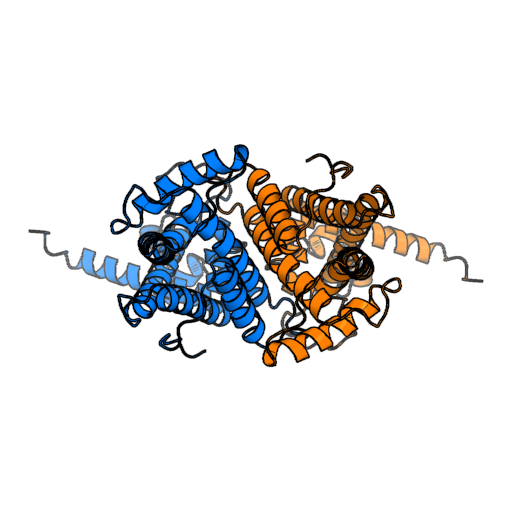0.56 159 PRO B C 1
ATOM 3125 O O . PRO B 1 159 ? 5 -21.109 -13.984 1 90.56 159 PRO B O 1
ATOM 3128 N N . PHE B 1 160 ? 6.07 -20.203 -15.703 1 90.62 160 PHE B N 1
ATOM 3129 C CA . PHE B 1 160 ? 5.492 -18.875 -15.586 1 90.62 160 PHE B CA 1
ATOM 3130 C C . PHE B 1 160 ? 4.477 -18.625 -16.688 1 90.62 160 PHE B C 1
ATOM 3132 O O . PHE B 1 160 ? 4.637 -19.109 -17.812 1 90.62 160 PHE B O 1
ATOM 3139 N N . PRO B 1 161 ? 3.402 -17.922 -16.266 1 77.38 161 PRO B N 1
ATOM 3140 C CA . PRO B 1 161 ? 2.373 -17.703 -17.281 1 77.38 161 PRO B CA 1
ATOM 3141 C C . PRO B 1 161 ? 2.906 -16.953 -18.516 1 77.38 161 PRO B C 1
ATOM 3143 O O . PRO B 1 161 ? 3.637 -15.977 -18.359 1 77.38 161 PRO B O 1
ATOM 3146 N N . ALA B 1 162 ? 2.664 -17.453 -19.656 1 74.12 162 ALA B N 1
ATOM 3147 C CA . ALA B 1 162 ? 3.117 -16.859 -20.906 1 74.12 162 ALA B CA 1
ATOM 3148 C C . ALA B 1 162 ? 2.082 -15.891 -21.453 1 74.12 162 ALA B C 1
ATOM 3150 O O . ALA B 1 162 ? 2.43 -14.938 -22.156 1 74.12 162 ALA B O 1
ATOM 3151 N N . ASP B 1 163 ? 0.843 -16.094 -21.125 1 77.38 163 ASP B N 1
ATOM 3152 C CA . ASP B 1 163 ? -0.209 -15.281 -21.734 1 77.38 163 ASP B CA 1
ATOM 3153 C C . ASP B 1 163 ? -0.567 -14.094 -20.844 1 77.38 163 ASP B C 1
ATOM 3155 O O . ASP B 1 163 ? -1.026 -14.273 -19.703 1 77.38 163 ASP B O 1
ATOM 3159 N N . VAL B 1 164 ? -0.045 -13.031 -21.25 1 83.56 164 VAL B N 1
ATOM 3160 C CA . VAL B 1 164 ? -0.41 -11.773 -20.609 1 83.56 164 VAL B CA 1
ATOM 3161 C C . VAL B 1 164 ? -1.288 -10.945 -21.547 1 83.56 164 VAL B C 1
ATOM 3163 O O . VAL B 1 164 ? -1.171 -11.055 -22.766 1 83.56 164 VAL B O 1
ATOM 3166 N N . GLY B 1 165 ? -2.369 -10.398 -21.047 1 77.5 165 GLY B N 1
ATOM 3167 C CA . GLY B 1 165 ? -3.217 -9.562 -21.891 1 77.5 165 GLY B CA 1
ATOM 3168 C C . GLY B 1 165 ? -2.434 -8.547 -22.703 1 77.5 165 GLY B C 1
ATOM 3169 O O . GLY B 1 165 ? -1.382 -8.078 -22.266 1 77.5 165 GLY B O 1
ATOM 3170 N N . PRO B 1 166 ? -2.787 -8.352 -23.953 1 72.19 166 PRO B N 1
ATOM 3171 C CA . PRO B 1 166 ? -2.025 -7.5 -24.875 1 72.19 166 PRO B CA 1
ATOM 3172 C C . PRO B 1 166 ? -1.705 -6.133 -24.281 1 72.19 166 PRO B C 1
ATOM 3174 O O . PRO B 1 166 ? -0.599 -5.617 -24.453 1 72.19 166 PRO B O 1
ATOM 3177 N N . GLY B 1 167 ? -2.654 -5.496 -23.594 1 76.75 167 GLY B N 1
ATOM 3178 C CA . GLY B 1 167 ? -2.363 -4.188 -23.031 1 76.75 167 GLY B CA 1
ATOM 3179 C C . GLY B 1 167 ? -1.26 -4.219 -21.984 1 76.75 167 GLY B C 1
ATOM 3180 O O . GLY B 1 167 ? -0.411 -3.328 -21.953 1 76.75 167 GLY B O 1
ATOM 3181 N N . LEU B 1 168 ? -1.055 -5.312 -21.375 1 88.31 168 LEU B N 1
ATOM 3182 C CA . LEU B 1 168 ? -0.072 -5.414 -20.297 1 88.31 168 LEU B CA 1
ATOM 3183 C C . LEU B 1 168 ? 1.272 -5.895 -20.844 1 88.31 168 LEU B C 1
ATOM 3185 O O . LEU B 1 168 ? 2.322 -5.57 -20.281 1 88.31 168 LEU B O 1
ATOM 3189 N N . ALA B 1 169 ? 1.252 -6.594 -22 1 88.56 169 ALA B N 1
ATOM 3190 C CA . ALA B 1 169 ? 2.461 -7.199 -22.547 1 88.56 169 ALA B CA 1
ATOM 3191 C C . ALA B 1 169 ? 3.498 -6.137 -22.906 1 88.56 169 ALA B C 1
ATOM 3193 O O . ALA B 1 169 ? 4.68 -6.281 -22.578 1 88.56 169 ALA B O 1
ATOM 3194 N N . ALA B 1 170 ? 3.043 -5.082 -23.5 1 86.06 170 ALA B N 1
ATOM 3195 C CA . ALA B 1 170 ? 3.955 -4.016 -23.906 1 86.06 170 ALA B CA 1
ATOM 3196 C C . ALA B 1 170 ? 4.57 -3.332 -22.688 1 86.06 170 ALA B C 1
ATOM 3198 O O . ALA B 1 170 ? 5.762 -3.025 -22.672 1 86.06 170 ALA B O 1
ATOM 3199 N N . GLU B 1 171 ? 3.768 -3.09 -21.703 1 85.5 171 GLU B N 1
ATOM 3200 C CA . GLU B 1 171 ? 4.25 -2.451 -20.484 1 85.5 171 GLU B CA 1
ATOM 3201 C C . GLU B 1 171 ? 5.246 -3.346 -19.75 1 85.5 171 GLU B C 1
ATOM 3203 O O . GLU B 1 171 ? 6.266 -2.869 -19.25 1 85.5 171 GLU B O 1
ATOM 3208 N N . LEU B 1 172 ? 4.98 -4.621 -19.734 1 89.62 172 LEU B N 1
ATOM 3209 C CA . LEU B 1 172 ? 5.871 -5.578 -19.078 1 89.62 172 LEU B CA 1
ATOM 3210 C C . LEU B 1 172 ? 7.191 -5.691 -19.828 1 89.62 172 LEU B C 1
ATOM 3212 O O . LEU B 1 172 ? 8.25 -5.84 -19.219 1 89.62 172 LEU B O 1
ATOM 3216 N N . ASP B 1 173 ? 7.113 -5.637 -21.156 1 88.19 173 ASP B N 1
ATOM 3217 C CA . ASP B 1 173 ? 8.328 -5.691 -21.953 1 88.19 173 ASP B CA 1
ATOM 3218 C C . ASP B 1 173 ? 9.219 -4.477 -21.688 1 88.19 173 ASP B C 1
ATOM 3220 O O . ASP B 1 173 ? 10.438 -4.602 -21.594 1 88.19 173 ASP B O 1
ATOM 3224 N N . ALA B 1 174 ? 8.562 -3.338 -21.609 1 84 174 ALA B N 1
ATOM 3225 C CA . ALA B 1 174 ? 9.305 -2.125 -21.281 1 84 174 ALA B CA 1
ATOM 3226 C C . ALA B 1 174 ? 9.953 -2.236 -19.906 1 84 174 ALA B C 1
ATOM 3228 O O . ALA B 1 174 ? 11.109 -1.851 -19.719 1 84 174 ALA B O 1
ATOM 3229 N N . TYR B 1 175 ? 9.242 -2.766 -19 1 84.5 175 TYR B N 1
ATOM 3230 C CA . TYR B 1 175 ? 9.75 -2.922 -17.641 1 84.5 175 TYR B CA 1
ATOM 3231 C C . TYR B 1 175 ? 10.867 -3.957 -17.594 1 84.5 175 TYR B C 1
ATOM 3233 O O . TYR B 1 175 ? 11.82 -3.822 -16.812 1 84.5 175 TYR B O 1
ATOM 3241 N N . ARG B 1 176 ? 10.734 -4.984 -18.344 1 88.44 176 ARG B N 1
ATOM 3242 C CA . ARG B 1 176 ? 11.773 -6.004 -18.453 1 88.44 176 ARG B CA 1
ATOM 3243 C C . ARG B 1 176 ? 13.125 -5.379 -18.781 1 88.44 176 ARG B C 1
ATOM 3245 O O . ARG B 1 176 ? 14.141 -5.734 -18.203 1 88.44 176 ARG B O 1
ATOM 3252 N N . VAL B 1 177 ? 13.141 -4.473 -19.688 1 84.81 177 VAL B N 1
ATOM 3253 C CA . VAL B 1 177 ? 14.367 -3.799 -20.109 1 84.81 177 VAL B CA 1
ATOM 3254 C C . VAL B 1 177 ? 14.984 -3.061 -18.922 1 84.81 177 VAL B C 1
ATOM 3256 O O . VAL B 1 177 ? 16.203 -3.131 -18.703 1 84.81 177 VAL B O 1
ATOM 3259 N N . VAL B 1 178 ? 14.148 -2.445 -18.188 1 79.75 178 VAL B N 1
ATOM 3260 C CA . VAL B 1 178 ? 14.602 -1.676 -17.047 1 79.75 178 VAL B CA 1
ATOM 3261 C C . VAL B 1 178 ? 15.18 -2.615 -15.984 1 79.75 178 VAL B C 1
ATOM 3263 O O . VAL B 1 178 ? 16.266 -2.373 -15.461 1 79.75 178 VAL B O 1
ATOM 3266 N N . LEU B 1 179 ? 14.484 -3.695 -15.672 1 83.5 179 LEU B N 1
ATOM 3267 C CA . LEU B 1 179 ? 14.906 -4.645 -14.648 1 83.5 179 LEU B CA 1
ATOM 3268 C C . LEU B 1 179 ? 16.234 -5.289 -15.023 1 83.5 179 LEU B C 1
ATOM 3270 O O . LEU B 1 179 ? 17.109 -5.477 -14.172 1 83.5 179 LEU B O 1
ATOM 3274 N N . LEU B 1 180 ? 16.422 -5.613 -16.281 1 86.75 180 LEU B N 1
ATOM 3275 C CA . LEU B 1 180 ? 17.609 -6.32 -16.75 1 86.75 180 LEU B CA 1
ATOM 3276 C C . LEU B 1 180 ? 18.828 -5.418 -16.688 1 86.75 180 LEU B C 1
ATOM 3278 O O . LEU B 1 180 ? 19.953 -5.891 -16.484 1 86.75 180 LEU B O 1
ATOM 3282 N N . ARG B 1 181 ? 18.641 -4.18 -16.828 1 81.5 181 ARG B N 1
ATOM 3283 C CA . ARG B 1 181 ? 19.734 -3.223 -16.75 1 81.5 181 ARG B CA 1
ATOM 3284 C C . ARG B 1 181 ? 20.359 -3.234 -15.359 1 81.5 181 ARG B C 1
ATOM 3286 O O . ARG B 1 181 ? 21.578 -3.086 -15.219 1 81.5 181 ARG B O 1
ATOM 3293 N N . ASP B 1 182 ? 19.531 -3.535 -14.367 1 77.19 182 ASP B N 1
ATOM 3294 C CA . ASP B 1 182 ? 19.984 -3.436 -12.984 1 77.19 182 ASP B CA 1
ATOM 3295 C C . ASP B 1 182 ? 20.297 -4.812 -12.406 1 77.19 182 ASP B C 1
ATOM 3297 O O . ASP B 1 182 ? 20.562 -4.945 -11.211 1 77.19 182 ASP B O 1
ATOM 3301 N N . ALA B 1 183 ? 20.203 -5.82 -13.25 1 82.25 183 ALA B N 1
ATOM 3302 C CA . ALA B 1 183 ? 20.484 -7.188 -12.82 1 82.25 183 ALA B CA 1
ATOM 3303 C C . ALA B 1 183 ? 21.484 -7.863 -13.75 1 82.25 183 ALA B C 1
ATOM 3305 O O . ALA B 1 183 ? 21.141 -8.82 -14.453 1 82.25 183 ALA B O 1
ATOM 3306 N N . PRO B 1 184 ? 22.719 -7.5 -13.812 1 74.25 184 PRO B N 1
ATOM 3307 C CA . PRO B 1 184 ? 23.703 -7.969 -14.805 1 74.25 184 PRO B CA 1
ATOM 3308 C C . PRO B 1 184 ? 23.875 -9.484 -14.797 1 74.25 184 PRO B C 1
ATOM 3310 O O . PRO B 1 184 ? 24.203 -10.078 -15.82 1 74.25 184 PRO B O 1
ATOM 3313 N N . GLY B 1 185 ? 23.453 -10.227 -13.898 1 81.56 185 GLY B N 1
ATOM 3314 C CA . GLY B 1 185 ? 23.594 -11.672 -13.812 1 81.56 185 GLY B CA 1
ATOM 3315 C C . GLY B 1 185 ? 22.391 -12.422 -14.352 1 81.56 185 GLY B C 1
ATOM 3316 O O . GLY B 1 185 ? 22.453 -13.641 -14.547 1 81.56 185 GLY B O 1
ATOM 3317 N N . VAL B 1 186 ? 21.422 -11.711 -14.75 1 86.94 186 VAL B N 1
ATOM 3318 C CA . VAL B 1 186 ? 20.219 -12.328 -15.273 1 86.94 186 VAL B CA 1
ATOM 3319 C C . VAL B 1 186 ? 20.25 -12.297 -16.797 1 86.94 186 VAL B C 1
ATOM 3321 O O . VAL B 1 186 ? 20.609 -11.289 -17.406 1 86.94 186 VAL B O 1
ATOM 3324 N N . ALA B 1 187 ? 19.969 -13.406 -17.359 1 83.25 187 ALA B N 1
ATOM 3325 C CA . ALA B 1 187 ? 19.984 -13.555 -18.812 1 83.25 187 ALA B CA 1
ATOM 3326 C C . ALA B 1 187 ? 18.984 -12.594 -19.469 1 83.25 187 ALA B C 1
ATOM 3328 O O . ALA B 1 187 ? 17.906 -12.352 -18.938 1 83.25 187 ALA B O 1
ATOM 3329 N N . ASP B 1 188 ? 19.281 -12.156 -20.641 1 84.88 188 ASP B N 1
ATOM 3330 C CA . ASP B 1 188 ? 18.5 -11.156 -21.359 1 84.88 188 ASP B CA 1
ATOM 3331 C C . ASP B 1 188 ? 17.234 -11.781 -21.953 1 84.88 188 ASP B C 1
ATOM 3333 O O . ASP B 1 188 ? 16.328 -11.07 -22.391 1 84.88 188 ASP B O 1
ATOM 3337 N N . ASP B 1 189 ? 17.172 -13.086 -21.922 1 88.94 189 ASP B N 1
ATOM 3338 C CA . ASP B 1 189 ? 16.047 -13.734 -22.594 1 88.94 189 ASP B CA 1
ATOM 3339 C C . ASP B 1 189 ? 14.953 -14.109 -21.594 1 88.94 189 ASP B C 1
ATOM 3341 O O . ASP B 1 189 ? 14.078 -14.914 -21.906 1 88.94 189 ASP B O 1
ATOM 3345 N N . VAL B 1 190 ? 15.07 -13.562 -20.422 1 91.5 190 VAL B N 1
ATOM 3346 C CA . VAL B 1 190 ? 14.008 -13.812 -19.438 1 91.5 190 VAL B CA 1
ATOM 3347 C C . VAL B 1 190 ? 12.664 -13.414 -20.031 1 91.5 190 VAL B C 1
ATOM 3349 O O . VAL B 1 190 ? 12.5 -12.297 -20.547 1 91.5 190 VAL B O 1
ATOM 3352 N N . PRO B 1 191 ? 11.75 -14.281 -20.109 1 92.31 191 PRO B N 1
ATOM 3353 C CA . PRO B 1 191 ? 10.477 -14.008 -20.781 1 92.31 191 PRO B CA 1
ATOM 3354 C C . PRO B 1 191 ? 9.617 -13.008 -20 1 92.31 191 PRO B C 1
ATOM 3356 O O . PRO B 1 191 ? 9.805 -12.82 -18.797 1 92.31 191 PRO B O 1
ATOM 3359 N N . VAL B 1 192 ? 8.688 -12.422 -20.672 1 90.75 192 VAL B N 1
ATOM 3360 C CA . VAL B 1 192 ? 7.77 -11.438 -20.125 1 90.75 192 VAL B CA 1
ATOM 3361 C C . VAL B 1 192 ? 6.93 -12.078 -19.016 1 90.75 192 VAL B C 1
ATOM 3363 O O . VAL B 1 192 ? 6.531 -11.406 -18.062 1 90.75 192 VAL B O 1
ATOM 3366 N N . GLY B 1 193 ? 6.742 -13.391 -19.141 1 92.75 193 GLY B N 1
ATOM 3367 C CA . GLY B 1 193 ? 6 -14.109 -18.125 1 92.75 193 GLY B CA 1
ATOM 3368 C C . GLY B 1 193 ? 6.664 -14.055 -16.75 1 92.75 193 GLY B C 1
ATOM 3369 O O . GLY B 1 193 ? 5.98 -14.008 -15.727 1 92.75 193 GLY B O 1
ATOM 3370 N N . VAL B 1 194 ? 8 -14.062 -16.734 1 93.56 194 VAL B N 1
ATOM 3371 C CA . VAL B 1 194 ? 8.742 -13.961 -15.484 1 93.56 194 VAL B CA 1
ATOM 3372 C C . VAL B 1 194 ? 8.57 -12.562 -14.898 1 93.56 194 VAL B C 1
ATOM 3374 O O . VAL B 1 194 ? 8.32 -12.414 -13.703 1 93.56 194 VAL B O 1
ATOM 3377 N N . VAL B 1 195 ? 8.617 -11.531 -15.727 1 90.81 195 VAL B N 1
ATOM 3378 C CA . VAL B 1 195 ? 8.43 -10.148 -15.305 1 90.81 195 VAL B CA 1
ATOM 3379 C C . VAL B 1 195 ? 7.02 -9.961 -14.758 1 90.81 195 VAL B C 1
ATOM 3381 O O . VAL B 1 195 ? 6.824 -9.289 -13.75 1 90.81 195 VAL B O 1
ATOM 3384 N N . HIS B 1 196 ? 6.07 -10.586 -15.438 1 92.5 196 HIS B N 1
ATOM 3385 C CA . HIS B 1 196 ? 4.688 -10.562 -14.977 1 92.5 196 HIS B CA 1
ATOM 3386 C C . HIS B 1 196 ? 4.566 -11.117 -13.562 1 92.5 196 HIS B C 1
ATOM 3388 O O . HIS B 1 196 ? 3.898 -10.523 -12.711 1 92.5 196 HIS B O 1
ATOM 3394 N N . ALA B 1 197 ? 5.246 -12.188 -13.336 1 93.12 197 ALA B N 1
ATOM 3395 C CA . ALA B 1 197 ? 5.227 -12.812 -12.016 1 93.12 197 ALA B CA 1
ATOM 3396 C C . ALA B 1 197 ? 5.891 -11.914 -10.969 1 93.12 197 ALA B C 1
ATOM 3398 O O . ALA B 1 197 ? 5.426 -11.828 -9.828 1 93.12 197 ALA B O 1
ATOM 3399 N N . VAL B 1 198 ? 6.961 -11.273 -11.344 1 91.62 198 VAL B N 1
ATOM 3400 C CA . VAL B 1 198 ? 7.66 -10.359 -10.445 1 91.62 198 VAL B CA 1
ATOM 3401 C C . VAL B 1 198 ? 6.73 -9.219 -10.047 1 91.62 198 VAL B C 1
ATOM 3403 O O . VAL B 1 198 ? 6.609 -8.891 -8.859 1 91.62 198 VAL B O 1
ATOM 3406 N N . VAL B 1 199 ? 6.055 -8.664 -10.992 1 89.12 199 VAL B N 1
ATOM 3407 C CA . VAL B 1 199 ? 5.156 -7.539 -10.75 1 89.12 199 VAL B CA 1
ATOM 3408 C C . VAL B 1 199 ? 3.998 -7.984 -9.859 1 89.12 199 VAL B C 1
ATOM 3410 O O . VAL B 1 199 ? 3.623 -7.285 -8.914 1 89.12 199 VAL B O 1
ATOM 3413 N N . GLY B 1 200 ? 3.402 -9.125 -10.211 1 90.06 200 GLY B N 1
ATOM 3414 C CA . GLY B 1 200 ? 2.334 -9.672 -9.391 1 90.06 200 GLY B CA 1
ATOM 3415 C C . GLY B 1 200 ? 2.766 -9.953 -7.961 1 90.06 200 GLY B C 1
ATOM 3416 O O . GLY B 1 200 ? 2.014 -9.695 -7.02 1 90.06 200 GLY B O 1
ATOM 3417 N N . PHE B 1 201 ? 3.957 -10.516 -7.852 1 92.69 201 PHE B N 1
ATOM 3418 C CA . PHE B 1 201 ? 4.516 -10.781 -6.531 1 92.69 201 PHE B CA 1
ATOM 3419 C C . PHE B 1 201 ? 4.715 -9.492 -5.754 1 92.69 201 PHE B C 1
ATOM 3421 O O . PHE B 1 201 ? 4.32 -9.391 -4.59 1 92.69 201 PHE B O 1
ATOM 3428 N N . TRP B 1 202 ? 5.27 -8.516 -6.348 1 90.38 202 TRP B N 1
ATOM 3429 C CA . TRP B 1 202 ? 5.523 -7.227 -5.707 1 90.38 202 TRP B CA 1
ATOM 3430 C C . TRP B 1 202 ? 4.219 -6.574 -5.262 1 90.38 202 TRP B C 1
ATOM 3432 O O . TRP B 1 202 ? 4.16 -5.961 -4.191 1 90.38 202 TRP B O 1
ATOM 3442 N N . ARG B 1 203 ? 3.258 -6.598 -6.082 1 90 203 ARG B N 1
ATOM 3443 C CA . ARG B 1 203 ? 1.962 -6.031 -5.719 1 90 203 ARG B CA 1
ATOM 3444 C C . ARG B 1 203 ? 1.462 -6.605 -4.398 1 90 203 ARG B C 1
ATOM 3446 O O . ARG B 1 203 ? 0.947 -5.871 -3.553 1 90 203 ARG B O 1
ATOM 3453 N N . GLN B 1 204 ? 1.63 -7.883 -4.211 1 92.44 204 GLN B N 1
ATOM 3454 C CA . GLN B 1 204 ? 1.195 -8.531 -2.98 1 92.44 204 GLN B CA 1
ATOM 3455 C C . GLN B 1 204 ? 2.066 -8.117 -1.799 1 92.44 204 GLN B C 1
ATOM 3457 O O . GLN B 1 204 ? 1.554 -7.793 -0.725 1 92.44 204 GLN B O 1
ATOM 3462 N N . VAL B 1 205 ? 3.355 -8.148 -2.023 1 93.19 205 VAL B N 1
ATOM 3463 C CA . VAL B 1 205 ? 4.301 -7.801 -0.969 1 93.19 205 VAL B CA 1
ATOM 3464 C C . VAL B 1 205 ? 4.09 -6.348 -0.545 1 93.19 205 VAL B C 1
ATOM 3466 O O . VAL B 1 205 ? 4.008 -6.051 0.648 1 93.19 205 VAL B O 1
ATOM 3469 N N . TYR B 1 206 ? 4.008 -5.547 -1.522 1 89.69 206 TYR B N 1
ATOM 3470 C CA . TYR B 1 206 ? 3.814 -4.125 -1.243 1 89.69 206 TYR B CA 1
ATOM 3471 C C . TYR B 1 206 ? 2.523 -3.893 -0.468 1 89.69 206 TYR B C 1
ATOM 3473 O O . TYR B 1 206 ? 2.492 -3.096 0.473 1 89.69 206 TYR B O 1
ATOM 3481 N N . GLY B 1 207 ? 1.456 -4.531 -0.896 1 88.75 207 GLY B N 1
ATOM 3482 C CA . GLY B 1 207 ? 0.212 -4.445 -0.148 1 88.75 207 GLY B CA 1
ATOM 3483 C C . GLY B 1 207 ? 0.366 -4.828 1.312 1 88.75 207 GLY B C 1
ATOM 3484 O O . GLY B 1 207 ? -0.114 -4.121 2.199 1 88.75 207 GLY B O 1
ATOM 3485 N N . LEU B 1 208 ? 1.029 -5.906 1.542 1 91.06 208 LEU B N 1
ATOM 3486 C CA . LEU B 1 208 ? 1.246 -6.367 2.908 1 91.06 208 LEU B CA 1
ATOM 3487 C C . LEU B 1 208 ? 2.115 -5.387 3.686 1 91.06 208 LEU B C 1
ATOM 3489 O O . LEU B 1 208 ? 1.839 -5.094 4.852 1 91.06 208 LEU B O 1
ATOM 3493 N N . LEU B 1 209 ? 3.18 -4.895 3.031 1 89.69 209 LEU B N 1
ATOM 3494 C CA . LEU B 1 209 ? 4.066 -3.945 3.689 1 89.69 209 LEU B CA 1
ATOM 3495 C C . LEU B 1 209 ? 3.311 -2.686 4.094 1 89.69 209 LEU B C 1
ATOM 3497 O O . LEU B 1 209 ? 3.523 -2.152 5.188 1 89.69 209 LEU B O 1
ATOM 3501 N N . CYS B 1 210 ? 2.479 -2.234 3.209 1 86.25 210 CYS B N 1
ATOM 3502 C CA . CYS B 1 210 ? 1.682 -1.054 3.523 1 86.25 210 CYS B CA 1
ATOM 3503 C C . CYS B 1 210 ? 0.703 -1.343 4.656 1 86.25 210 CYS B C 1
ATOM 3505 O O . C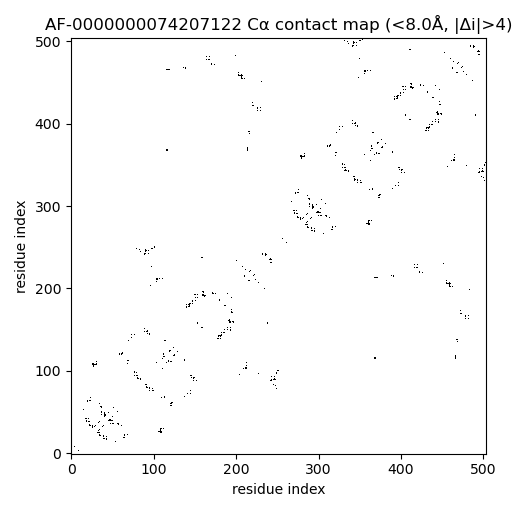YS B 1 210 ? 0.474 -0.491 5.516 1 86.25 210 CYS B O 1
ATOM 3507 N N . MET B 1 211 ? 0.124 -2.518 4.652 1 83.75 211 MET B N 1
ATOM 3508 C CA . MET B 1 211 ? -0.761 -2.9 5.746 1 83.75 211 MET B CA 1
ATOM 3509 C C . MET B 1 211 ? -0.012 -2.898 7.078 1 83.75 211 MET B C 1
ATOM 3511 O O . MET B 1 211 ? -0.559 -2.484 8.102 1 83.75 211 MET B O 1
ATOM 3515 N N . VAL B 1 212 ? 1.239 -3.348 7.09 1 81.31 212 VAL B N 1
ATOM 3516 C CA . VAL B 1 212 ? 2.086 -3.408 8.273 1 81.31 212 VAL B CA 1
ATOM 3517 C C . VAL B 1 212 ? 2.482 -1.997 8.703 1 81.31 212 VAL B C 1
ATOM 3519 O O . VAL B 1 212 ? 2.369 -1.641 9.875 1 81.31 212 VAL B O 1
ATOM 3522 N N . ALA B 1 213 ? 2.939 -1.212 7.781 1 77.31 213 ALA B N 1
ATOM 3523 C CA . ALA B 1 213 ? 3.48 0.115 8.062 1 77.31 213 ALA B CA 1
ATOM 3524 C C . ALA B 1 213 ? 2.393 1.052 8.578 1 77.31 213 ALA B C 1
ATOM 3526 O O . ALA B 1 213 ? 2.652 1.898 9.438 1 77.31 213 ALA B O 1
ATOM 3527 N N . TYR B 1 214 ? 1.279 0.958 8.109 1 71.81 214 TYR B N 1
ATOM 3528 C CA . TYR B 1 214 ? 0.243 1.926 8.453 1 71.81 214 TYR B CA 1
ATOM 3529 C C . TYR B 1 214 ? -0.748 1.336 9.445 1 71.81 214 TYR B C 1
ATOM 3531 O O . TYR B 1 214 ? -1.801 1.923 9.711 1 71.81 214 TYR B O 1
ATOM 3539 N N . ASP B 1 215 ? -0.152 0.279 10.188 1 59.53 215 ASP B N 1
ATOM 3540 C CA . ASP B 1 215 ? -0.819 -0.383 11.305 1 59.53 215 ASP B CA 1
ATOM 3541 C C . ASP B 1 215 ? -2.277 -0.688 10.977 1 59.53 215 ASP B C 1
ATOM 3543 O O . ASP B 1 215 ? -3.166 -0.482 11.805 1 59.53 215 ASP B O 1
ATOM 3547 N N . ARG B 1 216 ? -2.398 -1.005 9.688 1 56.44 216 ARG B N 1
ATOM 3548 C CA . ARG B 1 216 ? -3.748 -1.354 9.258 1 56.44 216 ARG B CA 1
ATOM 3549 C C . ARG B 1 216 ? -4.086 -2.793 9.633 1 56.44 216 ARG B C 1
ATOM 3551 O O . ARG B 1 216 ? -3.258 -3.691 9.484 1 56.44 216 ARG B O 1
ATOM 3558 N N . LEU B 1 217 ? -5.098 -3.072 10.523 1 54.72 217 LEU B N 1
ATOM 3559 C CA . LEU B 1 217 ? -5.707 -4.328 10.938 1 54.72 217 LEU B CA 1
ATOM 3560 C C . LEU B 1 217 ? -5.109 -4.82 12.25 1 54.72 217 LEU B C 1
ATOM 3562 O O . LEU B 1 217 ? -5.195 -6.004 12.578 1 54.72 217 LEU B O 1
ATOM 3566 N N . ASP B 1 218 ? -4.211 -3.926 12.922 1 52.28 218 ASP B N 1
ATOM 3567 C CA . ASP B 1 218 ? -3.537 -4.336 14.148 1 52.28 218 ASP B CA 1
ATOM 3568 C C . ASP B 1 218 ? -4.523 -4.961 15.133 1 52.28 218 ASP B C 1
ATOM 3570 O O . ASP B 1 218 ? -4.176 -5.887 15.867 1 52.28 218 ASP B O 1
ATOM 3574 N N . GLN B 1 219 ? -5.664 -4.426 14.992 1 53.12 219 GLN B N 1
ATOM 3575 C CA . GLN B 1 219 ? -6.594 -5.039 15.93 1 53.12 219 GLN B CA 1
ATOM 3576 C C . GLN B 1 219 ? -7.008 -6.434 15.469 1 53.12 219 GLN B C 1
ATOM 3578 O O . GLN B 1 219 ? -7.316 -7.297 16.297 1 53.12 219 GLN B O 1
ATOM 3583 N N . ALA B 1 220 ? -6.949 -6.539 14.164 1 53.84 220 ALA B N 1
ATOM 3584 C CA . ALA B 1 220 ? -7.438 -7.836 13.703 1 53.84 220 ALA B CA 1
ATOM 3585 C C . ALA B 1 220 ? -6.277 -8.781 13.414 1 53.84 220 ALA B C 1
ATOM 3587 O O . ALA B 1 220 ? -6.414 -10 13.562 1 53.84 220 ALA B O 1
ATOM 3588 N N . PHE B 1 221 ? -5.16 -8.148 13.047 1 62.31 221 PHE B N 1
ATOM 3589 C CA . PHE B 1 221 ? -4.074 -9.047 12.656 1 62.31 221 PHE B CA 1
ATOM 3590 C C . PHE B 1 221 ? -2.809 -8.734 13.445 1 62.31 221 PHE B C 1
ATOM 3592 O O . PHE B 1 221 ? -2.348 -7.59 13.461 1 62.31 221 PHE B O 1
ATOM 3599 N N . GLY B 1 222 ? -2.562 -9.305 14.609 1 64.62 222 GLY B N 1
ATOM 3600 C CA . GLY B 1 222 ? -1.391 -9.234 15.469 1 64.62 222 GLY B CA 1
ATOM 3601 C C . GLY B 1 222 ? -0.158 -8.711 14.75 1 64.62 222 GLY B C 1
ATOM 3602 O O . GLY B 1 222 ? -0.181 -7.625 14.18 1 64.62 222 GLY B O 1
ATOM 3603 N N . THR B 1 223 ? 0.923 -9.398 14.664 1 68 223 THR B N 1
ATOM 3604 C CA . THR B 1 223 ? 2.236 -9.062 14.125 1 68 223 THR B CA 1
ATOM 3605 C C . THR B 1 223 ? 2.273 -9.273 12.617 1 68 223 THR B C 1
ATOM 3607 O O . THR B 1 223 ? 3.289 -9.008 11.969 1 68 223 THR B O 1
ATOM 3610 N N . PHE B 1 224 ? 1.275 -9.727 11.93 1 83.69 224 PHE B N 1
ATOM 3611 C CA . PHE B 1 224 ? 1.103 -9.945 10.5 1 83.69 224 PHE B CA 1
ATOM 3612 C C . PHE B 1 224 ? 1.975 -11.102 10.023 1 83.69 224 PHE B C 1
ATOM 3614 O O . PHE B 1 224 ? 2.113 -11.32 8.82 1 83.69 224 PHE B O 1
ATOM 3621 N N . ASP B 1 225 ? 2.66 -11.812 11.008 1 88.94 225 ASP B N 1
ATOM 3622 C CA . ASP B 1 225 ? 3.531 -12.922 10.633 1 88.94 225 ASP B CA 1
ATOM 3623 C C . ASP B 1 225 ? 2.75 -14.008 9.898 1 88.94 225 ASP B C 1
ATOM 3625 O O . ASP B 1 225 ? 3.209 -14.531 8.883 1 88.94 225 ASP B O 1
ATOM 3629 N N . ALA B 1 226 ? 1.614 -14.297 10.477 1 89.44 226 ALA B N 1
ATOM 3630 C CA . ALA B 1 226 ? 0.791 -15.336 9.867 1 89.44 226 ALA B CA 1
ATOM 3631 C C . ALA B 1 226 ? 0.336 -14.93 8.469 1 89.44 226 ALA B C 1
ATOM 3633 O O . ALA B 1 226 ? 0.251 -15.773 7.566 1 89.44 226 ALA B O 1
ATOM 3634 N N . LEU B 1 227 ? -0.006 -13.688 8.273 1 90.5 227 LEU B N 1
ATOM 3635 C CA . LEU B 1 227 ? -0.408 -13.18 6.965 1 90.5 227 LEU B CA 1
ATOM 3636 C C . LEU B 1 227 ? 0.753 -13.242 5.977 1 90.5 227 LEU B C 1
ATOM 3638 O O . LEU B 1 227 ? 0.557 -13.555 4.801 1 90.5 227 LEU B O 1
ATOM 3642 N N . PHE B 1 228 ? 1.928 -12.93 6.492 1 93.31 228 PHE B N 1
ATOM 3643 C CA . PHE B 1 228 ? 3.111 -13.031 5.648 1 93.31 228 PHE B CA 1
ATOM 3644 C C . PHE B 1 228 ? 3.324 -14.461 5.18 1 93.31 228 PHE B C 1
ATOM 3646 O O . PHE B 1 228 ? 3.52 -14.711 3.988 1 93.31 228 PHE B O 1
ATOM 3653 N N . ASP B 1 229 ? 3.295 -15.352 6.117 1 92.75 229 ASP B N 1
ATOM 3654 C CA . ASP B 1 229 ? 3.498 -16.766 5.797 1 92.75 229 ASP B CA 1
ATOM 3655 C C . ASP B 1 229 ? 2.469 -17.25 4.777 1 92.75 229 ASP B C 1
ATOM 3657 O O . ASP B 1 229 ? 2.809 -17.984 3.844 1 92.75 229 ASP B O 1
ATOM 3661 N N . ASP B 1 230 ? 1.336 -16.812 5.023 1 92.56 230 ASP B N 1
ATOM 3662 C CA . ASP B 1 230 ? 0.25 -17.203 4.129 1 92.56 230 ASP B CA 1
ATOM 3663 C C . ASP B 1 230 ? 0.473 -16.641 2.725 1 92.56 230 ASP B C 1
ATOM 3665 O O . ASP B 1 230 ? 0.265 -17.344 1.73 1 92.56 230 ASP B O 1
ATOM 3669 N N . MET B 1 231 ? 0.826 -15.406 2.635 1 94.12 231 MET B N 1
ATOM 3670 C CA . MET B 1 231 ? 1.106 -14.773 1.35 1 94.12 231 MET B CA 1
ATOM 3671 C C . MET B 1 231 ? 2.209 -15.523 0.604 1 94.12 231 MET B C 1
ATOM 3673 O O . MET B 1 231 ? 2.07 -15.812 -0.583 1 94.12 231 MET B O 1
ATOM 3677 N N . MET B 1 232 ? 3.295 -15.852 1.317 1 94.94 232 MET B N 1
ATOM 3678 C CA . MET B 1 232 ? 4.426 -16.547 0.7 1 94.94 232 MET B CA 1
ATOM 3679 C C . MET B 1 232 ? 4.023 -17.938 0.236 1 94.94 232 MET B C 1
ATOM 3681 O O . MET B 1 232 ? 4.34 -18.344 -0.885 1 94.94 232 MET B O 1
ATOM 3685 N N . ARG B 1 233 ? 3.332 -18.641 1.067 1 93.19 233 ARG B N 1
ATOM 3686 C CA . ARG B 1 233 ? 2.877 -19.984 0.714 1 93.19 233 ARG B CA 1
ATOM 3687 C C . ARG B 1 233 ? 1.954 -19.938 -0.5 1 93.19 233 ARG B C 1
ATOM 3689 O O . ARG B 1 233 ? 2.078 -20.766 -1.405 1 93.19 233 ARG B O 1
ATOM 3696 N N . GLY B 1 234 ? 1.033 -18.969 -0.468 1 91.69 234 GLY B N 1
ATOM 3697 C CA . GLY B 1 234 ? 0.114 -18.828 -1.586 1 91.69 234 GLY B CA 1
ATOM 3698 C C . GLY B 1 234 ? 0.813 -18.531 -2.898 1 91.69 234 GLY B C 1
ATOM 3699 O O . GLY B 1 234 ? 0.485 -19.109 -3.932 1 91.69 234 GLY B O 1
ATOM 3700 N N . PHE B 1 235 ? 1.746 -17.672 -2.863 1 93.88 235 PHE B N 1
ATOM 3701 C CA . PHE B 1 235 ? 2.477 -17.328 -4.078 1 93.88 235 PHE B CA 1
ATOM 3702 C C . PHE B 1 235 ? 3.256 -18.531 -4.594 1 93.88 235 PHE B C 1
ATOM 3704 O O . PHE B 1 235 ? 3.189 -18.859 -5.781 1 93.88 235 PHE B O 1
ATOM 3711 N N . LEU B 1 236 ? 4.016 -19.203 -3.717 1 94.75 236 LEU B N 1
ATOM 3712 C CA . LEU B 1 236 ? 4.805 -20.359 -4.113 1 94.75 236 LEU B CA 1
ATOM 3713 C C . LEU B 1 236 ? 3.906 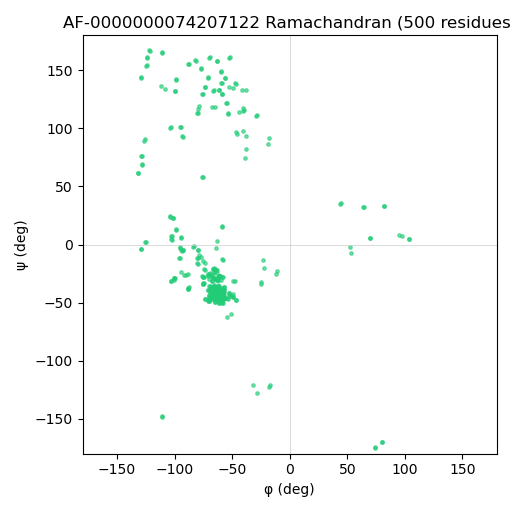-21.469 -4.66 1 94.75 236 LEU B C 1
ATOM 3715 O O . LEU B 1 236 ? 4.234 -22.109 -5.668 1 94.75 236 LEU B O 1
ATOM 3719 N N . ALA B 1 237 ? 2.744 -21.641 -4.039 1 91.56 237 ALA B N 1
ATOM 3720 C CA . ALA B 1 237 ? 1.797 -22.656 -4.496 1 91.56 237 ALA B CA 1
ATOM 3721 C C . ALA B 1 237 ? 1.313 -22.359 -5.91 1 91.56 237 ALA B C 1
ATOM 3723 O O . ALA B 1 237 ? 1.091 -23.281 -6.707 1 91.56 237 ALA B O 1
ATOM 3724 N N . SER B 1 238 ? 1.133 -21.062 -6.23 1 90.31 238 SER B N 1
ATOM 3725 C CA . SER B 1 238 ? 0.683 -20.656 -7.562 1 90.31 238 SER B CA 1
ATOM 3726 C C . SER B 1 238 ? 1.703 -21.047 -8.625 1 90.31 238 SER B C 1
ATOM 3728 O O . SER B 1 238 ? 1.365 -21.156 -9.812 1 90.31 238 SER B O 1
ATOM 3730 N N . LEU B 1 239 ? 2.941 -21.25 -8.258 1 92.88 239 LEU B N 1
ATOM 3731 C CA . LEU B 1 239 ? 4.004 -21.688 -9.156 1 92.88 239 LEU B CA 1
ATOM 3732 C C . LEU B 1 239 ? 4.301 -23.172 -8.961 1 92.88 239 LEU B C 1
ATOM 3734 O O . LEU B 1 239 ? 5.305 -23.688 -9.461 1 92.88 239 LEU B O 1
ATOM 3738 N N . ARG B 1 240 ? 3.43 -23.844 -8.125 1 93.56 240 ARG B N 1
ATOM 3739 C CA . ARG B 1 240 ? 3.561 -25.266 -7.809 1 93.56 240 ARG B CA 1
ATOM 3740 C C . ARG B 1 240 ? 4.852 -25.547 -7.047 1 93.56 240 ARG B C 1
ATOM 3742 O O . ARG B 1 240 ? 5.535 -26.531 -7.309 1 93.56 240 ARG B O 1
ATOM 3749 N N . LEU B 1 241 ? 5.215 -24.547 -6.258 1 95.31 241 LEU B N 1
ATOM 3750 C CA . LEU B 1 241 ? 6.387 -24.656 -5.395 1 95.31 241 LEU B CA 1
ATOM 3751 C C . LEU B 1 241 ? 5.977 -24.719 -3.926 1 95.31 241 LEU B C 1
ATOM 3753 O O . LEU B 1 241 ? 4.816 -24.469 -3.592 1 95.31 241 LEU B O 1
ATOM 3757 N N . GLU B 1 242 ? 6.895 -25.125 -3.068 1 94.5 242 GLU B N 1
ATOM 3758 C CA . GLU B 1 242 ? 6.746 -25.125 -1.616 1 94.5 242 GLU B CA 1
ATOM 3759 C C . GLU B 1 242 ? 7.863 -24.328 -0.946 1 94.5 242 GLU B C 1
ATOM 3761 O O . GLU B 1 242 ? 8.945 -24.156 -1.519 1 94.5 242 GLU B O 1
ATOM 3766 N N . PRO B 1 243 ? 7.547 -23.844 0.216 1 94.06 243 PRO B N 1
ATOM 3767 C CA . PRO B 1 243 ? 8.641 -23.188 0.938 1 94.06 243 PRO B CA 1
ATOM 3768 C C . PRO B 1 243 ? 9.844 -24.094 1.149 1 94.06 243 PRO B C 1
ATOM 3770 O O . PRO B 1 243 ? 9.68 -25.297 1.373 1 94.06 243 PRO B O 1
ATOM 3773 N N . SER B 1 244 ? 10.961 -23.484 1.061 1 95.69 244 SER B N 1
ATOM 3774 C CA . SER B 1 244 ? 12.188 -24.25 1.247 1 95.69 244 SER B CA 1
ATOM 3775 C C . SER B 1 244 ? 12.422 -24.578 2.721 1 95.69 244 SER B C 1
ATOM 3777 O O . SER B 1 244 ? 12.414 -23.672 3.564 1 95.69 244 SER B O 1
ATOM 3779 N N . PRO B 1 245 ? 12.664 -25.781 3.041 1 92.06 245 PRO B N 1
ATOM 3780 C CA . PRO B 1 245 ? 12.969 -26.125 4.43 1 92.06 245 PRO B CA 1
ATOM 3781 C C . PRO B 1 245 ? 14.289 -25.531 4.914 1 92.06 245 PRO B C 1
ATOM 3783 O O . PRO B 1 245 ? 14.508 -25.422 6.121 1 92.06 245 PRO B O 1
ATOM 3786 N N . GLY B 1 246 ? 15.18 -25.172 3.998 1 90.81 246 GLY B N 1
ATOM 3787 C CA . GLY B 1 246 ? 16.5 -24.688 4.348 1 90.81 246 GLY B CA 1
ATOM 3788 C C . GLY B 1 246 ? 16.578 -23.172 4.426 1 90.81 246 GLY B C 1
ATOM 3789 O O . GLY B 1 246 ? 17.672 -22.594 4.562 1 90.81 246 GLY B O 1
ATOM 3790 N N . VAL B 1 247 ? 15.422 -22.5 4.297 1 95.12 247 VAL B N 1
ATOM 3791 C CA . VAL B 1 247 ? 15.461 -21.031 4.293 1 95.12 247 VAL B CA 1
ATOM 3792 C C . VAL B 1 247 ? 15.906 -20.531 5.66 1 95.12 247 VAL B C 1
ATOM 3794 O O . VAL B 1 247 ? 15.5 -21.062 6.695 1 95.12 247 VAL B O 1
ATOM 3797 N N . ARG B 1 248 ? 16.828 -19.641 5.758 1 95.25 248 ARG B N 1
ATOM 3798 C CA . ARG B 1 248 ? 17.281 -18.969 6.969 1 95.25 248 ARG B CA 1
ATOM 3799 C C . ARG B 1 248 ? 16.719 -17.547 7.051 1 95.25 248 ARG B C 1
ATOM 3801 O O . ARG B 1 248 ? 17.219 -16.641 6.383 1 95.25 248 ARG B O 1
ATOM 3808 N N . LEU B 1 249 ? 15.703 -17.406 7.844 1 95.25 249 LEU B N 1
ATOM 3809 C CA . LEU B 1 249 ? 15.039 -16.109 7.961 1 95.25 249 LEU B CA 1
ATOM 3810 C C . LEU B 1 249 ? 15.703 -15.258 9.031 1 95.25 249 LEU B C 1
ATOM 3812 O O . LEU B 1 249 ? 16.359 -15.781 9.93 1 95.25 249 LEU B O 1
ATOM 3816 N N . VAL B 1 250 ? 15.562 -13.992 8.914 1 93.81 250 VAL B N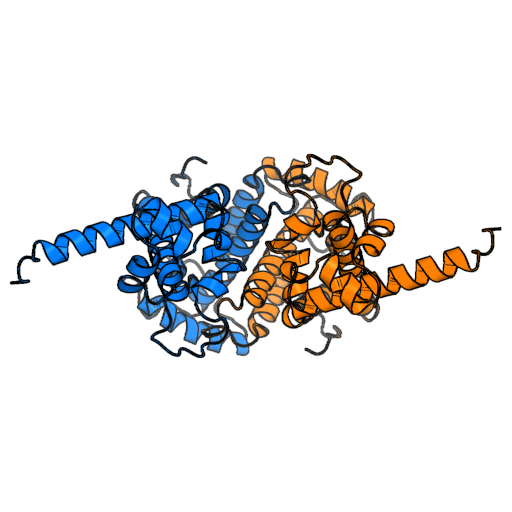 1
ATOM 3817 C CA . VAL B 1 250 ? 16.109 -13.062 9.898 1 93.81 250 VAL B CA 1
ATOM 3818 C C . VAL B 1 250 ? 15.227 -13.055 11.141 1 93.81 250 VAL B C 1
ATOM 3820 O O . VAL B 1 250 ? 14.031 -13.367 11.07 1 93.81 250 VAL B O 1
ATOM 3823 N N . GLU B 1 251 ? 15.742 -12.781 12.234 1 85.62 251 GLU B N 1
ATOM 3824 C CA . GLU B 1 251 ? 14.977 -12.625 13.469 1 85.62 251 GLU B CA 1
ATOM 3825 C C . GLU B 1 251 ? 14.203 -11.312 13.484 1 85.62 251 GLU B C 1
ATOM 3827 O O . GLU B 1 251 ? 14.711 -10.281 13.047 1 85.62 251 GLU B O 1
ATOM 3832 N N . PRO B 1 252 ? 12.938 -11.43 13.914 1 74.94 252 PRO B N 1
ATOM 3833 C CA . PRO B 1 252 ? 12.148 -10.195 13.953 1 74.94 252 PRO B CA 1
ATOM 3834 C C . PRO B 1 252 ? 12.703 -9.172 14.938 1 74.94 252 PRO B C 1
ATOM 3836 O O . PRO B 1 252 ? 13.344 -9.539 15.922 1 74.94 252 PRO B O 1
#

InterPro domains:
  IPR001647 DNA-binding HTH domain, TetR-type [PF00440] (21-65)
  IPR001647 DNA-binding HTH domain, TetR-type [PS50977] (13-73)
  IPR009057 Homedomain-like superfamily [SSF46689] (7-81)
  IPR036271 Tetracyclin repressor-like, C-terminal domain superfamily [SSF48498] (92-236)
  IPR050109 HTH-type, TetR-like transcriptional regulator [PTHR30055] (1-240)

Foldseek 3Di:
DPPDDDPVRVVLVVLLVQLLVLQLVLLQVPALVSRALCNSCVSSVHDSVVSCVVAVGSLRSLLSNQVVLLVVLLVQLVVLLVPFDPLCLLLSLLQSLLSVLVCLLSRLRSCCCQPNDVVCVNQPPPPDPPPDPRPCHPCQSVLLSNLVSLLSCVVVPQDFDQDDPPVVQVVLVVVLVSNCVSHVPHDSPRHSSSSVLVVVLCVLSVVLSVCSSVVPCCVPCPNCVVVSVVSSQVSQVVSPHGRDPRRDHDDD/DPPDDDPVRVVLVVLLVQLLVQQLVLLQVPALVSRALCNSCVRSVHDSVVSCVNAVGSLRSLLSNQVVLLVVLLVQLVVLLVPFDPLCLLLSLLQSLLSVLVCLLSRLRSCCCQPNDVVCVNQPPPPDPPPDPRPCHPCQSVLLSNLVSLLSCVVVPQDFDQDDPPVVQVVLVVVLVSNCVSHVPHDSPRHSSSSVLVVVLCVLSVVLSVCSSVVPCCVPCPNCVVVSVVSSQVSQVVSPHGRDPRRDHDDD

Nearest PDB structures (foldseek):
  5d1r-assembly1_B  TM=7.983E-01  e=4.587E-06  Mycobacterium tuberculosis CDC1551
  6ho0-assembly1_A-2  TM=6.332E-01  e=4.223E-03  Mycobacterium tuberculosis H37Rv
  6hs0-assembly1_A  TM=6.382E-01  e=7.855E-03  Mycobacterium tuberculosis H37Rv
  5nim-assembly1_A  TM=5.134E-01  e=3.097E-03  Mycobacterium tuberculosis
  4x1e-assembly1_B  TM=5.481E-01  e=1.224E-02  Escherichia coli CFT073

Organism: NCBI:txid88382

Secondary structure (DSSP, 8-state):
------HHHHHHHHHHHHHHHHHHHHHHHH-GGG--HHHHHHHHTS-HHHHTTTSSHHHHHHHHHHHHHHHHHHHHHHHHHHTS-TT-HHHHHHHHHHHHHHHHHH-HHHHHHHHSTTHHHHTT-SS----SS----HHHHHHHHHHHHHHHHHHTT--------HHHHHHHHHHHHHHHHT-TTS-TT--HHHHHHHHHHHHHHHHHHHHHHTTTTTTTSSSSHHHHHHHHHHHHHHTT----TT--PPP-/------HHHHHHHHHHHHHHHHHHHHHHHH-GGG--HHHHHHHHTS-HHHHTTTSSHHHHHHHHHHHHHHHHHHHHHHHHHHTS-TT-HHHHHHHHHHHHHHHHHH-HHHHHHHHSTTHHHHTT-SS----SS----HHHHHHHHHHHHHHHHHHTT--------HHHHHHHHHHHHHHHHT-TTS-TT--HHHHHHHHHHHHHHHHHHHHHHTTTTTTTSSSSHHHHHHHHHHHHHHTT----TT--PPP-

Solvent-accessible surface area (backbone atoms only — not comparable to full-atom values): 27347 Å² total; per-residue (Å²): 125,83,73,76,73,49,73,68,53,49,54,48,51,50,50,50,51,48,36,48,53,44,34,45,49,31,21,62,75,55,22,70,85,43,48,38,55,56,53,30,18,58,72,67,69,50,60,50,75,62,46,54,77,77,24,75,48,56,50,41,45,36,37,51,40,48,50,52,52,49,50,52,49,51,52,52,39,49,54,47,31,69,71,30,65,90,91,33,39,57,24,28,48,52,24,32,53,48,42,52,52,46,45,37,72,76,32,44,37,51,39,32,41,62,74,31,79,45,22,46,60,33,69,42,49,63,91,59,76,77,74,59,88,67,70,79,47,63,66,42,60,52,37,32,68,49,45,52,30,55,51,48,38,45,74,72,63,46,71,56,63,74,85,57,61,69,75,39,43,59,37,37,48,56,38,42,55,57,38,47,71,60,23,84,86,45,68,88,75,66,52,55,24,54,47,49,50,50,52,56,49,44,31,39,50,48,15,48,49,51,32,60,55,53,56,53,50,47,88,48,40,73,89,48,57,47,56,48,52,48,50,52,47,51,55,35,45,75,52,75,43,67,83,46,90,79,47,67,68,72,82,124,124,84,72,76,74,49,74,70,53,47,52,49,51,50,50,50,51,48,36,48,53,45,34,46,50,30,20,62,75,55,21,69,85,43,48,38,56,56,54,30,18,57,72,67,68,48,62,52,74,62,45,53,78,76,24,74,48,55,48,40,44,36,36,51,41,47,51,53,53,49,50,50,51,51,50,52,38,49,53,46,31,67,71,30,63,90,90,32,39,57,22,29,46,51,24,31,52,48,43,51,51,45,45,38,73,77,32,44,38,52,38,32,41,64,73,32,81,44,22,48,58,32,70,43,46,64,92,61,76,76,73,57,90,66,71,78,46,65,65,41,60,52,38,30,69,49,47,50,32,53,52,49,38,45,73,72,63,46,73,55,61,74,83,58,61,72,76,38,43,59,37,38,48,56,38,43,56,56,38,47,70,59,22,82,86,45,68,90,75,66,51,56,25,54,46,49,49,50,52,56,50,45,30,40,50,48,14,48,47,51,33,59,54,54,58,55,50,48,88,48,38,72,90,48,57,48,57,49,51,48,52,53,49,52,53,34,44,75,51,75,42,68,82,46,89,77,46,66,68,73,82,122

pLDDT: mean 84.79, std 14.63, range [32.69, 97.5]

Radius of gyration: 24.65 Å; Cα contacts (8 Å, |Δi|>4): 592; chains: 2; bounding box: 89×60×49 Å

Sequence (504 aa):
MPATPTRRQRLRAELLDEARSAARRLLAEHGVDGVTMVAVAKEVGIAGPGMYRYFDGRPGLLVAVYDDTMDELAAYLDAVVARQPDDDPVARLHAATHALFVWCRGHRNEFDFLLGADAQQAAGTGQGTGTGPGRPHFVHRLGAVFLPAFAALWRAGVPFPADVGPGLAAELDAYRVVLLRDAPGVADDVPVGVVHAVVGFWRQVYGLLCMVAYDRLDQAFGTFDALFDDMMRGFLASLRLEPSPGVRLVEPMPATPTRRQRLRAELLDEARSAARRLLAEHGVDGVTMVAVAKEVGIAGPGMYRYFDGRPGLLVAVYDDTMDELAAYLDAVVARQPDDDPVARLHAATHALFVWCRGHRNEFDFLLGADAQQAAGTGQGTGTGPGRPHFVHRLGAVFLPAFAALWRAGVPFPADVGPGLAAELDAYRVVLLRDAPGVADDVPVGVVHAVVGFWRQVYGLLCMVAYDRLDQAFGTFDALFDDMMRGFLASLRLEPSPGVRLVEP